Protein AF-0000000083956752 (afdb_homodimer)

InterPro domains:
  IPR002347 Short-chain dehydrogenase/reductase SDR [PF00106] (70-263)
  IPR002347 Short-chain dehydrogenase/reductase SDR [PR00081] (70-87)
  IPR002347 Short-chain dehydrogenase/reductase SDR [PR00081] (139-150)
  IPR002347 Short-chain dehydrogenase/reductase SDR [PR00081] (219-238)
  IPR002347 Short-chain dehydrogenase/reductase SDR [PR00081] (242-259)
  IPR020904 Short-chain dehydrogenase/reductase, conserved site [PS00061] (206-234)
  IPR036291 NAD(P)-binding domain superfamily [SSF51735] (69-288)

Sequence (660 aa):
MESIDDMVDFVIKNGRSILLLNLLLVIFTRNYTNVPYYSFIANLVFALIYRCSVFYNLPRNWRHISSSDIALITGGSNGLGLEIVKNLIAKGATVYVIDVSPPPIENDKLVFLRCDLSDEQRVTSVLSNLIEKLNSHQEHVSILINNAGIRDNKGLIDLEPARVKSMFSINTLLPIWILQTIINNHINVVLPKHPHSQLFVVTVSSILGTFAPKNLSIYSATKAASILIHEALMQELRDYQETIRLLLITTGQLSTAMFEDVEPSRLFLAPIVDHVKLAKSIVEKVDVGYLGCISEPFYANFLPGVRTVPQCIQDFCRYVSEIDKKIKDQMESIDDMVDFVIKNGRSILLLNLLLVIFTRNYTNVPYYSFIANLVFALIYRCSVFYNLPRNWRHISSSDIALITGGSNGLGLEIVKNLIAKGATVYVIDVSPPPIENDKLVFLRCDLSDEQRVTSVLSNLIEKLNSHQEHVSILINNAGIRDNKGLIDLEPARVKSMFSINTLLPIWILQTIINNHINVVLPKHPHSQLFVVTVSSILGTFAPKNLSIYSATKAASILIHEALMQELRDYQETIRLLLITTGQLSTAMFEDVEPSRLFLAPIVDHVKLAKSIVEKVDVGYLGCISEPFYANFLPGVRTVPQCIQDFCRYVSEIDKKIKDQ

pLDDT: mean 91.12, std 8.59, range [61.12, 98.94]

Radius of gyration: 26.56 Å; Cα contacts (8 Å, |Δi|>4): 1182; chains: 2; bounding box: 76×70×57 Å

Structure (mmCIF, N/CA/C/O backbone):
data_AF-0000000083956752-model_v1
#
loop_
_entity.id
_entity.type
_entity.pdbx_description
1 polymer 'Putative oxidoreductase TDA5'
#
loop_
_atom_site.group_PDB
_atom_site.id
_atom_site.type_symbol
_atom_site.label_atom_id
_atom_site.label_alt_id
_atom_site.label_comp_id
_atom_site.label_asym_id
_atom_site.label_entity_id
_atom_site.label_seq_id
_atom_site.pdbx_PDB_ins_code
_atom_site.Cartn_x
_atom_site.Cartn_y
_atom_site.Cartn_z
_atom_site.occupancy
_atom_site.B_iso_or_equiv
_atom_site.auth_seq_id
_atom_site.auth_comp_id
_atom_site.auth_asym_id
_atom_site.auth_atom_id
_atom_site.pdbx_PDB_model_num
ATOM 1 N N . MET A 1 1 ? 23.016 -3.139 -25.484 1 64.25 1 MET A N 1
ATOM 2 C CA . MET A 1 1 ? 22.312 -3.115 -24.203 1 64.25 1 MET A CA 1
ATOM 3 C C . MET A 1 1 ? 21.672 -1.756 -23.969 1 64.25 1 MET A C 1
ATOM 5 O O . MET A 1 1 ? 22.359 -0.748 -23.828 1 64.25 1 MET A O 1
ATOM 9 N N . GLU A 1 2 ? 20.406 -1.728 -24.219 1 72.94 2 GLU A N 1
ATOM 10 C CA . GLU A 1 2 ? 19.641 -0.488 -24.312 1 72.94 2 GLU A CA 1
ATOM 11 C C . GLU A 1 2 ? 19.062 -0.085 -22.953 1 72.94 2 GLU A C 1
ATOM 13 O O . GLU A 1 2 ? 18.656 1.062 -22.766 1 72.94 2 GLU A O 1
ATOM 18 N N . SER A 1 3 ? 19.203 -1.085 -22 1 75.94 3 SER A N 1
ATOM 19 C CA . SER A 1 3 ? 18.641 -0.775 -20.688 1 75.94 3 SER A CA 1
ATOM 20 C C . SER A 1 3 ? 19.375 -1.525 -19.578 1 75.94 3 SER A C 1
ATOM 22 O O . SER A 1 3 ? 20.125 -2.459 -19.859 1 75.94 3 SER A O 1
ATOM 24 N N . ILE A 1 4 ? 19.266 -1.072 -18.344 1 69.56 4 ILE A N 1
ATOM 25 C CA . ILE A 1 4 ? 19.797 -1.77 -17.188 1 69.56 4 ILE A CA 1
ATOM 26 C C . ILE A 1 4 ? 19.25 -3.197 -17.141 1 69.56 4 ILE A C 1
ATOM 28 O O . ILE A 1 4 ? 19.984 -4.133 -16.812 1 69.56 4 ILE A O 1
ATOM 32 N N . ASP A 1 5 ? 18.125 -3.361 -17.609 1 76.94 5 ASP A N 1
ATOM 33 C CA . ASP A 1 5 ? 17.5 -4.68 -17.609 1 76.94 5 ASP A CA 1
ATOM 34 C C . ASP A 1 5 ? 18.203 -5.625 -18.578 1 76.94 5 ASP A C 1
ATOM 36 O O . ASP A 1 5 ? 18.406 -6.805 -18.266 1 76.94 5 ASP A O 1
ATOM 40 N N . ASP A 1 6 ? 18.469 -5.09 -19.688 1 73.06 6 ASP A N 1
ATOM 41 C CA . ASP A 1 6 ? 19.234 -5.891 -20.641 1 73.06 6 ASP A CA 1
ATOM 42 C C . ASP A 1 6 ? 20.562 -6.348 -20.031 1 73.06 6 ASP A C 1
ATOM 44 O O . ASP A 1 6 ? 20.984 -7.488 -20.234 1 73.06 6 ASP A O 1
ATOM 48 N N . MET A 1 7 ? 21.172 -5.449 -19.312 1 69.75 7 MET A N 1
ATOM 49 C CA . MET A 1 7 ? 22.453 -5.762 -18.656 1 69.75 7 MET A CA 1
ATOM 50 C C . MET A 1 7 ? 22.25 -6.836 -17.594 1 69.75 7 MET A C 1
ATOM 52 O O . MET A 1 7 ? 23.047 -7.777 -17.5 1 69.75 7 MET A O 1
ATOM 56 N N . VAL A 1 8 ? 21.219 -6.656 -16.859 1 72.19 8 VAL A N 1
ATOM 57 C CA . VAL A 1 8 ? 20.938 -7.613 -15.789 1 72.19 8 VAL A CA 1
ATOM 58 C C . VAL A 1 8 ? 20.641 -8.984 -16.391 1 72.19 8 VAL A C 1
ATOM 60 O O . VAL A 1 8 ? 21.172 -10 -15.938 1 72.19 8 VAL A O 1
ATOM 63 N N . ASP A 1 9 ? 19.844 -9 -17.422 1 73.56 9 ASP A N 1
ATOM 64 C CA . ASP A 1 9 ? 19.531 -10.258 -18.094 1 73.56 9 ASP A CA 1
ATOM 65 C C . ASP A 1 9 ? 20.797 -10.922 -18.625 1 73.56 9 ASP A C 1
ATOM 67 O O . ASP A 1 9 ? 20.969 -12.141 -18.531 1 73.56 9 ASP A O 1
ATOM 71 N N . PHE A 1 10 ? 21.656 -10.133 -19.172 1 67.25 10 PHE A N 1
ATOM 72 C CA . PHE A 1 10 ? 22.922 -10.625 -19.703 1 67.25 10 PHE A CA 1
ATOM 73 C C . PHE A 1 10 ? 23.766 -11.266 -18.609 1 67.25 10 PHE A C 1
ATOM 75 O O . PHE A 1 10 ? 24.297 -12.367 -18.781 1 67.25 10 PHE A O 1
ATOM 82 N N . VAL A 1 11 ? 23.812 -10.617 -17.5 1 67.62 11 VAL A N 1
ATOM 83 C CA . VAL A 1 11 ? 24.625 -11.086 -16.375 1 67.62 11 VAL A CA 1
ATOM 84 C C . VAL A 1 11 ? 24.047 -12.391 -15.828 1 67.62 11 VAL A C 1
ATOM 86 O O . VAL A 1 11 ? 24.781 -13.336 -15.547 1 67.62 11 VAL A O 1
ATOM 89 N N . ILE A 1 12 ? 22.766 -12.477 -15.75 1 70.56 12 ILE A N 1
ATOM 90 C CA . ILE A 1 12 ? 22.125 -13.656 -15.188 1 70.56 12 ILE A CA 1
ATOM 91 C C . ILE A 1 12 ? 22.281 -14.836 -16.141 1 70.56 12 ILE A C 1
ATOM 93 O O . ILE A 1 12 ? 22.578 -15.953 -15.711 1 70.56 12 ILE A O 1
ATOM 97 N N . LYS A 1 13 ? 22.203 -14.539 -17.422 1 71.81 13 LYS A N 1
ATOM 98 C CA . LYS A 1 13 ? 22.312 -15.594 -18.422 1 71.81 13 LYS A CA 1
ATOM 99 C C . LYS A 1 13 ? 23.734 -16.094 -18.547 1 71.81 13 LYS A C 1
ATOM 101 O O . LYS A 1 13 ? 23.969 -17.281 -18.828 1 71.81 13 LYS A O 1
ATOM 106 N N . ASN A 1 14 ? 24.641 -15.141 -18.25 1 72.31 14 ASN A N 1
ATOM 107 C CA . ASN A 1 14 ? 26.047 -15.484 -18.484 1 72.31 14 ASN A CA 1
ATOM 108 C C . ASN A 1 14 ? 26.828 -15.516 -17.172 1 72.31 14 ASN A C 1
ATOM 110 O O . ASN A 1 14 ? 28.031 -15.25 -17.156 1 72.31 14 ASN A O 1
ATOM 114 N N . GLY A 1 15 ? 26.109 -15.602 -16.125 1 72.25 15 GLY A N 1
ATOM 115 C CA . GLY A 1 15 ? 26.719 -15.539 -14.805 1 72.25 15 GLY A CA 1
ATOM 116 C C . GLY A 1 15 ? 27.953 -16.406 -14.68 1 72.25 15 GLY A C 1
ATOM 117 O O . GLY A 1 15 ? 28.969 -15.969 -14.148 1 72.25 15 GLY A O 1
ATOM 118 N N . ARG A 1 16 ? 27.953 -17.656 -15.203 1 74 16 ARG A N 1
ATOM 119 C CA . ARG A 1 16 ? 29.078 -18.578 -15.094 1 74 16 ARG A CA 1
ATOM 120 C C . ARG A 1 16 ? 30.281 -18.062 -15.875 1 74 16 ARG A C 1
ATOM 122 O O . ARG A 1 16 ? 31.406 -18.109 -15.383 1 74 16 ARG A O 1
ATOM 129 N N . SER A 1 17 ? 29.891 -17.609 -17.062 1 73.62 17 SER A N 1
ATOM 130 C CA . SER A 1 17 ? 30.969 -17.094 -17.906 1 73.62 17 SER A CA 1
ATOM 131 C C . SER A 1 17 ? 31.625 -15.875 -17.281 1 73.62 17 SER A C 1
ATOM 133 O O . SER A 1 17 ? 32.844 -15.711 -17.359 1 73.62 17 SER A O 1
ATOM 135 N N . ILE A 1 18 ? 30.875 -15.016 -16.672 1 74.44 18 ILE A N 1
ATOM 136 C CA . ILE A 1 18 ? 31.391 -13.812 -16.047 1 74.44 18 ILE A CA 1
ATOM 137 C C . ILE A 1 18 ? 32.281 -14.188 -14.852 1 74.44 18 ILE A C 1
ATOM 139 O O . ILE A 1 18 ? 33.344 -13.602 -14.656 1 74.44 18 ILE A O 1
ATOM 143 N N . LEU A 1 19 ? 31.844 -15.133 -14.133 1 75.31 19 LEU A N 1
ATOM 144 C CA . LEU A 1 19 ? 32.656 -15.594 -13 1 75.31 19 LEU A CA 1
ATOM 145 C C . LEU A 1 19 ? 33.969 -16.172 -13.477 1 75.31 19 LEU A C 1
ATOM 147 O O . LEU A 1 19 ? 35 -15.93 -12.867 1 75.31 19 LEU A O 1
ATOM 151 N N . LEU A 1 20 ? 33.875 -16.906 -14.531 1 72.62 20 LEU A N 1
ATOM 152 C CA . LEU A 1 20 ? 35.062 -17.5 -15.094 1 72.62 20 LEU A CA 1
ATOM 153 C C . LEU A 1 20 ? 36.031 -16.422 -15.578 1 72.62 20 LEU A C 1
ATOM 155 O O . LEU A 1 20 ? 37.25 -16.516 -15.359 1 72.62 20 LEU A O 1
ATOM 159 N N . LEU A 1 21 ? 35.469 -15.438 -16.234 1 73.69 21 LEU A N 1
ATOM 160 C CA . LEU A 1 21 ? 36.281 -14.336 -16.703 1 73.69 21 LEU A CA 1
ATOM 161 C C . LEU A 1 21 ? 36.938 -13.594 -15.539 1 73.69 21 LEU A C 1
ATOM 163 O O . LEU A 1 21 ? 38.094 -13.195 -15.609 1 73.69 21 LEU A O 1
ATOM 167 N N . ASN A 1 22 ? 36.156 -13.406 -14.555 1 78.31 22 ASN A N 1
ATOM 168 C CA . ASN A 1 22 ? 36.688 -12.75 -13.367 1 78.31 22 ASN A CA 1
ATOM 169 C C . ASN A 1 22 ? 37.812 -13.586 -12.727 1 78.31 22 ASN A C 1
ATOM 171 O O . ASN A 1 22 ? 38.781 -13.047 -12.227 1 78.31 22 ASN A O 1
ATOM 175 N N . LEU A 1 23 ? 37.625 -14.859 -12.719 1 75.38 23 LEU A N 1
ATOM 176 C CA . LEU A 1 23 ? 38.625 -15.75 -12.18 1 75.38 23 LEU A CA 1
ATOM 177 C C . LEU A 1 23 ? 39.938 -15.656 -12.992 1 75.38 23 LEU A C 1
ATOM 179 O O . LEU A 1 23 ? 41.031 -15.648 -12.422 1 75.38 23 LEU A O 1
ATOM 183 N N . LEU A 1 24 ? 39.719 -15.555 -14.266 1 75.44 24 LEU A N 1
ATOM 184 C CA . LEU A 1 24 ? 40.875 -15.414 -15.125 1 75.44 24 LEU A CA 1
ATOM 185 C C . LEU A 1 24 ? 41.594 -14.094 -14.852 1 75.44 24 LEU A C 1
ATOM 187 O O . LEU A 1 24 ? 42.844 -14.047 -14.82 1 75.44 24 LEU A O 1
ATOM 191 N N . LEU A 1 25 ? 40.812 -13.117 -14.648 1 76.62 25 LEU A N 1
ATOM 192 C CA . LEU A 1 25 ? 41.406 -11.812 -14.336 1 76.62 25 LEU A CA 1
ATOM 193 C C . LEU A 1 25 ? 42.188 -11.867 -13.031 1 76.62 25 LEU A C 1
ATOM 195 O O . LEU A 1 25 ? 43.219 -11.227 -12.898 1 76.62 25 LEU A O 1
ATOM 199 N N . VAL A 1 26 ? 41.719 -12.602 -12.141 1 78.56 26 VAL A N 1
ATOM 200 C CA . VAL A 1 26 ? 42.406 -12.781 -10.875 1 78.56 26 VAL A CA 1
ATOM 201 C C . VAL A 1 26 ? 43.75 -13.469 -11.117 1 78.56 26 VAL A C 1
ATOM 203 O O . VAL A 1 26 ? 44.781 -13.031 -10.609 1 78.56 26 VAL A O 1
ATOM 206 N N . ILE A 1 27 ? 43.719 -14.484 -11.883 1 78.75 27 ILE A N 1
ATOM 207 C CA . ILE A 1 27 ? 44.906 -15.297 -12.133 1 78.75 27 ILE A CA 1
ATOM 208 C C . ILE A 1 27 ? 45.969 -14.445 -12.828 1 78.75 27 ILE A C 1
ATOM 210 O O . ILE A 1 27 ? 47.125 -14.477 -12.453 1 78.75 27 ILE A O 1
ATOM 214 N N . PHE A 1 28 ? 45.5 -13.586 -13.68 1 80.19 28 PHE A N 1
ATOM 215 C CA . PHE A 1 28 ? 46.469 -12.844 -14.5 1 80.19 28 PHE A CA 1
ATOM 216 C C . PHE A 1 28 ? 46.938 -11.594 -13.766 1 80.19 28 PHE A C 1
ATOM 218 O O . PHE A 1 28 ? 48.031 -11.07 -14.078 1 80.19 28 PHE A O 1
ATOM 225 N N . THR A 1 29 ? 46.125 -11.18 -12.82 1 77.62 29 THR A N 1
ATOM 226 C CA . THR A 1 29 ? 46.5 -9.906 -12.219 1 77.62 29 THR A CA 1
ATOM 227 C C . THR A 1 29 ? 46.906 -10.094 -10.758 1 77.62 29 THR A C 1
ATOM 229 O O . THR A 1 29 ? 47.156 -9.117 -10.047 1 77.62 29 THR A O 1
ATOM 232 N N . ARG A 1 30 ? 46.875 -11.258 -10.258 1 78.5 30 ARG A N 1
ATOM 233 C CA . ARG A 1 30 ? 47.031 -11.57 -8.836 1 78.5 30 ARG A CA 1
ATOM 234 C C . ARG A 1 30 ? 48.312 -10.961 -8.273 1 78.5 30 ARG A C 1
ATOM 236 O O . ARG A 1 30 ? 48.375 -10.641 -7.086 1 78.5 30 ARG A O 1
ATOM 243 N N . ASN A 1 31 ? 49.375 -10.711 -9.086 1 80.19 31 ASN A N 1
ATOM 244 C CA . ASN A 1 31 ? 50.625 -10.172 -8.602 1 80.19 31 ASN A CA 1
ATOM 245 C C . ASN A 1 31 ? 50.625 -8.648 -8.609 1 80.19 31 ASN A C 1
ATOM 247 O O . ASN A 1 31 ? 51.562 -8.023 -8.086 1 80.19 31 ASN A O 1
ATOM 251 N N . TYR A 1 32 ? 49.594 -8.016 -9.148 1 80.06 32 TYR A N 1
ATOM 252 C CA . TYR A 1 32 ? 49.594 -6.57 -9.328 1 80.06 32 TYR A CA 1
ATOM 253 C C . TYR A 1 32 ? 48.562 -5.906 -8.438 1 80.06 32 TYR A C 1
ATOM 255 O O . TYR A 1 32 ? 48.812 -4.82 -7.898 1 80.06 32 TYR A O 1
ATOM 263 N N . THR A 1 33 ? 47.406 -6.473 -8.359 1 83 33 THR A N 1
ATOM 264 C CA . THR A 1 33 ? 46.312 -5.848 -7.602 1 83 33 THR A CA 1
ATOM 265 C C . THR A 1 33 ? 45.375 -6.902 -7.047 1 83 33 THR A C 1
ATOM 267 O O . THR A 1 33 ? 45.25 -8 -7.594 1 83 33 THR A O 1
ATOM 270 N N . ASN A 1 34 ? 44.844 -6.578 -5.875 1 84.81 34 ASN A N 1
ATOM 271 C CA . ASN A 1 34 ? 43.844 -7.469 -5.258 1 84.81 34 ASN A CA 1
ATOM 272 C C . ASN A 1 34 ? 42.438 -7.117 -5.676 1 84.81 34 ASN A C 1
ATOM 274 O O . ASN A 1 34 ? 41.469 -7.777 -5.27 1 84.81 34 ASN A O 1
ATOM 278 N N . VAL A 1 35 ? 42.281 -6.184 -6.52 1 80.81 35 VAL A N 1
ATOM 279 C CA . VAL A 1 35 ? 40.969 -5.688 -6.879 1 80.81 35 VAL A CA 1
ATOM 280 C C . VAL A 1 35 ? 40.188 -6.785 -7.586 1 80.81 35 VAL A C 1
ATOM 282 O O . VAL A 1 35 ? 39.031 -7.074 -7.211 1 80.81 35 VAL A O 1
ATOM 285 N N . PRO A 1 36 ? 40.844 -7.473 -8.555 1 80.12 36 PRO A N 1
ATOM 286 C CA . PRO A 1 36 ? 40.062 -8.531 -9.211 1 80.12 36 PRO A CA 1
ATOM 287 C C . PRO A 1 36 ? 39.719 -9.68 -8.266 1 80.12 36 PRO A C 1
ATOM 289 O O . PRO A 1 36 ? 38.656 -10.32 -8.438 1 80.12 36 PRO A O 1
ATOM 292 N N . TYR A 1 37 ? 40.5 -9.891 -7.324 1 82.38 37 TYR A N 1
ATOM 293 C CA . TYR A 1 37 ? 40.219 -10.93 -6.34 1 82.38 37 TYR A CA 1
ATOM 294 C C . TYR A 1 37 ? 38.969 -10.594 -5.531 1 82.38 37 TYR A C 1
ATOM 296 O O . TYR A 1 37 ? 38.062 -11.43 -5.395 1 82.38 37 TYR A O 1
ATOM 304 N N . TYR A 1 38 ? 38.969 -9.367 -5.078 1 81.88 38 TYR A N 1
ATOM 305 C CA . TYR A 1 38 ? 37.781 -8.953 -4.301 1 81.88 38 TYR A CA 1
ATOM 306 C C . TYR A 1 38 ? 36.531 -8.93 -5.16 1 81.88 38 TYR A C 1
ATOM 308 O O . TYR A 1 38 ? 35.469 -9.297 -4.703 1 81.88 38 TYR A O 1
ATOM 316 N N . SER A 1 39 ? 36.719 -8.586 -6.332 1 81.38 39 SER A N 1
ATOM 317 C CA . SER A 1 39 ? 35.594 -8.57 -7.258 1 81.38 39 SER A CA 1
ATOM 318 C C . SER A 1 39 ? 35.062 -9.977 -7.52 1 81.38 39 SER A C 1
ATOM 320 O O . SER A 1 39 ? 33.875 -10.195 -7.59 1 81.38 39 SER A O 1
ATOM 322 N N . PHE A 1 40 ? 36 -10.859 -7.676 1 82.25 40 PHE A N 1
ATOM 323 C CA . PHE A 1 40 ? 35.594 -12.25 -7.906 1 82.25 40 PHE A CA 1
ATOM 324 C C . PHE A 1 40 ? 34.875 -12.812 -6.703 1 82.25 40 PHE A C 1
ATOM 326 O O . PHE A 1 40 ? 33.812 -13.461 -6.855 1 82.25 40 PHE A O 1
ATOM 333 N N . ILE A 1 41 ? 35.344 -12.531 -5.535 1 82.75 41 ILE A N 1
ATOM 334 C CA . ILE A 1 41 ? 34.719 -13.023 -4.312 1 82.75 41 ILE A CA 1
ATOM 335 C C . ILE A 1 41 ? 33.312 -12.414 -4.176 1 82.75 41 ILE A C 1
ATOM 337 O O . ILE A 1 41 ? 32.344 -13.109 -3.832 1 82.75 41 ILE A O 1
ATOM 341 N N . ALA A 1 42 ? 33.219 -11.203 -4.449 1 81.31 42 ALA A N 1
ATOM 342 C CA . ALA A 1 42 ? 31.938 -10.516 -4.363 1 81.31 42 ALA A CA 1
ATOM 343 C C . ALA A 1 42 ? 30.922 -11.133 -5.328 1 81.31 42 ALA A C 1
ATOM 345 O O . ALA A 1 42 ? 29.766 -11.367 -4.957 1 81.31 42 ALA A O 1
ATOM 346 N N . ASN A 1 43 ? 31.422 -11.375 -6.488 1 80.19 43 ASN A N 1
ATOM 347 C CA . ASN A 1 43 ? 30.531 -11.953 -7.492 1 80.19 43 ASN A CA 1
ATOM 348 C C . ASN A 1 43 ? 30.109 -13.375 -7.121 1 80.19 43 ASN A C 1
ATOM 350 O O . ASN A 1 43 ? 28.984 -13.781 -7.375 1 80.19 43 ASN A O 1
ATOM 354 N N . LEU A 1 44 ? 31.047 -14.055 -6.566 1 82.19 44 LEU A N 1
ATOM 355 C CA . LEU A 1 44 ? 30.734 -15.414 -6.133 1 82.19 44 LEU A CA 1
ATOM 356 C C . LEU A 1 44 ? 29.719 -15.406 -5 1 82.19 44 LEU A C 1
ATOM 358 O O . LEU A 1 44 ? 28.781 -16.219 -5 1 82.19 44 LEU A O 1
ATOM 362 N N . VAL A 1 45 ? 29.922 -14.5 -4.113 1 80.5 45 VAL A N 1
ATOM 363 C CA . VAL A 1 45 ? 29 -14.383 -2.984 1 80.5 45 VAL A CA 1
ATOM 364 C C . VAL A 1 45 ? 27.625 -13.977 -3.486 1 80.5 45 VAL A C 1
ATOM 366 O O . VAL A 1 45 ? 26.609 -14.555 -3.072 1 80.5 45 VAL A O 1
ATOM 369 N N . PHE A 1 46 ? 27.562 -13.133 -4.332 1 81.12 46 PHE A N 1
ATOM 370 C CA . PHE A 1 46 ? 26.297 -12.688 -4.898 1 81.12 46 PHE A CA 1
ATOM 371 C C . PHE A 1 46 ? 25.594 -13.836 -5.617 1 81.12 46 PHE A C 1
ATOM 373 O O . PHE A 1 46 ? 24.375 -14 -5.492 1 81.12 46 PHE A O 1
ATOM 380 N N . ALA A 1 47 ? 26.391 -14.508 -6.375 1 81 47 ALA A N 1
ATOM 381 C CA . ALA A 1 47 ? 25.828 -15.633 -7.102 1 81 47 ALA A CA 1
ATOM 382 C C . ALA A 1 47 ? 25.266 -16.688 -6.141 1 81 47 ALA A C 1
ATOM 384 O O . ALA A 1 47 ? 24.188 -17.25 -6.387 1 81 47 ALA A O 1
ATOM 385 N N . LEU A 1 48 ? 25.984 -16.891 -5.094 1 82.38 48 LEU A N 1
ATOM 386 C CA . LEU A 1 48 ? 25.531 -17.859 -4.105 1 82.38 48 LEU A CA 1
ATOM 387 C C . LEU A 1 48 ? 24.266 -17.391 -3.402 1 82.38 48 LEU A C 1
ATOM 389 O O . LEU A 1 48 ? 23.328 -18.156 -3.211 1 82.38 48 LEU A O 1
ATOM 393 N N . ILE A 1 49 ? 24.219 -16.156 -3.123 1 80.81 49 ILE A N 1
ATOM 394 C CA . ILE A 1 49 ? 23.047 -15.586 -2.461 1 80.81 49 ILE A CA 1
ATOM 395 C C . ILE A 1 49 ? 21.844 -15.656 -3.393 1 80.81 49 ILE A C 1
ATOM 397 O O . ILE A 1 49 ? 20.734 -16.016 -2.969 1 80.81 49 ILE A O 1
ATOM 401 N N . TYR A 1 50 ? 22.094 -15.367 -4.543 1 82.44 50 TYR A N 1
ATOM 402 C CA . TYR A 1 50 ? 21.031 -15.414 -5.535 1 82.44 50 TYR A CA 1
ATOM 403 C C . TYR A 1 50 ? 20.484 -16.828 -5.68 1 82.44 50 TYR A C 1
ATOM 405 O O . TYR A 1 50 ? 19.266 -17.031 -5.672 1 82.44 50 TYR A O 1
ATOM 413 N N . ARG A 1 51 ? 21.375 -17.766 -5.824 1 84.69 51 ARG A N 1
ATOM 414 C CA . ARG A 1 51 ? 20.953 -19.141 -5.98 1 84.69 51 ARG A CA 1
ATOM 415 C C . ARG A 1 51 ? 20.203 -19.641 -4.75 1 84.69 51 ARG A C 1
ATOM 417 O O . ARG A 1 51 ? 19.188 -20.312 -4.867 1 84.69 51 ARG A O 1
ATOM 424 N N . CYS A 1 52 ? 20.672 -19.234 -3.619 1 86.69 52 CYS A N 1
ATOM 425 C CA . CYS A 1 52 ? 20.016 -19.609 -2.375 1 86.69 52 CYS A CA 1
ATOM 426 C C . CYS A 1 52 ? 18.625 -18.984 -2.277 1 86.69 52 CYS A C 1
ATOM 428 O O . CYS A 1 52 ? 17.672 -19.625 -1.815 1 86.69 52 CYS A O 1
ATOM 430 N N . SER A 1 53 ? 18.562 -17.828 -2.762 1 88.88 53 SER A N 1
ATOM 431 C CA . SER A 1 53 ? 17.281 -17.141 -2.721 1 88.88 53 SER A CA 1
ATOM 432 C C . SER A 1 53 ? 16.266 -17.797 -3.643 1 88.88 53 SER A C 1
ATOM 434 O O . SER A 1 53 ? 15.102 -17.953 -3.277 1 88.88 53 SER A O 1
ATOM 436 N N . VAL A 1 54 ? 16.703 -18.219 -4.777 1 88.62 54 VAL A N 1
ATOM 437 C CA . VAL A 1 54 ? 15.828 -18.875 -5.734 1 88.62 54 VAL A CA 1
ATOM 438 C C . VAL A 1 54 ? 15.375 -20.234 -5.184 1 88.62 54 VAL A C 1
ATOM 440 O O . VAL A 1 54 ? 14.188 -20.562 -5.23 1 88.62 54 VAL A O 1
ATOM 443 N N . PHE A 1 55 ? 16.328 -20.938 -4.617 1 91.25 55 PHE A N 1
ATOM 444 C CA . PHE A 1 55 ? 16.031 -22.266 -4.07 1 91.25 55 PHE A CA 1
ATOM 445 C C . PHE A 1 55 ? 15.062 -22.156 -2.896 1 91.25 55 PHE A C 1
ATOM 447 O O . PHE A 1 55 ? 14.188 -23 -2.729 1 91.25 55 PHE A O 1
ATOM 454 N N . TYR A 1 56 ? 15.258 -21.078 -2.176 1 93.62 56 TYR A N 1
ATOM 455 C CA . TYR A 1 56 ? 14.406 -20.844 -1.018 1 93.62 56 TYR A CA 1
ATOM 456 C C . TYR A 1 56 ? 12.945 -20.688 -1.437 1 93.62 56 TYR A C 1
ATOM 458 O O . TYR A 1 56 ? 12.039 -21.062 -0.694 1 93.62 56 TYR A O 1
ATOM 466 N N . ASN A 1 57 ? 12.695 -20.234 -2.629 1 95.81 57 ASN A N 1
ATOM 467 C CA . ASN A 1 57 ? 11.344 -19.906 -3.094 1 95.81 57 ASN A CA 1
ATOM 468 C C . ASN A 1 57 ? 10.695 -21.109 -3.791 1 95.81 57 ASN A C 1
ATOM 470 O O . ASN A 1 57 ? 9.539 -21.016 -4.215 1 95.81 57 ASN A O 1
ATOM 474 N N . LEU A 1 58 ? 11.422 -22.172 -3.885 1 95.56 58 LEU A N 1
ATOM 475 C CA . LEU A 1 58 ? 10.898 -23.359 -4.566 1 95.56 58 LEU A CA 1
ATOM 476 C C . LEU A 1 58 ? 10.406 -24.391 -3.562 1 95.56 58 LEU A C 1
ATOM 478 O O . LEU A 1 58 ? 10.969 -24.531 -2.473 1 95.56 58 LEU A O 1
ATOM 482 N N . PRO A 1 59 ? 9.305 -25.078 -3.924 1 94.94 59 PRO A N 1
ATOM 483 C CA . PRO A 1 59 ? 8.844 -26.188 -3.07 1 94.94 59 PRO A CA 1
ATOM 484 C C . PRO A 1 59 ? 9.68 -27.453 -3.246 1 94.94 59 PRO A C 1
ATOM 486 O O . PRO A 1 59 ? 10.453 -27.547 -4.195 1 94.94 59 PRO A O 1
ATOM 489 N N . ARG A 1 60 ? 9.531 -28.5 -2.277 1 90.88 60 ARG A N 1
ATOM 490 C CA . ARG A 1 60 ? 10.242 -29.766 -2.357 1 90.88 60 ARG A CA 1
ATOM 491 C C . ARG A 1 60 ? 9.711 -30.625 -3.504 1 90.88 60 ARG A C 1
ATOM 493 O O . ARG A 1 60 ? 10.484 -31.25 -4.23 1 90.88 60 ARG A O 1
ATOM 500 N N . ASN A 1 61 ? 8.445 -30.531 -3.561 1 92.75 61 ASN A N 1
ATOM 501 C CA . ASN A 1 61 ? 7.758 -31.281 -4.605 1 92.75 61 ASN A CA 1
ATOM 502 C C . ASN A 1 61 ? 6.621 -30.469 -5.227 1 92.75 61 ASN A C 1
ATOM 504 O O . ASN A 1 61 ? 5.824 -29.875 -4.508 1 92.75 61 ASN A O 1
ATOM 508 N N . TRP A 1 62 ? 6.605 -30.406 -6.594 1 96.69 62 TRP A N 1
ATOM 509 C CA . TRP A 1 62 ? 5.59 -29.656 -7.332 1 96.69 62 TRP A CA 1
ATOM 510 C C . TRP A 1 62 ? 5.359 -30.281 -8.711 1 96.69 62 TRP A C 1
ATOM 512 O O . TRP A 1 62 ? 6.309 -30.484 -9.469 1 96.69 62 TRP A O 1
ATOM 522 N N . ARG A 1 63 ? 4.203 -30.641 -8.898 1 96.75 63 ARG A N 1
ATOM 523 C CA . ARG A 1 63 ? 3.871 -31.203 -10.203 1 96.75 63 ARG A CA 1
ATOM 524 C C . ARG A 1 63 ? 3.746 -30.109 -11.258 1 96.75 63 ARG A C 1
ATOM 526 O O . ARG A 1 63 ? 3.109 -29.078 -11.023 1 96.75 63 ARG A O 1
ATOM 533 N N . HIS A 1 64 ? 4.281 -30.375 -12.398 1 98.12 64 HIS A N 1
ATOM 534 C CA . HIS A 1 64 ? 4.191 -29.422 -13.5 1 98.12 64 HIS A CA 1
ATOM 535 C C . HIS A 1 64 ? 2.76 -29.312 -14.016 1 98.12 64 HIS A C 1
ATOM 537 O O . HIS A 1 64 ? 1.948 -30.219 -13.797 1 98.12 64 HIS A O 1
ATOM 543 N N . ILE A 1 65 ? 2.539 -28.203 -14.641 1 98.62 65 ILE A N 1
ATOM 544 C CA . ILE A 1 65 ? 1.221 -27.984 -15.219 1 98.62 65 ILE A CA 1
ATOM 545 C C . ILE A 1 65 ? 0.908 -29.094 -16.234 1 98.62 65 ILE A C 1
ATOM 547 O O . ILE A 1 65 ? 1.771 -29.484 -17.016 1 98.62 65 ILE A O 1
ATOM 551 N N . SER A 1 66 ? -0.309 -29.578 -16.219 1 97.88 66 SER A N 1
ATOM 552 C CA . SER A 1 66 ? -0.738 -30.641 -17.109 1 97.88 66 SER A CA 1
ATOM 553 C C . SER A 1 66 ? -2.209 -30.5 -17.484 1 97.88 66 SER A C 1
ATOM 555 O O . SER A 1 66 ? -2.842 -29.5 -17.156 1 97.88 66 SER A O 1
ATOM 557 N N . SER A 1 67 ? -2.73 -31.5 -18.172 1 97.5 67 SER A N 1
ATOM 558 C CA . SER A 1 67 ? -4.109 -31.484 -18.641 1 97.5 67 SER A CA 1
ATOM 559 C C . SER A 1 67 ? -5.098 -31.656 -17.5 1 97.5 67 SER A C 1
ATOM 561 O O . SER A 1 67 ? -6.297 -31.422 -17.672 1 97.5 67 SER A O 1
ATOM 563 N N . SER A 1 68 ? -4.633 -32 -16.328 1 96.88 68 SER A N 1
ATOM 564 C CA . SER A 1 68 ? -5.504 -32.156 -15.172 1 96.88 68 SER A CA 1
ATOM 565 C C . SER A 1 68 ? -5.719 -30.828 -14.461 1 96.88 68 SER A C 1
ATOM 567 O O . SER A 1 68 ? -6.586 -30.703 -13.594 1 96.88 68 SER A O 1
ATOM 569 N N . ASP A 1 69 ? -4.934 -29.844 -14.852 1 98.56 69 ASP A N 1
ATOM 570 C CA . ASP A 1 69 ? -5 -28.547 -14.164 1 98.56 69 ASP A CA 1
ATOM 571 C C . ASP A 1 69 ? -6.109 -27.672 -14.742 1 98.56 69 ASP A C 1
ATOM 573 O O . ASP A 1 69 ? -6.312 -27.641 -15.953 1 98.56 69 ASP A O 1
ATOM 577 N N . ILE A 1 70 ? -6.809 -27.016 -13.867 1 98.81 70 ILE A N 1
ATOM 578 C CA . ILE A 1 70 ? -7.828 -26.031 -14.203 1 98.81 70 ILE A CA 1
ATOM 579 C C . ILE A 1 70 ? -7.414 -24.656 -13.68 1 98.81 70 ILE A C 1
ATOM 581 O O . ILE A 1 70 ? -7.172 -24.5 -12.484 1 98.81 70 ILE A O 1
ATOM 585 N N . ALA A 1 71 ? -7.301 -23.719 -14.594 1 98.94 71 ALA A N 1
ATOM 586 C CA . ALA A 1 71 ? -6.934 -22.344 -14.242 1 98.94 71 ALA A CA 1
ATOM 587 C C . ALA A 1 71 ? -8.141 -21.406 -14.344 1 98.94 71 ALA A C 1
ATOM 589 O O . ALA A 1 71 ? -8.945 -21.531 -15.266 1 98.94 71 ALA A O 1
ATOM 590 N N . LEU A 1 72 ? -8.297 -20.578 -13.375 1 98.88 72 LEU A N 1
ATOM 591 C CA . LEU A 1 72 ? -9.25 -19.469 -13.391 1 98.88 72 LEU A CA 1
ATOM 592 C C . LEU A 1 72 ? -8.531 -18.125 -13.477 1 98.88 72 LEU A C 1
ATOM 594 O O . LEU A 1 72 ? -7.66 -17.828 -12.664 1 98.88 72 LEU A O 1
ATOM 598 N N . ILE A 1 73 ? -8.812 -17.359 -14.523 1 98.81 73 ILE A N 1
ATOM 599 C CA . ILE A 1 73 ? -8.148 -16.062 -14.711 1 98.81 73 ILE A CA 1
ATOM 600 C C . ILE A 1 73 ? -9.195 -14.969 -14.898 1 98.81 73 ILE A C 1
ATOM 602 O O . ILE A 1 73 ? -10.133 -15.133 -15.688 1 98.81 73 ILE A O 1
ATOM 606 N N . THR A 1 74 ? -9.102 -13.898 -14.125 1 98.06 74 THR A N 1
ATOM 607 C CA . THR A 1 74 ? -9.898 -12.711 -14.375 1 98.06 74 THR A CA 1
ATOM 608 C C . THR A 1 74 ? -9.172 -11.766 -15.336 1 98.06 74 THR A C 1
ATOM 610 O O . THR A 1 74 ? -7.953 -11.609 -15.25 1 98.06 74 THR A O 1
ATOM 613 N N . GLY A 1 75 ? -9.914 -11.18 -16.25 1 97 75 GLY A N 1
ATOM 614 C CA . GLY A 1 75 ? -9.289 -10.289 -17.219 1 97 75 GLY A CA 1
ATOM 615 C C . GLY A 1 75 ? -8.367 -11.008 -18.188 1 97 75 GLY A C 1
ATOM 616 O O . GLY A 1 75 ? -7.238 -10.578 -18.406 1 97 75 GLY A O 1
ATOM 617 N N . GLY A 1 76 ? -8.789 -12.117 -18.656 1 97.69 76 GLY A N 1
ATOM 618 C CA . GLY A 1 76 ? -7.949 -12.953 -19.5 1 97.69 76 GLY A CA 1
ATOM 619 C C . GLY A 1 76 ? -8.188 -12.727 -20.984 1 97.69 76 GLY A C 1
ATOM 620 O O . GLY A 1 76 ? -7.746 -13.523 -21.812 1 97.69 76 GLY A O 1
ATOM 621 N N . SER A 1 77 ? -8.875 -11.625 -21.328 1 97.44 77 SER A N 1
ATOM 622 C CA . SER A 1 77 ? -9.297 -11.469 -22.719 1 97.44 77 SER A CA 1
ATOM 623 C C . SER A 1 77 ? -8.398 -10.5 -23.469 1 97.44 77 SER A C 1
ATOM 625 O O . SER A 1 77 ? -8.523 -10.336 -24.688 1 97.44 77 SER A O 1
ATOM 627 N N . ASN A 1 78 ? -7.504 -9.844 -22.812 1 94.94 78 ASN A N 1
ATOM 628 C CA . ASN A 1 78 ? -6.586 -8.914 -23.469 1 94.94 78 ASN A CA 1
ATOM 629 C C . ASN A 1 78 ? -5.293 -8.75 -22.672 1 94.94 78 ASN A C 1
ATOM 631 O O . ASN A 1 78 ? -5.164 -9.289 -21.562 1 94.94 78 ASN A O 1
ATOM 635 N N . GLY A 1 79 ? -4.312 -8.219 -23.297 1 95.44 79 GLY A N 1
ATOM 636 C CA . GLY A 1 79 ? -3.094 -7.801 -22.625 1 95.44 79 GLY A CA 1
ATOM 637 C C . GLY A 1 79 ? -2.35 -8.945 -21.969 1 95.44 79 GLY A C 1
ATOM 638 O O . GLY A 1 79 ? -2.156 -10 -22.578 1 95.44 79 GLY A O 1
ATOM 639 N N . LEU A 1 80 ? -1.853 -8.656 -20.781 1 97.12 80 LEU A N 1
ATOM 640 C CA . LEU A 1 80 ? -1.09 -9.641 -20.016 1 97.12 80 LEU A CA 1
ATOM 641 C C . LEU A 1 80 ? -1.928 -10.883 -19.734 1 97.12 80 LEU A C 1
ATOM 643 O O . LEU A 1 80 ? -1.441 -12.008 -19.859 1 97.12 80 LEU A O 1
ATOM 647 N N . GLY A 1 81 ? -3.223 -10.688 -19.391 1 98.19 81 GLY A N 1
ATOM 648 C CA . GLY A 1 81 ? -4.117 -11.797 -19.109 1 98.19 81 GLY A CA 1
ATOM 649 C C . GLY A 1 81 ? -4.266 -12.766 -20.266 1 98.19 81 GLY A C 1
ATOM 650 O O . GLY A 1 81 ? -4.203 -13.977 -20.078 1 98.19 81 GLY A O 1
ATOM 651 N N . LEU A 1 82 ? -4.426 -12.18 -21.406 1 98.31 82 LEU A N 1
ATOM 652 C CA . LEU A 1 82 ? -4.59 -13.008 -22.578 1 98.31 82 LEU A CA 1
ATOM 653 C C . LEU A 1 82 ? -3.334 -13.844 -22.844 1 98.31 82 LEU A C 1
ATOM 655 O O . LEU A 1 82 ? -3.426 -15.023 -23.172 1 98.31 82 LEU A O 1
ATOM 659 N N . GLU A 1 83 ? -2.154 -13.227 -22.703 1 98.56 83 GLU A N 1
ATOM 660 C CA . GLU A 1 83 ? -0.9 -13.938 -22.938 1 98.56 83 GLU A CA 1
ATOM 661 C C . GLU A 1 83 ? -0.692 -15.047 -21.906 1 98.56 83 GLU A C 1
ATOM 663 O O . GLU A 1 83 ? -0.144 -16.094 -22.234 1 98.56 83 GLU A O 1
ATOM 668 N N . ILE A 1 84 ? -1.145 -14.852 -20.688 1 98.81 84 ILE A N 1
ATOM 669 C CA . ILE A 1 84 ? -1.072 -15.883 -19.656 1 98.81 84 ILE A CA 1
ATOM 670 C C . ILE A 1 84 ? -1.978 -17.062 -20.031 1 98.81 84 ILE A C 1
ATOM 672 O O . ILE A 1 84 ? -1.58 -18.219 -19.922 1 98.81 84 ILE A O 1
ATOM 676 N N . VAL A 1 85 ? -3.172 -16.688 -20.516 1 98.81 85 VAL A N 1
ATOM 677 C CA . VAL A 1 85 ? -4.125 -17.703 -20.953 1 98.81 85 VAL A CA 1
ATOM 678 C C . VAL A 1 85 ? -3.486 -18.578 -22.031 1 98.81 85 VAL A C 1
ATOM 680 O O . VAL A 1 85 ? -3.512 -19.812 -21.922 1 98.81 85 VAL A O 1
ATOM 683 N N . LYS A 1 86 ? -2.881 -17.984 -23.031 1 98.75 86 LYS A N 1
ATOM 684 C CA . LYS A 1 86 ? -2.246 -18.719 -24.125 1 98.75 86 LYS A CA 1
ATOM 685 C C . LYS A 1 86 ? -1.156 -19.656 -23.609 1 98.75 86 LYS A C 1
ATOM 687 O O . LYS A 1 86 ? -1.067 -20.797 -24.031 1 98.75 86 LYS A O 1
ATOM 692 N N . ASN A 1 87 ? -0.356 -19.172 -22.688 1 98.81 87 ASN A N 1
ATOM 693 C CA . ASN A 1 87 ? 0.748 -19.953 -22.156 1 98.81 87 ASN A CA 1
ATOM 694 C C . ASN A 1 87 ? 0.245 -21.141 -21.328 1 98.81 87 ASN A C 1
ATOM 696 O O . ASN A 1 87 ? 0.818 -22.219 -21.375 1 98.81 87 ASN A O 1
ATOM 700 N N . LEU A 1 88 ? -0.82 -20.938 -20.547 1 98.88 88 LEU A N 1
ATOM 701 C CA . LEU A 1 88 ? -1.382 -22 -19.734 1 98.88 88 LEU A CA 1
ATOM 702 C C . LEU A 1 88 ? -1.986 -23.094 -20.609 1 98.88 88 LEU A C 1
ATOM 704 O O . LEU A 1 88 ? -1.805 -24.281 -20.344 1 98.88 88 LEU A O 1
ATOM 708 N N . ILE A 1 89 ? -2.691 -22.688 -21.656 1 98.69 89 ILE A N 1
ATOM 709 C CA . ILE A 1 89 ? -3.27 -23.641 -22.609 1 98.69 89 ILE A CA 1
ATOM 710 C C . ILE A 1 89 ? -2.158 -24.453 -23.266 1 98.69 89 ILE A C 1
ATOM 712 O O . ILE A 1 89 ? -2.273 -25.672 -23.422 1 98.69 89 ILE A O 1
ATOM 716 N N . ALA A 1 90 ? -1.088 -23.734 -23.625 1 98.31 90 ALA A N 1
ATOM 717 C CA . ALA A 1 90 ? 0.05 -24.391 -24.266 1 98.31 90 ALA A CA 1
ATOM 718 C C . ALA A 1 90 ? 0.656 -25.453 -23.359 1 98.31 90 ALA A C 1
ATOM 720 O O . ALA A 1 90 ? 1.208 -26.453 -23.828 1 98.31 90 ALA A O 1
ATOM 721 N N . LYS A 1 91 ? 0.531 -25.328 -22.078 1 98.25 91 LYS A N 1
ATOM 722 C CA . LYS A 1 91 ? 1.049 -26.281 -21.109 1 98.25 91 LYS A CA 1
ATOM 723 C C . LYS A 1 91 ? 0.037 -27.391 -20.844 1 98.25 91 LYS A C 1
ATOM 725 O O . LYS A 1 91 ? 0.323 -28.344 -20.094 1 98.25 91 LYS A O 1
ATOM 730 N N . GLY A 1 92 ? -1.197 -27.266 -21.359 1 98.19 92 GLY A N 1
ATOM 731 C CA . GLY A 1 92 ? -2.166 -28.344 -21.328 1 98.19 92 GLY A CA 1
ATOM 732 C C . GLY A 1 92 ? -3.328 -28.062 -20.391 1 98.19 92 GLY A C 1
ATOM 733 O O . GLY A 1 92 ? -4.289 -28.844 -20.344 1 98.19 92 GLY A O 1
ATOM 734 N N . ALA A 1 93 ? -3.338 -26.969 -19.703 1 98.75 93 ALA A N 1
ATOM 735 C CA . ALA A 1 93 ? -4.367 -26.688 -18.703 1 98.75 93 ALA A CA 1
ATOM 736 C C . ALA A 1 93 ? -5.676 -26.266 -19.375 1 98.75 93 ALA A C 1
ATOM 738 O O . ALA A 1 93 ? -5.668 -25.688 -20.453 1 98.75 93 ALA A O 1
ATOM 739 N N . THR A 1 94 ? -6.773 -26.562 -18.75 1 98.81 94 THR A N 1
ATOM 740 C CA . THR A 1 94 ? -8.055 -25.938 -19.078 1 98.81 94 THR A CA 1
ATOM 741 C C . THR A 1 94 ? -8.18 -24.578 -18.406 1 98.81 94 THR A C 1
ATOM 743 O O . THR A 1 94 ? -7.938 -24.453 -17.203 1 98.81 94 THR A O 1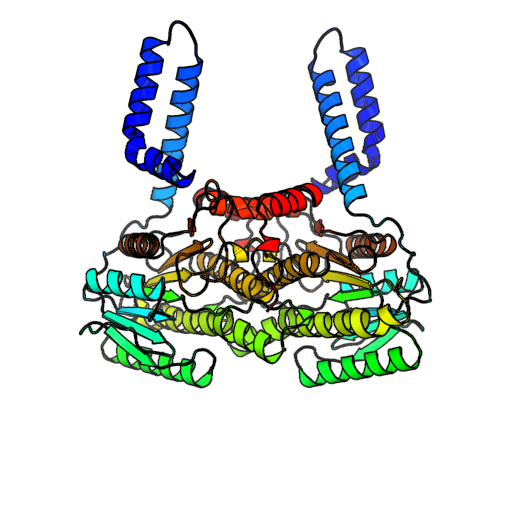
ATOM 746 N N . VAL A 1 95 ? -8.539 -23.609 -19.172 1 98.88 95 VAL A N 1
ATOM 747 C CA . VAL A 1 95 ? -8.523 -22.25 -18.625 1 98.88 95 VAL A CA 1
ATOM 748 C C . VAL A 1 95 ? -9.93 -21.656 -18.672 1 98.88 95 VAL A C 1
ATOM 750 O O . VAL A 1 95 ? -10.547 -21.578 -19.734 1 98.88 95 VAL A O 1
ATOM 753 N N . TYR A 1 96 ? -10.453 -21.297 -17.5 1 98.81 96 TYR A N 1
ATOM 754 C CA . TYR A 1 96 ? -11.672 -20.5 -17.359 1 98.81 96 TYR A CA 1
ATOM 755 C C . TYR A 1 96 ? -11.359 -19.016 -17.297 1 98.81 96 TYR A C 1
ATOM 757 O O . TYR A 1 96 ? -10.594 -18.578 -16.438 1 98.81 96 TYR A O 1
ATOM 765 N N . VAL A 1 97 ? -11.984 -18.234 -18.188 1 98.56 97 VAL A N 1
ATOM 766 C CA . VAL A 1 97 ? -11.742 -16.797 -18.25 1 98.56 97 VAL A CA 1
ATOM 767 C C . VAL A 1 97 ? -13 -16.047 -17.812 1 98.56 97 VAL A C 1
ATOM 769 O O . VAL A 1 97 ? -14.062 -16.203 -18.406 1 98.56 97 VAL A O 1
ATOM 772 N N . ILE A 1 98 ? -12.844 -15.289 -16.766 1 97.75 98 ILE A N 1
ATOM 773 C CA . ILE A 1 98 ? -13.883 -14.344 -16.375 1 97.75 98 ILE A CA 1
ATOM 774 C C . ILE A 1 98 ? -13.562 -12.953 -16.906 1 97.75 98 ILE A C 1
ATOM 776 O O . ILE A 1 98 ? -12.539 -12.359 -16.547 1 97.75 98 ILE A O 1
ATOM 780 N N . ASP A 1 99 ? -14.391 -12.422 -17.703 1 97 99 ASP A N 1
ATOM 781 C CA . ASP A 1 99 ? -14.195 -11.117 -18.328 1 97 99 ASP A CA 1
ATOM 782 C C . ASP A 1 99 ? -15.516 -10.555 -18.844 1 97 99 ASP A C 1
ATOM 784 O O . ASP A 1 99 ? -16.547 -11.227 -18.797 1 97 99 ASP A O 1
ATOM 788 N N . VAL A 1 100 ? -15.492 -9.312 -19.234 1 95.44 100 VAL A N 1
ATOM 789 C CA . VAL A 1 100 ? -16.688 -8.656 -19.781 1 95.44 100 VAL A CA 1
ATOM 790 C C . VAL A 1 100 ? -16.844 -9.016 -21.25 1 95.44 100 VAL A C 1
ATOM 792 O O . VAL A 1 100 ? -17.953 -9.016 -21.781 1 95.44 100 VAL A O 1
ATOM 795 N N . SER A 1 101 ? -15.727 -9.312 -22 1 96.5 101 SER A N 1
ATOM 796 C CA . SER A 1 101 ? -15.711 -9.695 -23.406 1 96.5 101 SER A CA 1
ATOM 797 C C . SER A 1 101 ? -14.922 -10.977 -23.625 1 96.5 101 SER A C 1
ATOM 799 O O . SER A 1 101 ? -13.969 -11.258 -22.891 1 96.5 101 SER A O 1
ATOM 801 N N . PRO A 1 102 ? -15.273 -11.719 -24.578 1 97.25 102 PRO A N 1
ATOM 802 C CA . PRO A 1 102 ? -14.57 -12.977 -24.812 1 97.25 102 PRO A CA 1
ATOM 803 C C . PRO A 1 102 ? -13.148 -12.766 -25.328 1 97.25 102 PRO A C 1
ATOM 805 O O . PRO A 1 102 ? -12.883 -11.797 -26.047 1 97.25 102 PRO A O 1
ATOM 808 N N . PRO A 1 103 ? -12.234 -13.68 -24.938 1 97.69 103 PRO A N 1
ATOM 809 C CA . PRO A 1 103 ? -10.914 -13.625 -25.578 1 97.69 103 PRO A CA 1
ATOM 810 C C . PRO A 1 103 ? -10.992 -13.781 -27.094 1 97.69 103 PRO A C 1
ATOM 812 O O . PRO A 1 103 ? -11.875 -14.477 -27.609 1 97.69 103 PRO A O 1
ATOM 815 N N . PRO A 1 104 ? -10.102 -13.133 -27.812 1 97.56 104 PRO A N 1
ATOM 816 C CA . PRO A 1 104 ? -10.109 -13.195 -29.281 1 97.56 104 PRO A CA 1
ATOM 817 C C . PRO A 1 104 ? -9.484 -14.477 -29.828 1 97.56 104 PRO A C 1
ATOM 819 O O . PRO A 1 104 ? -8.82 -14.453 -30.859 1 97.56 104 PRO A O 1
ATOM 822 N N . ILE A 1 105 ? -9.508 -15.539 -29.062 1 97.19 105 ILE A N 1
ATOM 823 C CA . ILE A 1 105 ? -8.969 -16.828 -29.484 1 97.19 105 ILE A CA 1
ATOM 824 C C . ILE A 1 105 ? -9.984 -17.938 -29.203 1 97.19 105 ILE A C 1
ATOM 826 O O . ILE A 1 105 ? -10.797 -17.828 -28.281 1 97.19 105 ILE A O 1
ATOM 830 N N . GLU A 1 106 ? -9.938 -18.969 -30.016 1 96 106 GLU A N 1
ATOM 831 C CA . GLU A 1 106 ? -10.758 -20.156 -29.828 1 96 106 GLU A CA 1
ATOM 832 C C . GLU A 1 106 ? -9.898 -21.375 -29.531 1 96 106 GLU A C 1
ATOM 834 O O . GLU A 1 106 ? -8.883 -21.609 -30.203 1 96 106 GLU A O 1
ATOM 839 N N . ASN A 1 107 ? -10.227 -22.016 -28.5 1 97.44 107 ASN A N 1
ATOM 840 C CA . ASN A 1 107 ? -9.547 -23.25 -28.094 1 97.44 107 ASN A CA 1
ATOM 841 C C . ASN A 1 107 ? -10.453 -24.141 -27.25 1 97.44 107 ASN A C 1
ATOM 843 O O . ASN A 1 107 ? -11.234 -23.656 -26.438 1 97.44 107 ASN A O 1
ATOM 847 N N . ASP A 1 108 ? -10.383 -25.422 -27.422 1 97.12 108 ASP A N 1
ATOM 848 C CA . ASP A 1 108 ? -11.234 -26.375 -26.719 1 97.12 108 ASP A CA 1
ATOM 849 C C . ASP A 1 108 ? -10.961 -26.359 -25.219 1 97.12 108 ASP A C 1
ATOM 851 O O . ASP A 1 108 ? -11.805 -26.781 -24.422 1 97.12 108 ASP A O 1
ATOM 855 N N . LYS A 1 109 ? -9.805 -25.859 -24.844 1 98.12 109 LYS A N 1
ATOM 856 C CA . LYS A 1 109 ? -9.43 -25.828 -23.438 1 98.12 109 LYS A CA 1
ATOM 857 C C . LYS A 1 109 ? -9.734 -24.469 -22.812 1 98.12 109 LYS A C 1
ATOM 859 O O . LYS A 1 109 ? -9.32 -24.188 -21.688 1 98.12 109 LYS A O 1
ATOM 864 N N . LEU A 1 110 ? -10.383 -23.656 -23.531 1 98.56 110 LEU A N 1
ATOM 865 C CA . LEU A 1 110 ? -10.758 -22.328 -23.062 1 98.56 110 LEU A CA 1
ATOM 866 C C . LEU A 1 110 ? -12.266 -22.234 -22.812 1 98.56 110 LEU A C 1
ATOM 868 O O . LEU A 1 110 ? -13.062 -22.547 -23.703 1 98.56 110 LEU A O 1
ATOM 872 N N . VAL A 1 111 ? -12.664 -21.906 -21.656 1 98.38 111 VAL A N 1
ATOM 873 C CA . VAL A 1 111 ? -14.062 -21.672 -21.297 1 98.38 111 VAL A CA 1
ATOM 874 C C . VAL A 1 111 ? -14.266 -20.219 -20.891 1 98.38 111 VAL A C 1
ATOM 876 O O . VAL A 1 111 ? -13.641 -19.734 -19.938 1 98.38 111 VAL A O 1
ATOM 879 N N . PHE A 1 112 ? -15.109 -19.578 -21.594 1 98.12 112 PHE A N 1
ATOM 880 C CA . PHE A 1 112 ? -15.383 -18.172 -21.312 1 98.12 112 PHE A CA 1
ATOM 881 C C . PHE A 1 112 ? -16.594 -18.031 -20.422 1 98.12 112 PHE A C 1
ATOM 883 O O . PHE A 1 112 ? -17.672 -18.562 -20.719 1 98.12 112 PHE A O 1
ATOM 890 N N . LEU A 1 113 ? -16.406 -17.328 -19.297 1 97.81 113 LEU A N 1
ATOM 891 C CA . LEU A 1 113 ? -17.469 -16.969 -18.375 1 97.81 113 LEU A CA 1
ATOM 892 C C . LEU A 1 113 ? -17.719 -15.461 -18.391 1 97.81 113 LEU A C 1
ATOM 894 O O . LEU A 1 113 ? -16.984 -14.711 -17.75 1 97.81 113 LEU A O 1
ATOM 898 N N . ARG A 1 114 ? -18.75 -15.062 -19.047 1 96.56 114 ARG A N 1
ATOM 899 C CA . ARG A 1 114 ? -19.062 -13.641 -19.125 1 96.56 114 ARG A CA 1
ATOM 900 C C . ARG A 1 114 ? -19.516 -13.102 -17.781 1 96.56 114 ARG A C 1
ATOM 902 O O . ARG A 1 114 ? -20.484 -13.586 -17.203 1 96.56 114 ARG A O 1
ATOM 909 N N . CYS A 1 115 ? -18.766 -12.109 -17.312 1 95.38 115 CYS A N 1
ATOM 910 C CA . CYS A 1 115 ? -19.094 -11.531 -16.016 1 95.38 115 CYS A CA 1
ATOM 911 C C . CYS A 1 115 ? -18.453 -10.156 -15.852 1 95.38 115 CYS A C 1
ATOM 913 O O . CYS A 1 115 ? -17.234 -10.023 -15.984 1 95.38 115 CYS A O 1
ATOM 915 N N . ASP A 1 116 ? -19.281 -9.273 -15.641 1 92.06 116 ASP A N 1
ATOM 916 C CA . ASP A 1 116 ? -18.797 -7.965 -15.211 1 92.06 116 ASP A CA 1
ATOM 917 C C . ASP A 1 116 ? -18.438 -7.973 -13.727 1 92.06 116 ASP A C 1
ATOM 919 O O . ASP A 1 116 ? -19.312 -8.109 -12.875 1 92.06 116 ASP A O 1
ATOM 923 N N . LEU A 1 117 ? -17.172 -7.711 -13.438 1 89.44 117 LEU A N 1
ATOM 924 C CA . LEU A 1 117 ? -16.688 -7.816 -12.062 1 89.44 117 LEU A CA 1
ATOM 925 C C . LEU A 1 117 ? -17.281 -6.703 -11.195 1 89.44 117 LEU A C 1
ATOM 927 O O . LEU A 1 117 ? -17.219 -6.766 -9.969 1 89.44 117 LEU A O 1
ATOM 931 N N . SER A 1 118 ? -17.844 -5.715 -11.797 1 85.81 118 SER A N 1
ATOM 932 C CA . SER A 1 118 ? -18.484 -4.664 -11 1 85.81 118 SER A CA 1
ATOM 933 C C . SER A 1 118 ? -19.812 -5.137 -10.43 1 85.81 118 SER A C 1
ATOM 935 O O . SER A 1 118 ? -20.375 -4.492 -9.547 1 85.81 118 SER A O 1
ATOM 937 N N . ASP A 1 119 ? -20.281 -6.219 -10.953 1 90.25 119 ASP A N 1
ATOM 938 C CA . ASP A 1 119 ? -21.547 -6.801 -10.484 1 90.25 119 ASP A CA 1
ATOM 939 C C . ASP A 1 119 ? -21.297 -7.898 -9.453 1 90.25 119 ASP A C 1
ATOM 941 O O . ASP A 1 119 ? -21.156 -9.07 -9.812 1 90.25 119 ASP A O 1
ATOM 945 N N . GLU A 1 120 ? -21.422 -7.586 -8.242 1 89.44 120 GLU A N 1
ATOM 946 C CA . GLU A 1 120 ? -21.078 -8.492 -7.148 1 89.44 120 GLU A CA 1
ATOM 947 C C . GLU A 1 120 ? -21.953 -9.742 -7.176 1 89.44 120 GLU A C 1
ATOM 949 O O . GLU A 1 120 ? -21.453 -10.852 -6.941 1 89.44 120 GLU A O 1
ATOM 954 N N . GLN A 1 121 ? -23.188 -9.531 -7.352 1 92 121 GLN A N 1
ATOM 955 C CA . GLN A 1 121 ? -24.109 -10.656 -7.363 1 92 121 GLN A CA 1
ATOM 956 C C . GLN A 1 121 ? -23.781 -11.633 -8.492 1 92 121 GLN A C 1
ATOM 958 O O . GLN A 1 121 ? -23.812 -12.844 -8.305 1 92 121 GLN A O 1
ATOM 963 N N . ARG A 1 122 ? -23.5 -11.094 -9.617 1 93.38 122 ARG A N 1
ATOM 964 C CA . ARG A 1 122 ? -23.156 -11.938 -10.758 1 93.38 122 ARG A CA 1
ATOM 965 C C . ARG A 1 122 ? -21.859 -12.695 -10.523 1 93.38 122 ARG A C 1
ATOM 967 O O . ARG A 1 122 ? -21.75 -13.875 -10.867 1 93.38 122 ARG A O 1
ATOM 974 N N . VAL A 1 123 ? -20.859 -12.047 -9.977 1 93.56 123 VAL A N 1
ATOM 975 C CA . VAL A 1 123 ? -19.578 -12.68 -9.68 1 93.56 123 VAL A CA 1
ATOM 976 C C . VAL A 1 123 ? -19.797 -13.852 -8.719 1 93.56 123 VAL A C 1
ATOM 978 O O . VAL A 1 123 ? -19.25 -14.938 -8.93 1 93.56 123 VAL A O 1
ATOM 981 N N . THR A 1 124 ? -20.594 -13.609 -7.699 1 92.62 124 THR A N 1
ATOM 982 C CA . THR A 1 124 ? -20.875 -14.641 -6.707 1 92.62 124 THR A CA 1
ATOM 983 C C . THR A 1 124 ? -21.547 -15.852 -7.355 1 92.62 124 THR A C 1
ATOM 985 O O . THR A 1 124 ? -21.156 -17 -7.098 1 92.62 124 THR A O 1
ATOM 988 N N . SER A 1 125 ? -22.484 -15.578 -8.188 1 95.69 125 SER A N 1
ATOM 989 C CA . SER A 1 125 ? -23.203 -16.656 -8.844 1 95.69 125 SER A CA 1
ATOM 990 C C . SER A 1 125 ? -22.297 -17.438 -9.789 1 95.69 125 SER A C 1
ATOM 992 O O . SER A 1 125 ? -22.328 -18.672 -9.789 1 95.69 125 SER A O 1
ATOM 994 N N . VAL A 1 126 ? -21.516 -16.75 -10.531 1 96.5 126 VAL A N 1
ATOM 995 C CA . VAL A 1 126 ? -20.625 -17.391 -11.5 1 96.5 126 VAL A CA 1
ATOM 996 C C . VAL A 1 126 ? -19.609 -18.266 -10.766 1 96.5 126 VAL A C 1
ATOM 998 O O . VAL A 1 126 ? -19.344 -19.391 -11.172 1 96.5 126 VAL A O 1
ATOM 1001 N N . LEU A 1 127 ? -19.078 -17.781 -9.695 1 96.44 127 LEU A N 1
ATOM 1002 C CA . LEU A 1 127 ? -18.078 -18.5 -8.93 1 96.44 127 LEU A CA 1
ATOM 1003 C C . LEU A 1 127 ? -18.672 -19.719 -8.25 1 96.44 127 LEU A C 1
ATOM 1005 O O . LEU A 1 127 ? -18.078 -20.812 -8.273 1 96.44 127 LEU A O 1
ATOM 1009 N N . SER A 1 128 ? -19.812 -19.516 -7.629 1 96.12 128 SER A N 1
ATOM 1010 C CA . SER A 1 128 ? -20.469 -20.625 -6.949 1 96.12 128 SER A CA 1
ATOM 1011 C C . SER A 1 128 ? -20.828 -21.734 -7.922 1 96.12 128 SER A C 1
ATOM 1013 O O . SER A 1 128 ? -20.625 -22.922 -7.629 1 96.12 128 SER A O 1
ATOM 1015 N N . ASN A 1 129 ? -21.344 -21.359 -9.031 1 97.25 129 ASN A N 1
ATOM 1016 C CA . ASN A 1 129 ? -21.688 -22.328 -10.047 1 97.25 129 ASN A CA 1
ATOM 1017 C C . ASN A 1 129 ? -20.469 -23.094 -10.547 1 97.25 129 ASN A C 1
ATOM 1019 O O . ASN A 1 129 ? -20.516 -24.297 -10.75 1 97.25 129 ASN A O 1
ATOM 1023 N N . LEU A 1 130 ? -19.406 -22.359 -10.781 1 97.62 130 LEU A N 1
ATOM 1024 C CA . LEU A 1 130 ? -18.188 -22.984 -11.258 1 97.62 130 LEU A CA 1
ATOM 1025 C C . LEU A 1 130 ? -17.656 -24 -10.242 1 97.62 130 LEU A C 1
ATOM 1027 O O . LEU A 1 130 ? -17.297 -25.125 -10.609 1 97.62 130 LEU A O 1
ATOM 1031 N N . ILE A 1 131 ? -17.609 -23.656 -8.992 1 97.56 131 ILE A N 1
ATOM 1032 C CA . ILE A 1 131 ? -17.062 -24.5 -7.934 1 97.56 131 ILE A CA 1
ATOM 1033 C C . ILE A 1 131 ? -17.938 -25.75 -7.777 1 97.56 131 ILE A C 1
ATOM 1035 O O . ILE A 1 131 ? -17.422 -26.859 -7.672 1 97.56 131 ILE A O 1
ATOM 1039 N N . GLU A 1 132 ? -19.234 -25.5 -7.773 1 97.25 132 GLU A N 1
ATOM 1040 C CA . GLU A 1 132 ? -20.156 -26.625 -7.66 1 97.25 132 GLU A CA 1
ATOM 1041 C C . GLU A 1 132 ? -19.969 -27.609 -8.82 1 97.25 132 GLU A C 1
ATOM 1043 O O . GLU A 1 132 ? -19.922 -28.828 -8.609 1 97.25 132 GLU A O 1
ATOM 1048 N N . LYS A 1 133 ? -19.859 -27.078 -9.938 1 97.62 133 LYS A N 1
ATOM 1049 C CA . LYS A 1 133 ? -19.672 -27.906 -11.133 1 97.62 133 LYS A CA 1
ATOM 1050 C C . LYS A 1 133 ? -18.375 -28.703 -11.039 1 97.62 133 LYS A C 1
ATOM 1052 O O . LYS A 1 133 ? -18.359 -29.906 -11.273 1 97.62 133 LYS A O 1
ATOM 1057 N N . LEU A 1 134 ? -17.281 -28.062 -10.727 1 97.62 134 LEU A N 1
ATOM 1058 C CA . LEU A 1 134 ? -15.984 -28.719 -10.648 1 97.62 134 LEU A CA 1
ATOM 1059 C C . LEU A 1 134 ? -15.977 -29.781 -9.555 1 97.62 134 LEU A C 1
ATOM 1061 O O . LEU A 1 134 ? -15.508 -30.891 -9.766 1 97.62 134 LEU A O 1
ATOM 1065 N N . ASN A 1 135 ? -16.531 -29.406 -8.414 1 96.19 135 ASN A N 1
ATOM 1066 C CA . ASN A 1 135 ? -16.578 -30.359 -7.309 1 96.19 135 ASN A CA 1
ATOM 1067 C C . ASN A 1 135 ? -17.375 -31.609 -7.672 1 96.19 135 ASN A C 1
ATOM 1069 O O . ASN A 1 135 ? -17 -32.719 -7.277 1 96.19 135 ASN A O 1
ATOM 1073 N N . SER A 1 136 ? -18.422 -31.438 -8.391 1 96.62 136 SER A N 1
ATOM 1074 C CA . SER A 1 136 ? -19.266 -32.562 -8.781 1 96.62 136 SER A CA 1
ATOM 1075 C C . SER A 1 136 ? -18.516 -33.531 -9.688 1 96.62 136 SER A C 1
ATOM 1077 O O . SER A 1 136 ? -18.828 -34.719 -9.727 1 96.62 136 SER A O 1
ATOM 1079 N N . HIS A 1 137 ? -17.531 -33.094 -10.359 1 95.56 137 HIS A N 1
ATOM 1080 C CA . HIS A 1 137 ? -16.734 -33.906 -11.25 1 95.56 137 HIS A CA 1
ATOM 1081 C C . HIS A 1 137 ? -15.391 -34.25 -10.609 1 95.56 137 HIS A C 1
ATOM 1083 O O . HIS A 1 137 ? -14.461 -34.688 -11.297 1 95.56 137 HIS A O 1
ATOM 1089 N N . GLN A 1 138 ? -15.234 -33.938 -9.305 1 94.56 138 GLN A N 1
ATOM 1090 C CA . GLN A 1 138 ? -14.016 -34.188 -8.539 1 94.56 138 GLN A CA 1
ATOM 1091 C C . GLN A 1 138 ? -12.828 -33.438 -9.125 1 94.56 138 GLN A C 1
ATOM 1093 O O . GLN A 1 138 ? -11.719 -33.969 -9.195 1 94.56 138 GLN A O 1
ATOM 1098 N N . GLU A 1 139 ? -13.133 -32.312 -9.648 1 97.12 139 GLU A N 1
ATOM 1099 C CA . GLU A 1 139 ? -12.141 -31.375 -10.148 1 97.12 139 GLU A CA 1
ATOM 1100 C C . GLU A 1 139 ? -12.094 -30.109 -9.281 1 97.12 139 GLU A C 1
ATOM 1102 O O . GLU A 1 139 ? -12.93 -29.938 -8.398 1 97.12 139 GLU A O 1
ATOM 1107 N N . HIS A 1 140 ? -11.062 -29.359 -9.414 1 97.81 140 HIS A N 1
ATOM 1108 C CA . HIS A 1 140 ? -10.914 -28.125 -8.656 1 97.81 140 HIS A CA 1
ATOM 1109 C C . HIS A 1 140 ? -9.992 -27.141 -9.367 1 97.81 140 HIS A C 1
ATOM 1111 O O . HIS A 1 140 ? -9.211 -27.547 -10.234 1 97.81 140 HIS A O 1
ATOM 1117 N N . VAL A 1 141 ? -10.141 -25.891 -9.062 1 98.69 141 VAL A N 1
ATOM 1118 C CA . VAL A 1 141 ? -9.203 -24.875 -9.539 1 98.69 141 VAL A CA 1
ATOM 1119 C C . VAL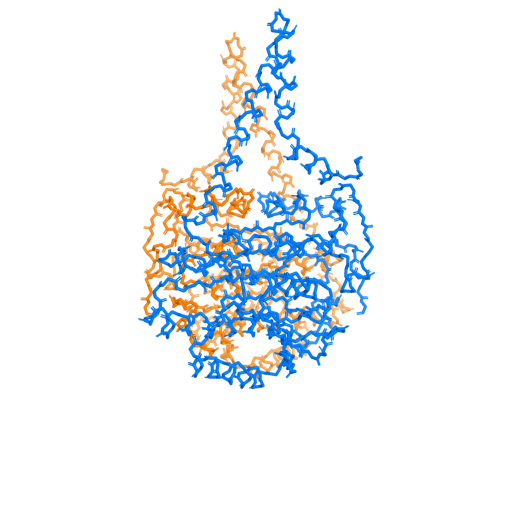 A 1 141 ? -7.836 -25.094 -8.891 1 98.69 141 VAL A C 1
ATOM 1121 O O . VAL A 1 141 ? -7.719 -25.094 -7.664 1 98.69 141 VAL A O 1
ATOM 1124 N N . SER A 1 142 ? -6.82 -25.281 -9.719 1 98.75 142 SER A N 1
ATOM 1125 C CA . SER A 1 142 ? -5.477 -25.484 -9.188 1 98.75 142 SER A CA 1
ATOM 1126 C C . SER A 1 142 ? -4.586 -24.266 -9.469 1 98.75 142 SER A C 1
ATOM 1128 O O . SER A 1 142 ? -3.49 -24.156 -8.914 1 98.75 142 SER A O 1
ATOM 1130 N N . ILE A 1 143 ? -5.02 -23.359 -10.375 1 98.94 143 ILE A N 1
ATOM 1131 C CA . ILE A 1 143 ? -4.305 -22.125 -10.672 1 98.94 143 ILE A CA 1
ATOM 1132 C C . ILE A 1 143 ? -5.281 -20.938 -10.688 1 98.94 143 ILE A C 1
ATOM 1134 O O . ILE A 1 143 ? -6.262 -20.953 -11.438 1 98.94 143 ILE A O 1
ATOM 1138 N N . LEU A 1 144 ? -5.09 -20.016 -9.867 1 98.88 144 LEU A N 1
ATOM 1139 C CA . LEU A 1 144 ? -5.887 -18.797 -9.836 1 98.88 144 LEU A CA 1
ATOM 1140 C C . LEU A 1 144 ? -5.039 -17.594 -10.219 1 98.88 144 LEU A C 1
ATOM 1142 O O . LEU A 1 144 ? -3.988 -17.344 -9.625 1 98.88 144 LEU A O 1
ATOM 1146 N N . ILE A 1 145 ? -5.434 -16.844 -11.242 1 98.81 145 ILE A N 1
ATOM 1147 C CA . ILE A 1 145 ? -4.758 -15.625 -11.68 1 98.81 145 ILE A CA 1
ATOM 1148 C C . ILE A 1 145 ? -5.68 -14.422 -11.5 1 98.81 145 ILE A C 1
ATOM 1150 O O . ILE A 1 145 ? -6.551 -14.164 -12.336 1 98.81 145 ILE A O 1
ATOM 1154 N N . ASN A 1 146 ? -5.469 -13.703 -10.484 1 97.81 146 ASN A N 1
ATOM 1155 C CA . ASN A 1 146 ? -6.133 -12.414 -10.32 1 97.81 146 ASN A CA 1
ATOM 1156 C C . ASN A 1 146 ? -5.434 -11.312 -11.117 1 97.81 146 ASN A C 1
ATOM 1158 O O . ASN A 1 146 ? -4.418 -10.766 -10.672 1 97.81 146 ASN A O 1
ATOM 1162 N N . ASN A 1 147 ? -6.027 -10.938 -12.203 1 97.12 147 ASN A N 1
ATOM 1163 C CA . ASN A 1 147 ? -5.332 -10.078 -13.156 1 97.12 147 ASN A CA 1
ATOM 1164 C C . ASN A 1 147 ? -6.188 -8.883 -13.57 1 97.12 147 ASN A C 1
ATOM 1166 O O . ASN A 1 147 ? -5.66 -7.844 -13.969 1 97.12 147 ASN A O 1
ATOM 1170 N N . ALA A 1 148 ? -7.512 -9.031 -13.445 1 94.94 148 ALA A N 1
ATOM 1171 C CA . ALA A 1 148 ? -8.406 -7.969 -13.883 1 94.94 148 ALA A CA 1
ATOM 1172 C C . ALA A 1 148 ? -8.156 -6.684 -13.109 1 94.94 148 ALA A C 1
ATOM 1174 O O . ALA A 1 148 ? -7.867 -6.723 -11.906 1 94.94 148 ALA A O 1
ATOM 1175 N N . GLY A 1 149 ? -8.227 -5.562 -13.742 1 93.44 149 GLY A N 1
ATOM 1176 C CA . GLY A 1 149 ? -8.102 -4.25 -13.125 1 93.44 149 GLY A CA 1
ATOM 1177 C C . GLY A 1 149 ? -8.484 -3.113 -14.055 1 93.44 149 GLY A C 1
ATOM 1178 O O . GLY A 1 149 ? -8.43 -3.258 -15.273 1 93.44 149 GLY A O 1
ATOM 1179 N N . ILE A 1 150 ? -8.891 -2.037 -13.453 1 93.25 150 ILE A N 1
ATOM 1180 C CA . ILE A 1 150 ? -9.211 -0.836 -14.219 1 93.25 150 ILE A CA 1
ATOM 1181 C C . ILE A 1 150 ? -8.484 0.365 -13.625 1 93.25 150 ILE A C 1
ATOM 1183 O O . ILE A 1 150 ? -8.023 0.317 -12.484 1 93.25 150 ILE A O 1
ATOM 1187 N N . ARG A 1 151 ? -8.359 1.311 -14.477 1 91.88 151 ARG A N 1
ATOM 1188 C CA . ARG A 1 151 ? -7.664 2.537 -14.109 1 91.88 151 ARG A CA 1
ATOM 1189 C C . ARG A 1 151 ? -8.461 3.768 -14.531 1 91.88 151 ARG A C 1
ATOM 1191 O O . ARG A 1 151 ? -9.297 3.697 -15.438 1 91.88 151 ARG A O 1
ATOM 1198 N N . ASP A 1 152 ? -8.352 4.805 -13.82 1 93.06 152 ASP A N 1
ATOM 1199 C CA . ASP A 1 152 ? -8.859 6.133 -14.148 1 93.06 152 ASP A CA 1
ATOM 1200 C C . ASP A 1 152 ? -7.785 7.199 -13.922 1 93.06 152 ASP A C 1
ATOM 1202 O O . ASP A 1 152 ? -7.043 7.145 -12.945 1 93.06 152 ASP A O 1
ATOM 1206 N N . ASN A 1 153 ? -7.656 8.156 -14.805 1 90.94 153 ASN A N 1
ATOM 1207 C CA . ASN A 1 153 ? -6.531 9.086 -14.805 1 90.94 153 ASN A CA 1
ATOM 1208 C C . ASN A 1 153 ? -6.906 10.422 -14.18 1 90.94 153 ASN A C 1
ATOM 1210 O O . ASN A 1 153 ? -6.125 11.375 -14.234 1 90.94 153 ASN A O 1
ATOM 1214 N N . LYS A 1 154 ? -8.039 10.523 -13.602 1 92.75 154 LYS A N 1
ATOM 1215 C CA . LYS A 1 154 ? -8.445 11.789 -12.992 1 92.75 154 LYS A CA 1
ATOM 1216 C C . LYS A 1 154 ? -7.84 11.938 -11.602 1 92.75 154 LYS A C 1
ATOM 1218 O O . LYS A 1 154 ? -7.645 10.953 -10.891 1 92.75 154 LYS A O 1
ATOM 1223 N N . GLY A 1 155 ? -7.574 13.195 -11.273 1 94.44 155 GLY A N 1
ATOM 1224 C CA . GLY A 1 155 ? -7.184 13.484 -9.898 1 94.44 155 GLY A CA 1
ATOM 1225 C C . GLY A 1 155 ? -8.242 13.102 -8.883 1 94.44 155 GLY A C 1
ATOM 1226 O O . GLY A 1 155 ? -9.43 13 -9.219 1 94.44 155 GLY A O 1
ATOM 1227 N N . LEU A 1 156 ? -7.82 12.906 -7.68 1 95 156 LEU A N 1
ATOM 1228 C CA . LEU A 1 156 ? -8.695 12.422 -6.617 1 95 156 LEU A CA 1
ATOM 1229 C C . LEU A 1 156 ? -9.914 13.328 -6.469 1 95 156 LEU A C 1
ATOM 1231 O O . LEU A 1 156 ? -11.047 12.836 -6.359 1 95 156 LEU A O 1
ATOM 1235 N N . ILE A 1 157 ? -9.719 14.648 -6.469 1 91.75 157 ILE A N 1
ATOM 1236 C CA . ILE A 1 157 ? -10.781 15.602 -6.152 1 91.75 157 ILE A CA 1
ATOM 1237 C C . ILE A 1 157 ? -11.781 15.664 -7.309 1 91.75 157 ILE A C 1
ATOM 1239 O O . ILE A 1 157 ? -12.922 16.094 -7.129 1 91.75 157 ILE A O 1
ATOM 1243 N N . ASP A 1 158 ? -11.359 15.203 -8.477 1 93.5 158 ASP A N 1
ATOM 1244 C CA . ASP A 1 158 ? -12.211 15.273 -9.656 1 93.5 158 ASP A CA 1
ATOM 1245 C C . ASP A 1 158 ? -12.883 13.93 -9.938 1 93.5 158 ASP A C 1
ATOM 1247 O O . ASP A 1 158 ? -13.719 13.82 -10.836 1 93.5 158 ASP A O 1
ATOM 1251 N N . LEU A 1 159 ? -12.578 12.938 -9.219 1 94.69 159 LEU A N 1
ATOM 1252 C CA . LEU A 1 159 ? -13.148 11.609 -9.43 1 94.69 159 LEU A CA 1
ATOM 1253 C C . LEU A 1 159 ? -14.539 11.508 -8.805 1 94.69 159 LEU A C 1
ATOM 1255 O O . LEU A 1 159 ? -14.742 11.922 -7.66 1 94.69 159 LEU A O 1
ATOM 1259 N N . GLU A 1 160 ? -15.445 10.969 -9.555 1 94.06 160 GLU A N 1
ATOM 1260 C CA . GLU A 1 160 ? -16.781 10.734 -9.031 1 94.06 160 GLU A CA 1
ATOM 1261 C C . GLU A 1 160 ? -16.781 9.617 -7.988 1 94.06 160 GLU A C 1
ATOM 1263 O O . GLU A 1 160 ? -16.094 8.609 -8.156 1 94.06 160 GLU A O 1
ATOM 1268 N N . PRO A 1 161 ? -17.562 9.812 -6.957 1 91.38 161 PRO A N 1
ATOM 1269 C CA . PRO A 1 161 ? -17.625 8.781 -5.918 1 91.38 161 PRO A CA 1
ATOM 1270 C C . PRO A 1 161 ? -17.984 7.406 -6.469 1 91.38 161 PRO A C 1
ATOM 1272 O O . PRO A 1 161 ? -17.438 6.391 -6.023 1 91.38 161 PRO A O 1
ATOM 1275 N N . ALA A 1 162 ? -18.844 7.434 -7.426 1 92.38 162 ALA A N 1
ATOM 1276 C CA . ALA A 1 162 ? -19.25 6.164 -8.023 1 92.38 162 ALA A CA 1
ATOM 1277 C C . ALA A 1 162 ? -18.062 5.477 -8.703 1 92.38 162 ALA A C 1
ATOM 1279 O O . ALA A 1 162 ? -17.953 4.25 -8.672 1 92.38 162 ALA A O 1
ATOM 1280 N N . ARG A 1 163 ? -17.234 6.227 -9.297 1 94.75 163 ARG A N 1
ATOM 1281 C CA . ARG A 1 163 ? -16.062 5.676 -9.969 1 94.75 163 ARG A CA 1
ATOM 1282 C C . ARG A 1 163 ? -15.047 5.145 -8.961 1 94.75 163 ARG A C 1
ATOM 1284 O O . ARG A 1 163 ? -14.438 4.094 -9.172 1 94.75 163 ARG A O 1
ATOM 1291 N N . VAL A 1 164 ? -14.883 5.852 -7.863 1 95.62 164 VAL A N 1
ATOM 1292 C CA . VAL A 1 164 ? -14.016 5.391 -6.781 1 95.62 164 VAL A CA 1
ATOM 1293 C C . VAL A 1 164 ? -14.484 4.023 -6.289 1 95.62 164 VAL A C 1
ATOM 1295 O O . VAL A 1 164 ? -13.688 3.086 -6.191 1 95.62 164 VAL A O 1
ATOM 1298 N N . LYS A 1 165 ? -15.75 3.953 -6.074 1 93.38 165 LYS A N 1
ATOM 1299 C CA . LYS A 1 165 ? -16.328 2.711 -5.574 1 93.38 165 LYS A CA 1
ATOM 1300 C C . LYS A 1 165 ? -16.156 1.578 -6.582 1 93.38 165 LYS A C 1
ATOM 1302 O O . LYS A 1 165 ? -15.812 0.455 -6.207 1 93.38 165 LYS A O 1
ATOM 1307 N N . SER A 1 166 ? -16.375 1.883 -7.828 1 94 166 SER A N 1
ATOM 1308 C CA . SER A 1 166 ? -16.25 0.86 -8.859 1 94 166 SER A CA 1
ATOM 1309 C C . SER A 1 166 ? -14.812 0.354 -8.969 1 94 166 SER A C 1
ATOM 1311 O O . SER A 1 166 ? -14.586 -0.842 -9.164 1 94 166 SER A O 1
ATOM 1313 N N . MET A 1 167 ? -13.852 1.194 -8.844 1 95.81 167 MET A N 1
ATOM 1314 C CA . MET A 1 167 ? -12.445 0.803 -8.938 1 95.81 167 MET A CA 1
ATOM 1315 C C . MET A 1 167 ? -12.047 -0.085 -7.762 1 95.81 167 MET A C 1
ATOM 1317 O O . MET A 1 167 ? -11.383 -1.106 -7.949 1 95.81 167 MET A O 1
ATOM 1321 N N . PHE A 1 168 ? -12.508 0.289 -6.566 1 96 168 PHE A N 1
ATOM 1322 C CA . PHE A 1 168 ? -12.211 -0.555 -5.414 1 96 168 PHE A CA 1
ATOM 1323 C C . PHE A 1 168 ? -12.93 -1.894 -5.523 1 96 168 PHE A C 1
ATOM 1325 O O . PHE A 1 168 ? -12.391 -2.93 -5.133 1 96 168 PHE A O 1
ATOM 1332 N N . SER A 1 169 ? -14.109 -1.857 -6.031 1 94.25 169 SER A N 1
ATOM 1333 C CA . SER A 1 169 ? -14.867 -3.094 -6.199 1 94.25 169 SER A CA 1
ATOM 1334 C C . SER A 1 169 ? -14.156 -4.055 -7.148 1 94.25 169 SER A C 1
ATOM 1336 O O . SER A 1 169 ? -13.906 -5.207 -6.797 1 94.25 169 SER A O 1
ATOM 1338 N N . ILE A 1 170 ? -13.742 -3.555 -8.25 1 94.75 170 ILE A N 1
ATOM 1339 C CA . ILE A 1 170 ? -13.195 -4.379 -9.32 1 94.75 170 ILE A CA 1
ATOM 1340 C C . ILE A 1 170 ? -11.758 -4.781 -8.984 1 94.75 170 ILE A C 1
ATOM 1342 O O . ILE A 1 170 ? -11.383 -5.941 -9.148 1 94.75 170 ILE A O 1
ATOM 1346 N N . ASN A 1 171 ? -10.984 -3.838 -8.477 1 96.94 171 ASN A N 1
ATOM 1347 C CA . ASN A 1 171 ? -9.555 -4.066 -8.305 1 96.94 171 ASN A CA 1
ATOM 1348 C C . ASN A 1 171 ? -9.25 -4.738 -6.965 1 96.94 171 ASN A C 1
ATOM 1350 O O . ASN A 1 171 ? -8.18 -5.324 -6.789 1 96.94 171 ASN A O 1
ATOM 1354 N N . THR A 1 172 ? -10.188 -4.613 -6.027 1 96.44 172 THR A N 1
ATOM 1355 C CA . THR A 1 172 ? -9.789 -5.012 -4.68 1 96.44 172 THR A CA 1
ATOM 1356 C C . THR A 1 172 ? -10.812 -5.965 -4.074 1 96.44 172 THR A C 1
ATOM 1358 O O . THR A 1 172 ? -10.5 -7.117 -3.771 1 96.44 172 THR A O 1
ATOM 1361 N N . LEU A 1 173 ? -12.039 -5.598 -3.99 1 95.38 173 LEU A N 1
ATOM 1362 C CA . LEU A 1 173 ? -13.039 -6.352 -3.232 1 95.38 173 LEU A CA 1
ATOM 1363 C C . LEU A 1 173 ? -13.367 -7.664 -3.932 1 95.38 173 LEU A C 1
ATOM 1365 O O . LEU A 1 173 ? -13.422 -8.719 -3.291 1 95.38 173 LEU A O 1
ATOM 1369 N N . LEU A 1 174 ? -13.594 -7.613 -5.164 1 94.19 174 LEU A N 1
ATOM 1370 C CA . LEU A 1 174 ? -13.984 -8.82 -5.883 1 94.19 174 LEU A CA 1
ATOM 1371 C C . LEU A 1 174 ? -12.836 -9.82 -5.945 1 94.19 174 LEU A C 1
ATOM 1373 O O . LEU A 1 174 ? -13.031 -11.016 -5.719 1 94.19 174 LEU A O 1
ATOM 1377 N N . PRO A 1 175 ? -11.602 -9.312 -6.227 1 95.5 175 PRO A N 1
ATOM 1378 C CA . PRO A 1 175 ? -10.477 -10.242 -6.117 1 95.5 175 PRO A CA 1
ATOM 1379 C C . PRO A 1 175 ? -10.391 -10.914 -4.746 1 95.5 175 PRO A C 1
ATOM 1381 O O . PRO A 1 175 ? -10.039 -12.094 -4.652 1 95.5 175 PRO A O 1
ATOM 1384 N N . ILE A 1 176 ? -10.672 -10.195 -3.678 1 96.19 176 ILE A N 1
ATOM 1385 C CA . ILE A 1 176 ? -10.68 -10.758 -2.332 1 96.19 176 ILE A CA 1
ATOM 1386 C C . ILE A 1 176 ? -11.727 -11.859 -2.24 1 96.19 176 ILE A C 1
ATOM 1388 O O . ILE A 1 176 ? -11.453 -12.945 -1.711 1 96.19 176 ILE A O 1
ATOM 1392 N N . TRP A 1 177 ? -12.859 -11.594 -2.771 1 95.12 177 TRP A N 1
ATOM 1393 C CA . TRP A 1 177 ? -13.945 -12.578 -2.74 1 95.12 177 TRP A CA 1
ATOM 1394 C C . TRP A 1 177 ? -13.555 -13.836 -3.508 1 95.12 177 TRP A C 1
ATOM 1396 O O . TRP A 1 177 ? -13.797 -14.953 -3.043 1 95.12 177 TRP A O 1
ATOM 1406 N N . ILE A 1 178 ? -13 -13.656 -4.633 1 96.31 178 ILE A N 1
ATOM 1407 C CA . ILE A 1 178 ? -12.562 -14.781 -5.449 1 96.31 178 ILE A CA 1
ATOM 1408 C C . ILE A 1 178 ? -11.516 -15.586 -4.695 1 96.31 178 ILE A C 1
ATOM 1410 O O . ILE A 1 178 ? -11.602 -16.812 -4.621 1 96.31 178 ILE A O 1
ATOM 1414 N N . LEU A 1 179 ? -10.562 -14.891 -4.102 1 96.94 179 LEU A N 1
ATOM 1415 C CA . LEU A 1 179 ? -9.516 -15.539 -3.312 1 96.94 179 LEU A CA 1
ATOM 1416 C C . LEU A 1 179 ? -10.125 -16.375 -2.186 1 96.94 179 LEU A C 1
ATOM 1418 O O . LEU A 1 179 ? -9.789 -17.547 -2.023 1 96.94 179 LEU A O 1
ATOM 1422 N N . GLN A 1 180 ? -11 -15.758 -1.438 1 96.44 180 GLN A N 1
ATOM 1423 C CA . GLN A 1 180 ? -11.633 -16.438 -0.313 1 96.44 180 GLN A CA 1
ATOM 1424 C C . GLN A 1 180 ? -12.375 -17.703 -0.774 1 96.44 180 GLN A C 1
ATOM 1426 O O . GLN A 1 180 ? -12.227 -18.766 -0.176 1 96.44 180 GLN A O 1
ATOM 1431 N N . THR A 1 181 ? -13.102 -17.531 -1.834 1 96.25 181 THR A N 1
ATOM 1432 C CA . THR A 1 181 ? -13.945 -18.625 -2.326 1 96.25 181 THR A CA 1
ATOM 1433 C C . THR A 1 181 ? -13.086 -19.797 -2.809 1 96.25 181 THR A C 1
ATOM 1435 O O . THR A 1 181 ? -13.32 -20.938 -2.428 1 96.25 181 THR A O 1
ATOM 1438 N N . ILE A 1 182 ? -12.086 -19.562 -3.582 1 97.94 182 ILE A N 1
ATOM 1439 C CA . ILE A 1 182 ? -11.25 -20.594 -4.184 1 97.94 182 ILE A CA 1
ATOM 1440 C C . ILE A 1 182 ? -10.406 -21.266 -3.107 1 97.94 182 ILE A C 1
ATOM 1442 O O . ILE A 1 182 ? -10.328 -22.5 -3.055 1 97.94 182 ILE A O 1
ATOM 1446 N N . ILE A 1 183 ? -9.805 -20.5 -2.238 1 97.88 183 ILE A N 1
ATOM 1447 C CA . ILE A 1 183 ? -8.914 -21.047 -1.219 1 97.88 183 ILE A CA 1
ATOM 1448 C C . ILE A 1 183 ? -9.727 -21.844 -0.196 1 97.88 183 ILE A C 1
ATOM 1450 O O . ILE A 1 183 ? -9.312 -22.922 0.235 1 97.88 183 ILE A O 1
ATOM 1454 N N . ASN A 1 184 ? -10.898 -21.312 0.203 1 96.44 184 ASN A N 1
ATOM 1455 C CA . ASN A 1 184 ? -11.758 -22.031 1.131 1 96.44 184 ASN A CA 1
ATOM 1456 C C . ASN A 1 184 ? -12.188 -23.391 0.564 1 96.44 184 ASN A C 1
ATOM 1458 O O . ASN A 1 184 ? -12.141 -24.406 1.267 1 96.44 184 ASN A O 1
ATOM 1462 N N . ASN A 1 185 ? -12.594 -23.391 -0.654 1 97.5 185 ASN A N 1
ATOM 1463 C CA . ASN A 1 185 ? -12.945 -24.656 -1.293 1 97.5 185 ASN A CA 1
ATOM 1464 C C . ASN A 1 185 ? -11.758 -25.609 -1.338 1 97.5 185 ASN A C 1
ATOM 1466 O O . ASN A 1 185 ? -11.906 -26.797 -1.071 1 97.5 185 ASN A O 1
ATOM 1470 N N . HIS A 1 186 ? -10.578 -25.078 -1.688 1 98.12 186 HIS A N 1
ATOM 1471 C CA . HIS A 1 186 ? -9.383 -25.906 -1.804 1 98.12 186 HIS A CA 1
ATOM 1472 C C . HIS A 1 186 ? -9.023 -26.547 -0.467 1 98.12 186 HIS A C 1
ATOM 1474 O O . HIS A 1 186 ? -8.781 -27.75 -0.394 1 98.12 186 HIS A O 1
ATOM 1480 N N . ILE A 1 187 ? -9.078 -25.75 0.58 1 97.25 187 ILE A N 1
ATOM 1481 C CA . ILE A 1 187 ? -8.633 -26.188 1.894 1 97.25 187 ILE A CA 1
ATOM 1482 C C . ILE A 1 187 ? -9.688 -27.094 2.521 1 97.25 187 ILE A C 1
ATOM 1484 O O . ILE A 1 187 ? -9.367 -28.156 3.066 1 97.25 187 ILE A O 1
ATOM 1488 N N . ASN A 1 188 ? -10.953 -26.719 2.387 1 96.25 188 ASN A N 1
ATOM 1489 C CA . ASN A 1 188 ? -11.992 -27.375 3.174 1 96.25 188 ASN A CA 1
ATOM 1490 C C . ASN A 1 188 ? -12.656 -28.5 2.4 1 96.25 188 ASN A C 1
ATOM 1492 O O . ASN A 1 188 ? -13.281 -29.391 2.994 1 96.25 188 ASN A O 1
ATOM 1496 N N . VAL A 1 189 ? -12.523 -28.484 1.142 1 97 189 VAL A N 1
ATOM 1497 C CA . VAL A 1 189 ? -13.227 -29.484 0.352 1 97 189 VAL A CA 1
ATOM 1498 C C . VAL A 1 189 ? -12.227 -30.344 -0.406 1 97 189 VAL A C 1
ATOM 1500 O O . VAL A 1 189 ? -12.281 -31.578 -0.342 1 97 189 VAL A O 1
ATOM 1503 N N . VAL A 1 190 ? -11.227 -29.797 -1.017 1 97.56 190 VAL A N 1
ATOM 1504 C CA . VAL A 1 190 ? -10.336 -30.5 -1.929 1 97.56 190 VAL A CA 1
ATOM 1505 C C . VAL A 1 190 ? -9.281 -31.266 -1.131 1 97.56 190 VAL A C 1
ATOM 1507 O O . VAL A 1 190 ? -9.117 -32.469 -1.299 1 97.56 190 VAL A O 1
ATOM 1510 N N . LEU A 1 191 ? -8.641 -30.609 -0.196 1 96.56 191 LEU A N 1
ATOM 1511 C CA . LEU A 1 191 ? -7.496 -31.172 0.511 1 96.56 191 LEU A CA 1
ATOM 1512 C C . LEU A 1 191 ? -7.922 -32.375 1.367 1 96.56 191 LEU A C 1
ATOM 1514 O O . LEU A 1 191 ? -7.195 -33.344 1.461 1 96.56 191 LEU A O 1
ATOM 1518 N N . PRO A 1 192 ? -9.094 -32.281 2.051 1 96.5 192 PRO A N 1
ATOM 1519 C CA . PRO A 1 192 ? -9.508 -33.469 2.844 1 96.5 192 PRO A CA 1
ATOM 1520 C C . PRO A 1 192 ? -9.648 -34.719 2.004 1 96.5 192 PRO A C 1
ATOM 1522 O O . PRO A 1 192 ? -9.398 -35.812 2.496 1 96.5 192 PRO A O 1
ATOM 1525 N N . LYS A 1 193 ? -9.922 -34.594 0.78 1 95.5 193 LYS A N 1
ATOM 1526 C CA . LYS A 1 193 ? -10.086 -35.719 -0.123 1 95.5 193 LYS A CA 1
ATOM 1527 C C . LYS A 1 193 ? -8.781 -36.031 -0.858 1 95.5 193 LYS A C 1
ATOM 1529 O O . LYS A 1 193 ? -8.469 -37.188 -1.119 1 95.5 193 LYS A O 1
ATOM 1534 N N . HIS A 1 194 ? -8.031 -35.031 -1.166 1 94.88 194 HIS A N 1
ATOM 1535 C CA . HIS A 1 194 ? -6.773 -35.125 -1.895 1 94.88 194 HIS A CA 1
ATOM 1536 C C . HIS A 1 194 ? -5.695 -34.281 -1.229 1 94.88 194 HIS A C 1
ATOM 1538 O O . HIS A 1 194 ? -5.395 -33.188 -1.688 1 94.88 194 HIS A O 1
ATOM 1544 N N . PRO A 1 195 ? -4.949 -34.75 -0.29 1 93.38 195 PRO A N 1
ATOM 1545 C CA . PRO A 1 195 ? -4.066 -33.969 0.582 1 93.38 195 PRO A CA 1
ATOM 1546 C C . PRO A 1 195 ? -2.887 -33.344 -0.17 1 93.38 195 PRO A C 1
ATOM 1548 O O . PRO A 1 195 ? -2.26 -32.406 0.322 1 93.38 195 PRO A O 1
ATOM 1551 N N . HIS A 1 196 ? -2.617 -33.812 -1.386 1 93.12 196 HIS A N 1
ATOM 1552 C CA . HIS A 1 196 ? -1.45 -33.312 -2.1 1 93.12 196 HIS A CA 1
ATOM 1553 C C . HIS A 1 196 ? -1.86 -32.438 -3.277 1 93.12 196 HIS A C 1
ATOM 1555 O O . HIS A 1 196 ? -1.031 -32.094 -4.125 1 93.12 196 HIS A O 1
ATOM 1561 N N . SER A 1 197 ? -3.166 -32.062 -3.24 1 97.06 197 SER A N 1
ATOM 1562 C CA . SER A 1 197 ? -3.646 -31.203 -4.316 1 97.06 197 SER A CA 1
ATOM 1563 C C . SER A 1 197 ? -2.996 -29.812 -4.258 1 97.06 197 SER A C 1
ATOM 1565 O O . SER A 1 197 ? -2.857 -29.234 -3.182 1 97.06 197 SER A O 1
ATOM 1567 N N . GLN A 1 198 ? -2.58 -29.344 -5.461 1 98.25 198 GLN A N 1
ATOM 1568 C CA . GLN A 1 198 ? -1.849 -28.094 -5.562 1 98.25 198 GLN A CA 1
ATOM 1569 C C . GLN A 1 198 ? -2.787 -26.938 -5.891 1 98.25 198 GLN A C 1
ATOM 1571 O O . GLN A 1 198 ? -3.791 -27.125 -6.582 1 98.25 198 GLN A O 1
ATOM 1576 N N . LEU A 1 199 ? -2.48 -25.797 -5.363 1 98.81 199 LEU A N 1
ATOM 1577 C CA . LEU A 1 199 ? -3.109 -24.531 -5.73 1 98.81 199 LEU A CA 1
ATOM 1578 C C . LEU A 1 199 ? -2.068 -23.422 -5.863 1 98.81 199 LEU A C 1
ATOM 1580 O O . LEU A 1 199 ? -1.28 -23.188 -4.945 1 98.81 199 LEU A O 1
ATOM 1584 N N . PHE A 1 200 ? -1.972 -22.844 -7.02 1 98.88 200 PHE A N 1
ATOM 1585 C CA . PHE A 1 200 ? -1.085 -21.719 -7.27 1 98.88 200 PHE A CA 1
ATOM 1586 C C . PHE A 1 200 ? -1.886 -20.438 -7.488 1 98.88 200 PHE A C 1
ATOM 1588 O O . PHE A 1 200 ? -2.775 -20.391 -8.336 1 98.88 200 PHE A O 1
ATOM 1595 N N . VAL A 1 201 ? -1.646 -19.422 -6.703 1 98.81 201 VAL A N 1
ATOM 1596 C CA . VAL A 1 201 ? -2.355 -18.141 -6.801 1 98.81 201 VAL A CA 1
ATOM 1597 C C . VAL A 1 201 ? -1.401 -17.062 -7.293 1 98.81 201 VAL A C 1
ATOM 1599 O O . VAL A 1 201 ? -0.332 -16.859 -6.715 1 98.81 201 VAL A O 1
ATOM 1602 N N . VAL A 1 202 ? -1.733 -16.391 -8.352 1 98.88 202 VAL A N 1
ATOM 1603 C CA . VAL A 1 202 ? -0.993 -15.242 -8.867 1 98.88 202 VAL A CA 1
ATOM 1604 C C . VAL A 1 202 ? -1.806 -13.961 -8.664 1 98.88 202 VAL A C 1
ATOM 1606 O O . VAL A 1 202 ? -2.984 -13.906 -9.023 1 98.88 202 VAL A O 1
ATOM 1609 N N . THR A 1 203 ? -1.279 -13.023 -8.031 1 98.5 203 THR A N 1
ATOM 1610 C CA . THR A 1 203 ? -1.865 -11.688 -7.906 1 98.5 203 THR A CA 1
ATOM 1611 C C . THR A 1 203 ? -1.097 -10.68 -8.75 1 98.5 203 THR A C 1
ATOM 1613 O O . THR A 1 203 ? 0.089 -10.438 -8.516 1 98.5 203 THR A O 1
ATOM 1616 N N . VAL A 1 204 ? -1.78 -10.078 -9.734 1 97.88 204 VAL A N 1
ATOM 1617 C CA . VAL A 1 204 ? -1.149 -9.078 -10.586 1 97.88 204 VAL A CA 1
ATOM 1618 C C . VAL A 1 204 ? -1.406 -7.684 -10.023 1 97.88 204 VAL A C 1
ATOM 1620 O O . VAL A 1 204 ? -2.547 -7.215 -10.008 1 97.88 204 VAL A O 1
ATOM 1623 N N . SER A 1 205 ? -0.402 -7.098 -9.547 1 97.38 205 SER A N 1
ATOM 1624 C CA . SER A 1 205 ? -0.468 -5.727 -9.039 1 97.38 205 SER A CA 1
ATOM 1625 C C . SE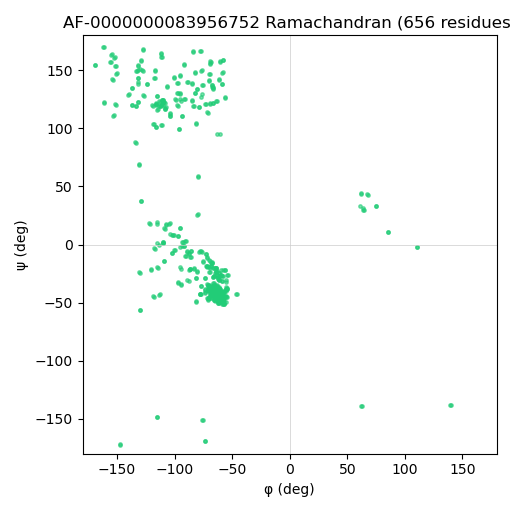R A 1 205 ? 0.387 -4.789 -9.883 1 97.38 205 SER A C 1
ATOM 1627 O O . SER A 1 205 ? 0.396 -4.883 -11.117 1 97.38 205 SER A O 1
ATOM 1629 N N . SER A 1 206 ? 0.949 -3.783 -9.305 1 94.94 206 SER A N 1
ATOM 1630 C CA . SER A 1 206 ? 1.729 -2.748 -9.977 1 94.94 206 SER A CA 1
ATOM 1631 C C . SER A 1 206 ? 2.781 -2.158 -9.047 1 94.94 206 SER A C 1
ATOM 1633 O O . SER A 1 206 ? 2.619 -2.184 -7.824 1 94.94 206 SER A O 1
ATOM 1635 N N . ILE A 1 207 ? 3.836 -1.663 -9.633 1 92.88 207 ILE A N 1
ATOM 1636 C CA . ILE A 1 207 ? 4.812 -0.924 -8.836 1 92.88 207 ILE A CA 1
ATOM 1637 C C . ILE A 1 207 ? 4.164 0.339 -8.273 1 92.88 207 ILE A C 1
ATOM 1639 O O . ILE A 1 207 ? 4.613 0.871 -7.254 1 92.88 207 ILE A O 1
ATOM 1643 N N . LEU A 1 208 ? 3.105 0.749 -8.875 1 93.88 208 LEU A N 1
ATOM 1644 C CA . LEU A 1 208 ? 2.387 1.935 -8.422 1 93.88 208 LEU A CA 1
ATOM 1645 C C . LEU A 1 208 ? 1.641 1.651 -7.117 1 93.88 208 LEU A C 1
ATOM 1647 O O . LEU A 1 208 ? 1.151 2.576 -6.465 1 93.88 208 LEU A O 1
ATOM 1651 N N . GLY A 1 209 ? 1.598 0.436 -6.699 1 96.31 209 GLY A N 1
ATOM 1652 C CA . GLY A 1 209 ? 1.104 0.094 -5.375 1 96.31 209 GLY A CA 1
ATOM 1653 C C . GLY A 1 209 ? 2.1 0.391 -4.273 1 96.31 209 GLY A C 1
ATOM 1654 O O . GLY A 1 209 ? 1.768 0.304 -3.088 1 96.31 209 GLY A O 1
ATOM 1655 N N . THR A 1 210 ? 3.309 0.8 -4.656 1 94.06 210 THR A N 1
ATOM 1656 C CA . THR A 1 210 ? 4.34 1.104 -3.672 1 94.06 210 THR A CA 1
ATOM 1657 C C . THR A 1 210 ? 4.711 2.584 -3.715 1 94.06 210 THR A C 1
ATOM 1659 O O . THR A 1 210 ? 5.305 3.109 -2.77 1 94.06 210 THR A O 1
ATOM 1662 N N . PHE A 1 211 ? 4.414 3.236 -4.77 1 93.38 211 PHE A N 1
ATOM 1663 C CA . PHE A 1 211 ? 4.742 4.637 -4.992 1 93.38 211 PHE A CA 1
ATOM 1664 C C . PHE A 1 211 ? 3.748 5.281 -5.953 1 93.38 211 PHE A C 1
ATOM 1666 O O . PHE A 1 211 ? 3.783 5.023 -7.156 1 93.38 211 PHE A O 1
ATOM 1673 N N . ALA A 1 212 ? 2.932 6.164 -5.504 1 95.44 212 ALA A N 1
ATOM 1674 C CA . ALA A 1 212 ? 1.78 6.621 -6.273 1 95.44 212 ALA A CA 1
ATOM 1675 C C . ALA A 1 212 ? 2.107 7.895 -7.047 1 95.44 212 ALA A C 1
ATOM 1677 O O . ALA A 1 212 ? 2.598 8.867 -6.473 1 95.44 212 ALA A O 1
ATOM 1678 N N . PRO A 1 213 ? 1.808 7.926 -8.344 1 93.94 213 PRO A N 1
ATOM 1679 C CA . PRO A 1 213 ? 1.971 9.156 -9.125 1 93.94 213 PRO A CA 1
ATOM 1680 C C . PRO A 1 213 ? 0.771 10.094 -9.008 1 93.94 213 PRO A C 1
ATOM 1682 O O . PRO A 1 213 ? -0.3 9.68 -8.555 1 93.94 213 PRO A O 1
ATOM 1685 N N . LYS A 1 214 ? 1.01 11.305 -9.453 1 94 214 LYS A N 1
ATOM 1686 C CA . LYS A 1 214 ? -0.073 12.266 -9.648 1 94 214 LYS A CA 1
ATOM 1687 C C . LYS A 1 214 ? -1.145 11.711 -10.578 1 94 214 LYS A C 1
ATOM 1689 O O . LYS A 1 214 ? -0.829 11.109 -11.609 1 94 214 LYS A O 1
ATOM 1694 N N . ASN A 1 215 ? -2.443 11.719 -10.133 1 93.75 215 ASN A N 1
ATOM 1695 C CA . ASN A 1 215 ? -3.629 11.438 -10.938 1 93.75 215 ASN A CA 1
ATOM 1696 C C . ASN A 1 215 ? -3.908 9.938 -11.016 1 93.75 215 ASN A C 1
ATOM 1698 O O . ASN A 1 215 ? -4.711 9.492 -11.836 1 93.75 215 ASN A O 1
ATOM 1702 N N . LEU A 1 216 ? -3.25 9.172 -10.234 1 95.25 216 LEU A N 1
ATOM 1703 C CA . LEU A 1 216 ? -3.553 7.746 -10.141 1 95.25 216 LEU A CA 1
ATOM 1704 C C . LEU A 1 216 ? -3.727 7.324 -8.688 1 95.25 216 LEU A C 1
ATOM 1706 O O . LEU A 1 216 ? -3.291 6.238 -8.297 1 95.25 216 LEU A O 1
ATOM 1710 N N . SER A 1 217 ? -4.312 8.195 -7.941 1 96.62 217 SER A N 1
ATOM 1711 C CA . SER A 1 217 ? -4.465 7.98 -6.504 1 96.62 217 SER A CA 1
ATOM 1712 C C . SER A 1 217 ? -5.234 6.695 -6.215 1 96.62 217 SER A C 1
ATOM 1714 O O . SER A 1 217 ? -4.734 5.809 -5.523 1 96.62 217 SER A O 1
ATOM 1716 N N . ILE A 1 218 ? -6.395 6.539 -6.855 1 97.62 218 ILE A N 1
ATOM 1717 C CA . ILE A 1 218 ? -7.266 5.41 -6.539 1 97.62 218 ILE A CA 1
ATOM 1718 C C . ILE A 1 218 ? -6.676 4.125 -7.117 1 97.62 218 ILE A C 1
ATOM 1720 O O . ILE A 1 218 ? -6.656 3.09 -6.445 1 97.62 218 ILE A O 1
ATOM 1724 N N . TYR A 1 219 ? -6.152 4.184 -8.32 1 96.44 219 TYR A N 1
ATOM 1725 C CA . TYR A 1 219 ? -5.504 3.014 -8.898 1 96.44 219 TYR A CA 1
ATOM 1726 C C . TYR A 1 219 ? -4.367 2.523 -8.016 1 96.44 219 TYR A C 1
ATOM 1728 O O . TYR A 1 219 ? -4.312 1.343 -7.66 1 96.44 219 TYR A O 1
ATOM 1736 N N . SER A 1 220 ? -3.496 3.439 -7.645 1 97.81 220 SER A N 1
ATOM 1737 C CA . SER A 1 220 ? -2.367 3.104 -6.785 1 97.81 220 SER A CA 1
ATOM 1738 C C . SER A 1 220 ? -2.84 2.525 -5.453 1 97.81 220 SER A C 1
ATOM 1740 O O . SER A 1 220 ? -2.26 1.562 -4.949 1 97.81 220 SER A O 1
ATOM 1742 N N . ALA A 1 221 ? -3.879 3.096 -4.922 1 98.44 221 ALA A N 1
ATOM 1743 C CA . ALA A 1 221 ? -4.426 2.625 -3.652 1 98.44 221 ALA A CA 1
ATOM 1744 C C . ALA A 1 221 ? -4.918 1.185 -3.766 1 98.44 221 ALA A C 1
ATOM 1746 O O . ALA A 1 221 ? -4.637 0.356 -2.896 1 98.44 221 ALA A O 1
ATOM 1747 N N . THR A 1 222 ? -5.617 0.884 -4.793 1 98.25 222 THR A N 1
ATOM 1748 C CA . THR A 1 222 ? -6.145 -0.462 -4.984 1 98.25 222 THR A CA 1
ATOM 1749 C C . THR A 1 222 ? -5.016 -1.466 -5.188 1 98.25 222 THR A C 1
ATOM 1751 O O . THR A 1 222 ? -5.082 -2.596 -4.699 1 98.25 222 THR A O 1
ATOM 1754 N N . LYS A 1 223 ? -4 -1.051 -5.941 1 98.19 223 LYS A N 1
ATOM 1755 C CA . LYS A 1 223 ? -2.861 -1.934 -6.176 1 98.19 223 LYS A CA 1
ATOM 1756 C C . LYS A 1 223 ? -2.055 -2.141 -4.898 1 98.19 223 LYS A C 1
ATOM 1758 O O . LYS A 1 223 ? -1.544 -3.234 -4.652 1 98.19 223 LYS A O 1
ATOM 1763 N N . ALA A 1 224 ? -1.966 -1.13 -4.098 1 98.38 224 ALA A N 1
ATOM 1764 C CA . ALA A 1 224 ? -1.329 -1.285 -2.793 1 98.38 224 ALA A CA 1
ATOM 1765 C C . ALA A 1 224 ? -2.096 -2.277 -1.923 1 98.38 224 ALA A C 1
ATOM 1767 O O . ALA A 1 224 ? -1.494 -3.123 -1.256 1 98.38 224 ALA A O 1
ATOM 1768 N N . ALA A 1 225 ? -3.357 -2.119 -1.928 1 98.5 225 ALA A N 1
ATOM 1769 C CA . ALA A 1 225 ? -4.199 -3.039 -1.167 1 98.5 225 ALA A CA 1
ATOM 1770 C C . ALA A 1 225 ? -3.947 -4.484 -1.583 1 98.5 225 ALA A C 1
ATOM 1772 O O . ALA A 1 225 ? -3.797 -5.367 -0.732 1 98.5 225 ALA A O 1
ATOM 1773 N N . SER A 1 226 ? -3.861 -4.727 -2.846 1 97.94 226 SER A N 1
ATOM 1774 C CA . SER A 1 226 ? -3.654 -6.082 -3.342 1 97.94 226 SER A CA 1
ATOM 1775 C C . SER A 1 226 ? -2.311 -6.637 -2.885 1 97.94 226 SER A C 1
ATOM 1777 O O . SER A 1 226 ? -2.195 -7.824 -2.578 1 97.94 226 SER A O 1
ATOM 1779 N N . ILE A 1 227 ? -1.309 -5.805 -2.861 1 98 227 ILE A N 1
ATOM 1780 C CA . ILE A 1 227 ? 0.015 -6.223 -2.414 1 98 227 ILE A CA 1
ATOM 1781 C C . ILE A 1 227 ? -0.053 -6.68 -0.959 1 98 227 ILE A C 1
ATOM 1783 O O . ILE A 1 227 ? 0.45 -7.754 -0.615 1 98 227 ILE A O 1
ATOM 1787 N N . LEU A 1 228 ? -0.689 -5.879 -0.123 1 98.12 228 LEU A N 1
ATOM 1788 C CA . LEU A 1 228 ? -0.701 -6.176 1.305 1 98.12 228 LEU A CA 1
ATOM 1789 C C . LEU A 1 228 ? -1.581 -7.387 1.601 1 98.12 228 LEU A C 1
ATOM 1791 O O . LEU A 1 228 ? -1.282 -8.172 2.504 1 98.12 228 LEU A O 1
ATOM 1795 N N . ILE A 1 229 ? -2.635 -7.527 0.855 1 97.94 229 ILE A N 1
ATOM 1796 C CA . ILE A 1 229 ? -3.48 -8.711 0.998 1 97.94 229 ILE A CA 1
ATOM 1797 C C . ILE A 1 229 ? -2.678 -9.961 0.659 1 97.94 229 ILE A C 1
ATOM 1799 O O . ILE A 1 229 ? -2.715 -10.945 1.397 1 97.94 229 ILE A O 1
ATOM 1803 N N . HIS A 1 230 ? -1.991 -9.898 -0.433 1 97.56 230 HIS A N 1
ATOM 1804 C CA . HIS A 1 230 ? -1.151 -11.016 -0.855 1 97.56 230 HIS A CA 1
ATOM 1805 C C . HIS A 1 230 ? -0.131 -11.375 0.22 1 97.56 230 HIS A C 1
ATOM 1807 O O . HIS A 1 230 ? 0.038 -12.555 0.553 1 97.56 230 HIS A O 1
ATOM 1813 N N . GLU A 1 231 ? 0.478 -10.367 0.723 1 96.62 231 GLU A N 1
ATOM 1814 C CA . GLU A 1 231 ? 1.526 -10.555 1.722 1 96.62 231 GLU A CA 1
ATOM 1815 C C . GLU A 1 231 ? 0.976 -11.211 2.984 1 96.62 231 GLU A C 1
ATOM 1817 O O . GLU A 1 231 ? 1.565 -12.164 3.502 1 96.62 231 GLU A O 1
ATOM 1822 N N . ALA A 1 232 ? -0.089 -10.695 3.518 1 96.88 232 ALA A N 1
ATOM 1823 C CA . ALA A 1 232 ? -0.702 -11.273 4.711 1 96.88 232 ALA A CA 1
ATOM 1824 C C . ALA A 1 232 ? -1.172 -12.703 4.449 1 96.88 232 ALA A C 1
ATOM 1826 O O . ALA A 1 232 ? -0.996 -13.586 5.293 1 96.88 232 ALA A O 1
ATOM 1827 N N . LEU A 1 233 ? -1.711 -12.883 3.322 1 97.12 233 LEU A N 1
ATOM 1828 C CA . LEU A 1 233 ? -2.232 -14.195 2.953 1 97.12 233 LEU A CA 1
ATOM 1829 C C . LEU A 1 233 ? -1.115 -15.234 2.904 1 97.12 233 LEU A C 1
ATOM 1831 O O . LEU A 1 233 ? -1.304 -16.375 3.324 1 97.12 233 LEU A O 1
ATOM 1835 N N . MET A 1 234 ? 0.018 -14.867 2.344 1 96.62 234 MET A N 1
ATOM 1836 C CA . MET A 1 234 ? 1.173 -15.766 2.295 1 96.62 234 MET A CA 1
ATOM 1837 C C . MET A 1 234 ? 1.525 -16.266 3.688 1 96.62 234 MET A C 1
ATOM 1839 O O . MET A 1 234 ? 1.859 -17.453 3.857 1 96.62 234 MET A O 1
ATOM 1843 N N . GLN A 1 235 ? 1.39 -15.375 4.648 1 95.94 235 GLN A N 1
ATOM 1844 C CA . GLN A 1 235 ? 1.698 -15.766 6.02 1 95.94 235 GLN A CA 1
ATOM 1845 C C . GLN A 1 235 ? 0.571 -16.609 6.621 1 95.94 235 GLN A C 1
ATOM 1847 O O . GLN A 1 235 ? 0.822 -17.531 7.395 1 95.94 235 GLN A O 1
ATOM 1852 N N . GLU A 1 236 ? -0.612 -16.297 6.281 1 96.06 236 GLU A N 1
ATOM 1853 C CA . GLU A 1 236 ? -1.77 -17.031 6.785 1 96.06 236 GLU A CA 1
ATOM 1854 C C . GLU A 1 236 ? -1.782 -18.469 6.27 1 96.06 236 GLU A C 1
ATOM 1856 O O . GLU A 1 236 ? -2.279 -19.375 6.941 1 96.06 236 GLU A O 1
ATOM 1861 N N . LEU A 1 237 ? -1.181 -18.656 5.117 1 96.69 237 LEU A N 1
ATOM 1862 C CA . LEU A 1 237 ? -1.208 -19.984 4.484 1 96.69 237 LEU A CA 1
ATOM 1863 C C . LEU A 1 237 ? 0.132 -20.688 4.645 1 96.69 237 LEU A C 1
ATOM 1865 O O . LEU A 1 237 ? 0.431 -21.625 3.91 1 96.69 237 LEU A O 1
ATOM 1869 N N . ARG A 1 238 ? 0.926 -20.25 5.562 1 94.69 238 ARG A N 1
ATOM 1870 C CA . ARG A 1 238 ? 2.277 -20.766 5.727 1 94.69 238 ARG A CA 1
ATOM 1871 C C . ARG A 1 238 ? 2.256 -22.266 5.996 1 94.69 238 ARG A C 1
ATOM 1873 O O . ARG A 1 238 ? 3.154 -23 5.566 1 94.69 238 ARG A O 1
ATOM 1880 N N . ASP A 1 239 ? 1.23 -22.75 6.637 1 93.88 239 ASP A N 1
ATOM 1881 C CA . ASP A 1 239 ? 1.127 -24.172 6.969 1 93.88 239 ASP A CA 1
ATOM 1882 C C . ASP A 1 239 ? 0.85 -25.016 5.719 1 93.88 239 ASP A C 1
ATOM 1884 O O . ASP A 1 239 ? 1.041 -26.234 5.727 1 93.88 239 ASP A O 1
ATOM 1888 N N . TYR A 1 240 ? 0.391 -24.375 4.684 1 95.44 240 TYR A N 1
ATOM 1889 C CA . TYR A 1 240 ? 0.07 -25.062 3.436 1 95.44 240 TYR A CA 1
ATOM 1890 C C . TYR A 1 240 ? 1.1 -24.75 2.357 1 95.44 240 TYR A C 1
ATOM 1892 O O . TYR A 1 240 ? 0.848 -24.953 1.169 1 95.44 240 TYR A O 1
ATOM 1900 N N . GLN A 1 241 ? 2.25 -24.25 2.676 1 93.12 241 GLN A N 1
ATOM 1901 C CA . GLN A 1 241 ? 3.172 -23.641 1.724 1 93.12 241 GLN A CA 1
ATOM 1902 C C . GLN A 1 241 ? 3.732 -24.688 0.757 1 93.12 241 GLN A C 1
ATOM 1904 O O . GLN A 1 241 ? 4.262 -24.328 -0.3 1 93.12 241 GLN A O 1
ATOM 1909 N N . GLU A 1 242 ? 3.59 -25.938 1.079 1 92.56 242 GLU A N 1
ATOM 1910 C CA . GLU A 1 242 ? 4.094 -26.969 0.17 1 92.56 242 GLU A CA 1
ATOM 1911 C C . GLU A 1 242 ? 3.09 -27.266 -0.94 1 92.56 242 GLU A C 1
ATOM 1913 O O . GLU A 1 242 ? 3.461 -27.766 -2.002 1 92.56 242 GLU A O 1
ATOM 1918 N N . THR A 1 243 ? 1.822 -26.922 -0.695 1 95.62 243 THR A N 1
ATOM 1919 C CA . THR A 1 243 ? 0.813 -27.266 -1.691 1 95.62 243 THR A CA 1
ATOM 1920 C C . THR A 1 243 ? 0.109 -26.016 -2.203 1 95.62 243 THR A C 1
ATOM 1922 O O . THR A 1 243 ? -0.532 -26.047 -3.254 1 95.62 243 THR A O 1
ATOM 1925 N N . ILE A 1 244 ? 0.135 -25 -1.487 1 98.19 244 ILE A N 1
ATOM 1926 C CA . ILE A 1 244 ? -0.439 -23.719 -1.912 1 98.19 244 ILE A CA 1
ATOM 1927 C C . ILE A 1 244 ? 0.667 -22.688 -2.059 1 98.19 244 ILE A C 1
ATOM 1929 O O . ILE A 1 244 ? 1.354 -22.359 -1.086 1 98.19 244 ILE A O 1
ATOM 1933 N N . ARG A 1 245 ? 0.848 -22.219 -3.25 1 98.38 245 ARG A N 1
ATOM 1934 C CA . ARG A 1 245 ? 1.908 -21.266 -3.555 1 98.38 245 ARG A CA 1
ATOM 1935 C C . ARG A 1 245 ? 1.328 -19.953 -4.055 1 98.38 245 ARG A C 1
ATOM 1937 O O . ARG A 1 245 ? 0.336 -19.938 -4.785 1 98.38 245 ARG A O 1
ATOM 1944 N N . LEU A 1 246 ? 1.95 -18.875 -3.682 1 98.44 246 LEU A N 1
ATOM 1945 C CA . LEU A 1 246 ? 1.503 -17.531 -4.055 1 98.44 246 LEU A CA 1
ATOM 1946 C C . LEU A 1 246 ? 2.613 -16.766 -4.766 1 98.44 246 LEU A C 1
ATOM 1948 O O . LEU A 1 246 ? 3.775 -16.828 -4.355 1 98.44 246 LEU A O 1
ATOM 1952 N N . LEU A 1 247 ? 2.26 -16.047 -5.828 1 98.56 247 LEU A N 1
ATOM 1953 C CA . LEU A 1 247 ? 3.186 -15.219 -6.59 1 98.56 247 LEU A CA 1
ATOM 1954 C C . LEU A 1 247 ? 2.604 -13.828 -6.816 1 98.56 247 LEU A C 1
ATOM 1956 O O . LEU A 1 247 ? 1.482 -13.695 -7.309 1 98.56 247 LEU A O 1
ATOM 1960 N N . LEU A 1 248 ? 3.316 -12.844 -6.375 1 98.25 248 LEU A N 1
ATOM 1961 C CA . LEU A 1 248 ? 2.939 -11.445 -6.574 1 98.25 248 LEU A CA 1
ATOM 1962 C C . LEU A 1 248 ? 3.666 -10.852 -7.773 1 98.25 248 LEU A C 1
ATOM 1964 O O . LEU A 1 248 ? 4.879 -11.023 -7.918 1 98.25 248 LEU A O 1
ATOM 1968 N N . ILE A 1 249 ? 2.902 -10.203 -8.656 1 98.19 249 ILE A N 1
ATOM 1969 C CA . ILE A 1 249 ? 3.482 -9.516 -9.812 1 98.19 249 ILE A CA 1
ATOM 1970 C C . ILE A 1 249 ? 3.383 -8.008 -9.617 1 98.19 249 ILE A C 1
ATOM 1972 O O . ILE A 1 249 ? 2.281 -7.461 -9.508 1 98.19 249 ILE A O 1
ATOM 1976 N N . THR A 1 250 ? 4.48 -7.324 -9.531 1 96.06 250 THR A N 1
ATOM 1977 C CA . THR A 1 250 ? 4.52 -5.867 -9.477 1 96.06 250 THR A CA 1
ATOM 1978 C C . THR A 1 250 ? 5.281 -5.301 -10.672 1 96.06 250 THR A C 1
ATOM 1980 O O . THR A 1 250 ? 6.516 -5.273 -10.672 1 96.06 250 THR A O 1
ATOM 1983 N N . THR A 1 251 ? 4.578 -4.777 -11.625 1 92.69 251 THR A N 1
ATOM 1984 C CA . THR A 1 251 ? 5.199 -4.371 -12.883 1 92.69 251 THR A CA 1
ATOM 1985 C C . THR A 1 251 ? 5.059 -2.865 -13.094 1 92.69 251 THR A C 1
ATOM 1987 O O . THR A 1 251 ? 4.113 -2.25 -12.594 1 92.69 251 THR A O 1
ATOM 1990 N N . GLY A 1 252 ? 6.066 -2.354 -13.781 1 89.31 252 GLY A N 1
ATOM 1991 C CA . GLY A 1 252 ? 5.934 -1.009 -14.312 1 89.31 252 GLY A CA 1
ATOM 1992 C C . GLY A 1 252 ? 5.039 -0.938 -15.539 1 89.31 252 GLY A C 1
ATOM 1993 O O . GLY A 1 252 ? 4.105 -1.733 -15.68 1 89.31 252 GLY A O 1
ATOM 1994 N N . GLN A 1 253 ? 5.305 -0.006 -16.375 1 83.25 253 GLN A N 1
ATOM 1995 C CA . GLN A 1 253 ? 4.492 0.191 -17.578 1 83.25 253 GLN A CA 1
ATOM 1996 C C . GLN A 1 253 ? 4.582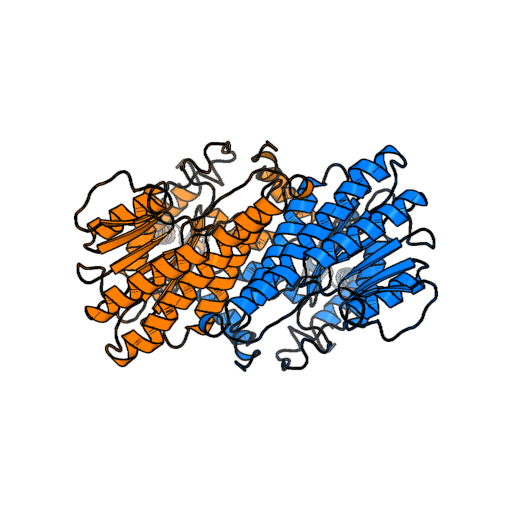 -1.015 -18.5 1 83.25 253 GLN A C 1
ATOM 1998 O O . GLN A 1 253 ? 5.676 -1.412 -18.906 1 83.25 253 GLN A O 1
ATOM 2003 N N . LEU A 1 254 ? 3.471 -1.507 -18.75 1 82.44 254 LEU A N 1
ATOM 2004 C CA . LEU A 1 254 ? 3.391 -2.643 -19.656 1 82.44 254 LEU A CA 1
ATOM 2005 C C . LEU A 1 254 ? 3.162 -2.17 -21.094 1 82.44 254 LEU A C 1
ATOM 2007 O O . LEU A 1 254 ? 2.621 -1.086 -21.312 1 82.44 254 LEU A O 1
ATOM 2011 N N . SER A 1 255 ? 3.568 -2.996 -22.031 1 80.62 255 SER A N 1
ATOM 2012 C CA . SER A 1 255 ? 3.252 -2.779 -23.438 1 80.62 255 SER A CA 1
ATOM 2013 C C . SER A 1 255 ? 1.832 -3.234 -23.766 1 80.62 255 SER A C 1
ATOM 2015 O O . SER A 1 255 ? 1.636 -4.184 -24.531 1 80.62 255 SER A O 1
ATOM 2017 N N . THR A 1 256 ? 0.8 -2.682 -23.109 1 81.56 256 THR A N 1
ATOM 2018 C CA . THR A 1 256 ? -0.605 -3.021 -23.297 1 81.56 256 THR A CA 1
ATOM 2019 C C . THR A 1 256 ? -1.436 -1.77 -23.562 1 81.56 256 THR A C 1
ATOM 2021 O O . THR A 1 256 ? -0.965 -0.65 -23.344 1 81.56 256 THR A O 1
ATOM 2024 N N . ALA A 1 257 ? -2.631 -2.035 -23.969 1 72.31 257 ALA A N 1
ATOM 2025 C CA . ALA A 1 257 ? -3.547 -0.946 -24.297 1 72.31 257 ALA A CA 1
ATOM 2026 C C . ALA A 1 257 ? -3.836 -0.086 -23.062 1 72.31 257 ALA A C 1
ATOM 2028 O O . ALA A 1 257 ? -4.023 1.128 -23.188 1 72.31 257 ALA A O 1
ATOM 2029 N N . MET A 1 258 ? -3.805 -0.601 -21.953 1 76.12 258 MET A N 1
ATOM 2030 C CA . MET A 1 258 ? -4.113 0.104 -20.703 1 76.12 258 MET A CA 1
ATOM 2031 C C . MET A 1 258 ? -3.146 1.262 -20.484 1 76.12 258 MET A C 1
ATOM 2033 O O . MET A 1 258 ? -3.508 2.268 -19.875 1 76.12 258 MET A O 1
ATOM 2037 N N . PHE A 1 259 ? -1.96 1.156 -21.078 1 79.56 259 PHE A N 1
ATOM 2038 C CA . PHE A 1 259 ? -0.921 2.133 -20.781 1 79.56 259 PHE A CA 1
ATOM 2039 C C . PHE A 1 259 ? -0.471 2.857 -22.047 1 79.56 259 PHE A C 1
ATOM 2041 O O . PHE A 1 259 ? 0.615 3.438 -22.078 1 79.56 259 PHE A O 1
ATOM 2048 N N . GLU A 1 260 ? -1.25 2.787 -23.031 1 75.25 260 GLU A N 1
ATOM 2049 C CA . GLU A 1 260 ? -0.91 3.383 -24.312 1 75.25 260 GLU A CA 1
ATOM 2050 C C . GLU A 1 260 ? -0.853 4.906 -24.219 1 75.25 260 GLU A C 1
ATOM 2052 O O . GLU A 1 260 ? -0.168 5.555 -25.016 1 75.25 260 GLU A O 1
ATOM 2057 N N . ASP A 1 261 ? -1.493 5.469 -23.203 1 75.31 261 ASP A N 1
ATOM 2058 C CA . ASP A 1 261 ? -1.575 6.918 -23.062 1 75.31 261 ASP A CA 1
ATOM 2059 C C . ASP A 1 261 ? -0.349 7.473 -22.344 1 75.31 261 ASP A C 1
ATOM 2061 O O . ASP A 1 261 ? -0.186 8.688 -22.219 1 75.31 261 ASP A O 1
ATOM 2065 N N . VAL A 1 262 ? 0.509 6.539 -21.875 1 78 262 VAL A N 1
ATOM 2066 C CA . VAL A 1 262 ? 1.662 6.977 -21.094 1 78 262 VAL A CA 1
ATOM 2067 C C . VAL A 1 262 ? 2.902 7.02 -21.984 1 78 262 VAL A C 1
ATOM 2069 O O . VAL A 1 262 ? 3.258 6.023 -22.609 1 78 262 VAL A O 1
ATOM 2072 N N . GLU A 1 263 ? 3.572 8.172 -22.047 1 76.62 263 GLU A N 1
ATOM 2073 C CA . GLU A 1 263 ? 4.816 8.305 -22.797 1 76.62 263 GLU A CA 1
ATOM 2074 C C . GLU A 1 263 ? 6.012 7.836 -21.969 1 76.62 263 GLU A C 1
ATOM 2076 O O . GLU A 1 263 ? 6.289 8.383 -20.906 1 76.62 263 GLU A O 1
ATOM 2081 N N . PRO A 1 264 ? 6.594 6.898 -22.484 1 72.56 264 PRO A N 1
ATOM 2082 C CA . PRO A 1 264 ? 7.742 6.406 -21.719 1 72.56 264 PRO A CA 1
ATOM 2083 C C . PRO A 1 264 ? 8.891 7.41 -21.672 1 72.56 264 PRO A C 1
ATOM 2085 O O . PRO A 1 264 ? 9.078 8.188 -22.609 1 72.56 264 PRO A O 1
ATOM 2088 N N . SER A 1 265 ? 9.469 7.562 -20.578 1 71.56 265 SER A N 1
ATOM 2089 C CA . SER A 1 265 ? 10.688 8.344 -20.406 1 71.56 265 SER A CA 1
ATOM 2090 C C . SER A 1 265 ? 11.734 7.574 -19.609 1 71.56 265 SER A C 1
ATOM 2092 O O . SER A 1 265 ? 11.422 6.562 -18.984 1 71.56 265 SER A O 1
ATOM 2094 N N . ARG A 1 266 ? 13 7.863 -19.781 1 75.12 266 ARG A N 1
ATOM 2095 C CA . ARG A 1 266 ? 14.117 7.266 -19.062 1 75.12 266 ARG A CA 1
ATOM 2096 C C . ARG A 1 266 ? 14.195 5.766 -19.312 1 75.12 266 ARG A C 1
ATOM 2098 O O . ARG A 1 266 ? 14.289 4.973 -18.375 1 75.12 266 ARG A O 1
ATOM 2105 N N . LEU A 1 267 ? 14.023 5.453 -20.516 1 76.44 267 LEU A N 1
ATOM 2106 C CA . LEU A 1 267 ? 13.906 4.062 -20.938 1 76.44 267 LEU A CA 1
ATOM 2107 C C . LEU A 1 267 ? 15.117 3.252 -20.5 1 76.44 267 LEU A C 1
ATOM 2109 O O . LEU A 1 267 ? 15.031 2.031 -20.344 1 76.44 267 LEU A O 1
ATOM 2113 N N . PHE A 1 268 ? 16.156 3.949 -20.266 1 69.69 268 PHE A N 1
ATOM 2114 C CA . PHE A 1 268 ? 17.344 3.234 -19.797 1 69.69 268 PHE A CA 1
ATOM 2115 C C . PHE A 1 268 ? 17.109 2.662 -18.406 1 69.69 268 PHE A C 1
ATOM 2117 O O . PHE A 1 268 ? 17.5 1.523 -18.125 1 69.69 268 PHE A O 1
ATOM 2124 N N . LEU A 1 269 ? 16.406 3.383 -17.562 1 72.62 269 LEU A N 1
ATOM 2125 C CA . LEU A 1 269 ? 16.172 2.982 -16.172 1 72.62 269 LEU A CA 1
ATOM 2126 C C . LEU A 1 269 ? 14.82 2.293 -16.031 1 72.62 269 LEU A C 1
ATOM 2128 O O . LEU A 1 269 ? 14.672 1.365 -15.234 1 72.62 269 LEU A O 1
ATOM 2132 N N . ALA A 1 270 ? 13.93 2.777 -16.875 1 81.12 270 ALA A N 1
ATOM 2133 C CA . ALA A 1 270 ? 12.555 2.309 -16.75 1 81.12 270 ALA A CA 1
ATOM 2134 C C . ALA A 1 270 ? 11.992 1.873 -18.094 1 81.12 270 ALA A C 1
ATOM 2136 O O . ALA A 1 270 ? 11.039 2.471 -18.609 1 81.12 270 ALA A O 1
ATOM 2137 N N . PRO A 1 271 ? 12.539 0.779 -18.594 1 81.25 271 PRO A N 1
ATOM 2138 C CA . PRO A 1 271 ? 12.031 0.315 -19.891 1 81.25 271 PRO A CA 1
ATOM 2139 C C . PRO A 1 271 ? 10.602 -0.219 -19.797 1 81.25 271 PRO A C 1
ATOM 2141 O O . PRO A 1 271 ? 10.164 -0.64 -18.734 1 81.25 271 PRO A O 1
ATOM 2144 N N . ILE A 1 272 ? 9.953 -0.183 -20.891 1 86.62 272 ILE A N 1
ATOM 2145 C CA . ILE A 1 272 ? 8.625 -0.775 -20.984 1 86.62 272 ILE A CA 1
ATOM 2146 C C . ILE A 1 272 ? 8.719 -2.291 -20.828 1 86.62 272 ILE A C 1
ATOM 2148 O O . ILE A 1 272 ? 9.602 -2.926 -21.422 1 86.62 272 ILE A O 1
ATOM 2152 N N . VAL A 1 273 ? 7.891 -2.822 -20.062 1 88.94 273 VAL A N 1
ATOM 2153 C CA . VAL A 1 273 ? 7.891 -4.262 -19.812 1 88.94 273 VAL A CA 1
ATOM 2154 C C . VAL A 1 273 ? 7.098 -4.973 -20.906 1 88.94 273 VAL A C 1
ATOM 2156 O O . VAL A 1 273 ? 5.93 -4.648 -21.156 1 88.94 273 VAL A O 1
ATOM 2159 N N . ASP A 1 274 ? 7.742 -5.91 -21.562 1 92.31 274 ASP A N 1
ATOM 2160 C CA . ASP A 1 274 ? 7.074 -6.734 -22.562 1 92.31 274 ASP A CA 1
ATOM 2161 C C . ASP A 1 274 ? 6.102 -7.711 -21.906 1 92.31 274 ASP A C 1
ATOM 2163 O O . ASP A 1 274 ? 6.52 -8.664 -21.25 1 92.31 274 ASP A O 1
ATOM 2167 N N . HIS A 1 275 ? 4.75 -7.508 -22.156 1 95 275 HIS A N 1
ATOM 2168 C CA . HIS A 1 275 ? 3.742 -8.305 -21.469 1 95 275 HIS A CA 1
ATOM 2169 C C . HIS A 1 275 ? 3.764 -9.75 -21.938 1 95 275 HIS A C 1
ATOM 2171 O O . HIS A 1 275 ? 3.367 -10.656 -21.203 1 95 275 HIS A O 1
ATOM 2177 N N . VAL A 1 276 ? 4.27 -10.016 -23.156 1 96.25 276 VAL A N 1
ATOM 2178 C CA . VAL A 1 276 ? 4.363 -11.383 -23.672 1 96.25 276 VAL A CA 1
ATOM 2179 C C . VAL A 1 276 ? 5.453 -12.141 -22.906 1 96.25 276 VAL A C 1
ATOM 2181 O O . VAL A 1 276 ? 5.223 -13.258 -22.438 1 96.25 276 VAL A O 1
ATOM 2184 N N . LYS A 1 277 ? 6.609 -11.492 -22.766 1 94.44 277 LYS A N 1
ATOM 2185 C CA . LYS A 1 277 ? 7.715 -12.102 -22.031 1 94.44 277 LYS A CA 1
ATOM 2186 C C . LYS A 1 277 ? 7.355 -12.297 -20.562 1 94.44 277 LYS A C 1
ATOM 2188 O O . LYS A 1 277 ? 7.707 -13.312 -19.969 1 94.44 277 LYS A O 1
ATOM 2193 N N . LEU A 1 278 ? 6.68 -11.336 -20.016 1 95.69 278 LEU A N 1
ATOM 2194 C CA . LEU A 1 278 ? 6.273 -11.43 -18.625 1 95.69 278 LEU A CA 1
ATOM 2195 C C . LEU A 1 278 ? 5.305 -12.586 -18.406 1 95.69 278 LEU A C 1
ATOM 2197 O O . LEU A 1 278 ? 5.434 -13.336 -17.438 1 95.69 278 LEU A O 1
ATOM 2201 N N . ALA A 1 279 ? 4.352 -12.742 -19.281 1 98.25 279 ALA A N 1
ATOM 2202 C CA . ALA A 1 279 ? 3.379 -13.828 -19.188 1 98.25 279 ALA A CA 1
ATOM 2203 C C . ALA A 1 279 ? 4.074 -15.188 -19.172 1 98.25 279 ALA A C 1
ATOM 2205 O O . ALA A 1 279 ? 3.729 -16.062 -18.359 1 98.25 279 ALA A O 1
ATOM 2206 N N . LYS A 1 280 ? 5.043 -15.328 -20.062 1 97.38 280 LYS A N 1
ATOM 2207 C CA . LYS A 1 280 ? 5.816 -16.562 -20.109 1 97.38 280 LYS A CA 1
ATOM 2208 C C . LYS A 1 280 ? 6.527 -16.812 -18.781 1 97.38 280 LYS A C 1
ATOM 2210 O O . LYS A 1 280 ? 6.52 -17.938 -18.266 1 97.38 280 LYS A O 1
ATOM 2215 N N . SER A 1 281 ? 7.141 -15.781 -18.266 1 96.69 281 SER A N 1
ATOM 2216 C CA . SER A 1 281 ? 7.852 -15.883 -17 1 96.69 281 SER A CA 1
ATOM 2217 C C . SER A 1 281 ? 6.91 -16.281 -15.867 1 96.69 281 SER A C 1
ATOM 2219 O O . SER A 1 281 ? 7.258 -17.109 -15.023 1 96.69 281 SER A O 1
ATOM 2221 N N . ILE A 1 282 ? 5.73 -15.719 -15.828 1 98.44 282 ILE A N 1
ATOM 2222 C CA . ILE A 1 282 ? 4.742 -16.016 -14.797 1 98.44 282 ILE A CA 1
ATOM 2223 C C . ILE A 1 282 ? 4.344 -17.484 -14.859 1 98.44 282 ILE A C 1
ATOM 2225 O O . ILE A 1 282 ? 4.375 -18.188 -13.844 1 98.44 282 ILE A O 1
ATOM 2229 N N . VAL A 1 283 ? 4.02 -17.969 -16.031 1 98.81 283 VAL A N 1
ATOM 2230 C CA . VAL A 1 283 ? 3.557 -19.344 -16.188 1 98.81 283 VAL A CA 1
ATOM 2231 C C . VAL A 1 283 ? 4.688 -20.297 -15.852 1 98.81 283 VAL A C 1
ATOM 2233 O O . VAL A 1 283 ? 4.453 -21.359 -15.266 1 98.81 283 VAL A O 1
ATOM 2236 N N . GLU A 1 284 ? 5.945 -19.953 -16.188 1 98.12 284 GLU A N 1
ATOM 2237 C CA . GLU A 1 284 ? 7.09 -20.781 -15.812 1 98.12 284 GLU A CA 1
ATOM 2238 C C . GLU A 1 284 ? 7.223 -20.891 -14.297 1 98.12 284 GLU A C 1
ATOM 2240 O O . GLU A 1 284 ? 7.562 -21.969 -13.773 1 98.12 284 GLU A O 1
ATOM 2245 N N . LYS A 1 285 ? 7.012 -19.781 -13.625 1 98.25 285 LYS A N 1
ATOM 2246 C CA . LYS A 1 285 ? 7.074 -19.797 -12.172 1 98.25 285 LYS A CA 1
ATOM 2247 C C . LYS A 1 285 ? 5.953 -20.656 -11.586 1 98.25 285 LYS A C 1
ATOM 2249 O O . LYS A 1 285 ? 6.156 -21.375 -10.609 1 98.25 285 LYS A O 1
ATOM 2254 N N . VAL A 1 286 ? 4.75 -20.516 -12.156 1 98.75 286 VAL A N 1
ATOM 2255 C CA . VAL A 1 286 ? 3.635 -21.359 -11.727 1 98.75 286 VAL A CA 1
ATOM 2256 C C . VAL A 1 286 ? 3.99 -22.828 -11.938 1 98.75 286 VAL A C 1
ATOM 2258 O O . VAL A 1 286 ? 3.721 -23.672 -11.078 1 98.75 286 VAL A O 1
ATOM 2261 N N . ASP A 1 287 ? 4.625 -23.141 -13.047 1 98.69 287 ASP A N 1
ATOM 2262 C CA . ASP A 1 287 ? 4.949 -24.5 -13.461 1 98.69 287 ASP A CA 1
ATOM 2263 C C . ASP A 1 287 ? 5.871 -25.188 -12.445 1 98.69 287 ASP A C 1
ATOM 2265 O O . ASP A 1 287 ? 5.82 -26.406 -12.273 1 98.69 287 ASP A O 1
ATOM 2269 N N . VAL A 1 288 ? 6.711 -24.375 -11.766 1 97.5 288 VAL A N 1
ATOM 2270 C CA . VAL A 1 288 ? 7.695 -24.984 -10.875 1 97.5 288 VAL A CA 1
ATOM 2271 C C . VAL A 1 288 ? 7.332 -24.688 -9.422 1 97.5 288 VAL A C 1
ATOM 2273 O O . VAL A 1 288 ? 8.094 -25.016 -8.508 1 97.5 288 VAL A O 1
ATOM 2276 N N . GLY A 1 289 ? 6.254 -24.016 -9.195 1 98.12 289 GLY A N 1
ATOM 2277 C CA . GLY A 1 289 ? 5.793 -23.734 -7.844 1 98.12 289 GLY A CA 1
ATOM 2278 C C . GLY A 1 289 ? 6.598 -22.656 -7.148 1 98.12 289 GLY A C 1
ATOM 2279 O O . GLY A 1 289 ? 6.824 -22.719 -5.938 1 98.12 289 GLY A O 1
ATOM 2280 N N . TYR A 1 290 ? 7.09 -21.672 -7.918 1 97.25 290 TYR A N 1
ATOM 2281 C CA . TYR A 1 290 ? 7.926 -20.594 -7.387 1 97.25 290 TYR A CA 1
ATOM 2282 C C . TYR A 1 290 ? 7.102 -19.609 -6.57 1 97.25 290 TYR A C 1
ATOM 2284 O O . TYR A 1 290 ? 6.148 -19.016 -7.082 1 97.25 290 TYR A O 1
ATOM 2292 N N . LEU A 1 291 ? 7.469 -19.453 -5.266 1 96.5 291 LEU A N 1
ATOM 2293 C CA . LEU A 1 291 ? 6.801 -18.531 -4.355 1 96.5 291 LEU A CA 1
ATOM 2294 C C . LEU A 1 291 ? 7.578 -17.219 -4.246 1 96.5 291 LEU A C 1
ATOM 2296 O O . LEU A 1 291 ? 8.812 -17.219 -4.191 1 96.5 291 LEU A O 1
ATOM 2300 N N . GLY A 1 292 ? 6.855 -16.078 -4.23 1 93.75 292 GLY A N 1
ATOM 2301 C CA . GLY A 1 292 ? 7.527 -14.812 -4.035 1 93.75 292 GLY A CA 1
ATOM 2302 C C . GLY A 1 292 ? 6.977 -13.703 -4.91 1 93.75 292 GLY A C 1
ATOM 2303 O O . GLY A 1 292 ? 5.758 -13.508 -4.977 1 93.75 292 GLY A O 1
ATOM 2304 N N . CYS A 1 293 ? 7.914 -12.914 -5.453 1 94.38 293 CYS A N 1
ATOM 2305 C CA . CYS A 1 293 ? 7.496 -11.727 -6.199 1 94.38 293 CYS A CA 1
ATOM 2306 C C . CYS A 1 293 ? 8.312 -11.57 -7.477 1 94.38 293 CYS A C 1
ATOM 2308 O O . CYS A 1 293 ? 9.516 -11.82 -7.484 1 94.38 293 CYS A O 1
ATOM 2310 N N . ILE A 1 294 ? 7.637 -11.281 -8.57 1 93.69 294 ILE A N 1
ATOM 2311 C CA . ILE A 1 294 ? 8.273 -10.805 -9.797 1 93.69 294 ILE A CA 1
ATOM 2312 C C . ILE A 1 294 ? 8.047 -9.305 -9.945 1 93.69 294 ILE A C 1
ATOM 2314 O O . ILE A 1 294 ? 6.91 -8.852 -10.07 1 93.69 294 ILE A O 1
ATOM 2318 N N . SER A 1 295 ? 9.078 -8.602 -9.852 1 92.56 295 SER A N 1
ATOM 2319 C CA . SER A 1 295 ? 9.023 -7.164 -10.07 1 92.56 295 SER A CA 1
ATOM 2320 C C . SER A 1 295 ? 9.797 -6.766 -11.328 1 92.56 295 SER A C 1
ATOM 2322 O O . SER A 1 295 ? 10.992 -7.016 -11.43 1 92.56 295 SER A O 1
ATOM 2324 N N . GLU A 1 296 ? 9.094 -6.203 -12.219 1 91.06 296 GLU A N 1
ATOM 2325 C CA . GLU A 1 296 ? 9.711 -5.758 -13.461 1 91.06 296 GLU A CA 1
ATOM 2326 C C . GLU A 1 296 ? 9.297 -4.328 -13.797 1 91.06 296 GLU A C 1
ATOM 2328 O O . GLU A 1 296 ? 8.148 -3.938 -13.578 1 91.06 296 GLU A O 1
ATOM 2333 N N . PRO A 1 297 ? 10.273 -3.465 -14.406 1 90.06 297 PRO A N 1
ATOM 2334 C CA . PRO A 1 297 ? 11.672 -3.773 -14.711 1 90.06 297 PRO A CA 1
ATOM 2335 C C . PRO A 1 297 ? 12.555 -3.807 -13.469 1 90.06 297 PRO A C 1
ATOM 2337 O O . PRO A 1 297 ? 12.039 -3.83 -12.344 1 90.06 297 PRO A O 1
ATOM 2340 N N . PHE A 1 298 ? 13.844 -3.854 -13.562 1 86.06 298 PHE A N 1
ATOM 2341 C CA . PHE A 1 298 ? 14.789 -4.125 -12.484 1 86.06 298 PHE A CA 1
ATOM 2342 C C . PHE A 1 298 ? 14.625 -3.111 -11.359 1 86.06 298 PHE A C 1
ATOM 2344 O O . PHE A 1 298 ? 14.656 -3.477 -10.18 1 86.06 298 PHE A O 1
ATOM 2351 N N . TYR A 1 299 ? 14.422 -1.83 -11.688 1 85.19 299 TYR A N 1
ATOM 2352 C CA . TYR A 1 299 ? 14.352 -0.782 -10.672 1 85.19 299 TYR A CA 1
ATOM 2353 C C . TYR A 1 299 ? 13.156 -0.983 -9.758 1 85.19 299 TYR A C 1
ATOM 2355 O O . TYR A 1 299 ? 13.141 -0.508 -8.625 1 85.19 299 TYR A O 1
ATOM 2363 N N . ALA A 1 300 ? 12.148 -1.693 -10.242 1 89.38 300 ALA A N 1
ATOM 2364 C CA . ALA A 1 300 ? 10.914 -1.919 -9.492 1 89.38 300 ALA A CA 1
ATOM 2365 C C . ALA A 1 300 ? 11.195 -2.643 -8.18 1 89.38 300 ALA A C 1
ATOM 2367 O O . ALA A 1 300 ? 10.484 -2.447 -7.195 1 89.38 300 ALA A O 1
ATOM 2368 N N . ASN A 1 301 ? 12.258 -3.387 -8.172 1 89.19 301 ASN A N 1
ATOM 2369 C CA . ASN A 1 301 ? 12.625 -4.141 -6.977 1 89.19 301 ASN A CA 1
ATOM 2370 C C . ASN A 1 301 ? 13.062 -3.213 -5.844 1 89.19 301 ASN A C 1
ATOM 2372 O O . ASN A 1 301 ? 13.039 -3.602 -4.676 1 89.19 301 ASN A O 1
ATOM 2376 N N . PHE A 1 302 ? 13.406 -1.972 -6.176 1 89.62 302 PHE A N 1
ATOM 2377 C CA . PHE A 1 302 ? 14.016 -1.095 -5.18 1 89.62 302 PHE A CA 1
ATOM 2378 C C . PHE A 1 302 ? 13.125 0.117 -4.914 1 89.62 302 PHE A C 1
ATOM 2380 O O . PHE A 1 302 ? 13.406 0.91 -4.012 1 89.62 302 PHE A O 1
ATOM 2387 N N . LEU A 1 303 ? 12.086 0.213 -5.609 1 90.38 303 LEU A N 1
ATOM 2388 C CA . LEU A 1 303 ? 11.227 1.39 -5.543 1 90.38 303 LEU A CA 1
ATOM 2389 C C . LEU A 1 303 ? 10.648 1.562 -4.145 1 90.38 303 LEU A C 1
ATOM 2391 O O . LEU A 1 303 ? 10.578 2.68 -3.629 1 90.38 303 LEU A O 1
ATOM 2395 N N . PRO A 1 304 ? 10.281 0.47 -3.447 1 90.25 304 PRO A N 1
ATOM 2396 C CA . PRO A 1 304 ? 9.766 0.645 -2.088 1 90.25 304 PRO A CA 1
ATOM 2397 C C . PRO A 1 304 ? 10.773 1.324 -1.159 1 90.25 304 PRO A C 1
ATOM 2399 O O . PRO A 1 304 ? 10.375 1.986 -0.196 1 90.25 304 PRO A O 1
ATOM 2402 N N . GLY A 1 305 ? 11.992 1.279 -1.476 1 91.31 305 GLY A N 1
ATOM 2403 C CA . GLY A 1 305 ? 13.039 1.867 -0.66 1 91.31 305 GLY A CA 1
ATOM 2404 C C . GLY A 1 305 ? 13.023 3.385 -0.668 1 91.31 305 GLY A C 1
ATOM 2405 O O . GLY A 1 305 ? 13.578 4.02 0.23 1 91.31 305 GLY A O 1
ATOM 2406 N N . VAL A 1 306 ? 12.406 3.941 -1.622 1 90.19 306 VAL A N 1
ATOM 2407 C CA . VAL A 1 306 ? 12.367 5.395 -1.754 1 90.19 306 VAL A CA 1
ATOM 2408 C C . VAL A 1 306 ? 11.633 6 -0.56 1 90.19 306 VAL A C 1
ATOM 2410 O O . VAL A 1 306 ? 11.938 7.117 -0.135 1 90.19 306 VAL A O 1
ATOM 2413 N N . ARG A 1 307 ? 10.812 5.223 0.078 1 91.06 307 ARG A N 1
ATOM 2414 C CA . ARG A 1 307 ? 10.008 5.727 1.189 1 91.06 307 ARG A CA 1
ATOM 2415 C C . ARG A 1 307 ? 10.844 5.828 2.463 1 91.06 307 ARG A C 1
ATOM 2417 O O . ARG A 1 307 ? 10.398 6.414 3.453 1 91.06 307 ARG A O 1
ATOM 2424 N N . THR A 1 308 ? 12.055 5.348 2.408 1 90.62 308 THR A N 1
ATOM 2425 C CA . THR A 1 308 ? 12.867 5.305 3.619 1 90.62 308 THR A CA 1
ATOM 2426 C C . THR A 1 308 ? 13.742 6.547 3.73 1 90.62 308 THR A C 1
ATOM 2428 O O . THR A 1 308 ? 14.469 6.719 4.715 1 90.62 308 THR A O 1
ATOM 2431 N N . VAL A 1 309 ? 13.656 7.426 2.725 1 88.19 309 VAL A N 1
ATOM 2432 C CA . VAL A 1 309 ? 14.539 8.586 2.723 1 88.19 309 VAL A CA 1
ATOM 2433 C C . VAL A 1 309 ? 13.719 9.859 2.959 1 88.19 309 VAL A C 1
ATOM 2435 O O . VAL A 1 309 ? 12.492 9.844 2.842 1 88.19 309 VAL A O 1
ATOM 2438 N N . PRO A 1 310 ? 14.375 10.945 3.357 1 88.44 310 PRO A N 1
ATOM 2439 C CA . PRO A 1 310 ? 13.664 12.195 3.637 1 88.44 310 PRO A CA 1
ATOM 2440 C C . PRO A 1 310 ? 12.875 12.703 2.434 1 88.44 310 PRO A C 1
ATOM 2442 O O . PRO A 1 310 ? 13.18 12.344 1.292 1 88.44 310 PRO A O 1
ATOM 2445 N N . GLN A 1 311 ? 11.938 13.5 2.703 1 91.94 311 GLN A N 1
ATOM 2446 C CA . GLN A 1 311 ? 10.992 14.008 1.719 1 91.94 311 GLN A CA 1
ATOM 2447 C C . GLN A 1 311 ? 11.711 14.68 0.553 1 91.94 311 GLN A C 1
ATOM 2449 O O . GLN A 1 311 ? 11.305 14.531 -0.603 1 91.94 311 GLN A O 1
ATOM 2454 N N . CYS A 1 312 ? 12.766 15.43 0.792 1 91.44 312 CYS A N 1
ATOM 2455 C CA . CYS A 1 312 ? 13.484 16.141 -0.258 1 91.44 312 CYS A CA 1
ATOM 2456 C C . CYS A 1 312 ? 14.078 15.172 -1.271 1 91.44 312 CYS A C 1
ATOM 2458 O O . CYS A 1 312 ? 14.094 15.445 -2.471 1 91.44 312 CYS A O 1
ATOM 2460 N N . ILE A 1 313 ? 14.578 14.055 -0.775 1 90.5 313 ILE A N 1
ATOM 2461 C CA . ILE A 1 313 ? 15.164 13.047 -1.655 1 90.5 313 ILE A CA 1
ATOM 2462 C C . ILE A 1 313 ? 14.055 12.32 -2.41 1 90.5 313 ILE A C 1
ATOM 2464 O O . ILE A 1 313 ? 14.203 11.992 -3.59 1 90.5 313 ILE A O 1
ATOM 2468 N N . GLN A 1 314 ? 12.953 12.055 -1.75 1 92.94 314 GLN A N 1
ATOM 2469 C CA . GLN A 1 314 ? 11.805 11.469 -2.436 1 92.94 314 GLN A CA 1
ATOM 2470 C C . GLN A 1 314 ? 11.336 12.352 -3.58 1 92.94 314 GLN A C 1
ATOM 2472 O O . GLN A 1 314 ? 11.086 11.875 -4.688 1 92.94 314 GLN A O 1
ATOM 2477 N N . ASP A 1 315 ? 11.203 13.664 -3.283 1 93.31 315 ASP A N 1
ATOM 2478 C CA . ASP A 1 315 ? 10.781 14.617 -4.305 1 93.31 315 ASP A CA 1
ATOM 2479 C C . ASP A 1 315 ? 11.773 14.648 -5.469 1 93.31 315 ASP A C 1
ATOM 2481 O O . ASP A 1 315 ? 11.367 14.773 -6.629 1 93.31 315 ASP A O 1
ATOM 2485 N N . PHE A 1 316 ? 13.047 14.539 -5.133 1 92 316 PHE A N 1
ATOM 2486 C CA . PHE A 1 316 ? 14.07 14.5 -6.168 1 92 316 PHE A CA 1
ATOM 2487 C C . PHE A 1 316 ? 13.906 13.273 -7.055 1 92 316 PHE A C 1
ATOM 2489 O O . PHE A 1 316 ? 14 13.367 -8.281 1 92 316 PHE A O 1
ATOM 2496 N N . CYS A 1 317 ? 13.672 12.133 -6.465 1 90.06 317 CYS A N 1
ATOM 2497 C CA . CYS A 1 317 ? 13.438 10.898 -7.215 1 90.06 317 CYS A CA 1
ATOM 2498 C C . CYS A 1 317 ? 12.234 11.055 -8.141 1 90.06 317 CYS A C 1
ATOM 2500 O O . CYS A 1 317 ? 12.273 10.625 -9.297 1 90.06 317 CYS A O 1
ATOM 2502 N N . ARG A 1 318 ? 11.203 11.68 -7.656 1 92.25 318 ARG A N 1
ATOM 2503 C CA . ARG A 1 318 ? 10.008 11.914 -8.461 1 92.25 318 ARG A CA 1
ATOM 2504 C C . ARG A 1 318 ? 10.312 12.828 -9.641 1 92.25 318 ARG A C 1
ATOM 2506 O O . ARG A 1 318 ? 9.859 12.578 -10.758 1 92.25 318 ARG A O 1
ATOM 2513 N N . TYR A 1 319 ? 11.047 13.82 -9.336 1 91.44 319 TYR A N 1
ATOM 2514 C CA . TYR A 1 319 ? 11.398 14.789 -10.367 1 91.44 319 TYR A CA 1
ATOM 2515 C C . TYR A 1 319 ? 12.203 14.133 -11.477 1 91.44 319 TYR A C 1
ATOM 2517 O O . TYR A 1 319 ? 11.875 14.266 -12.656 1 91.44 319 TYR A O 1
ATOM 2525 N N . VAL A 1 320 ? 13.195 13.312 -11.102 1 88.25 320 VAL A N 1
ATOM 2526 C CA . VAL A 1 320 ? 14.102 12.695 -12.07 1 88.25 320 VAL A CA 1
ATOM 2527 C C . VAL A 1 320 ? 13.352 11.625 -12.867 1 88.25 320 VAL A C 1
ATOM 2529 O O . VAL A 1 320 ? 13.586 11.469 -14.07 1 88.25 320 VAL A O 1
ATOM 2532 N N . SER A 1 321 ? 12.445 10.938 -12.266 1 87.75 321 SER A N 1
ATOM 2533 C CA . SER A 1 321 ? 11.711 9.867 -12.93 1 87.75 321 SER A CA 1
ATOM 2534 C C . SER A 1 321 ? 10.578 10.43 -13.789 1 87.75 321 SER A C 1
ATOM 2536 O O . SER A 1 321 ? 10.039 9.734 -14.648 1 87.75 321 SER A O 1
ATOM 2538 N N . GLU A 1 322 ? 10.078 11.641 -13.484 1 89.62 322 GLU A N 1
ATOM 2539 C CA . GLU A 1 322 ? 8.953 12.297 -14.148 1 89.62 322 GLU A CA 1
ATOM 2540 C C . GLU A 1 322 ? 7.656 11.523 -13.945 1 89.62 322 GLU A C 1
ATOM 2542 O O . GLU A 1 322 ? 6.793 11.508 -14.82 1 89.62 322 GLU A O 1
ATOM 2547 N N . ILE A 1 323 ? 7.629 10.883 -12.859 1 89.19 323 ILE A N 1
ATOM 2548 C CA . ILE A 1 323 ? 6.492 10.016 -12.578 1 89.19 323 ILE A CA 1
ATOM 2549 C C . ILE A 1 323 ? 5.211 10.844 -12.516 1 89.19 323 ILE A C 1
ATOM 2551 O O . ILE A 1 323 ? 4.137 10.367 -12.891 1 89.19 323 ILE A O 1
ATOM 2555 N N . ASP A 1 324 ? 5.285 12.062 -12.141 1 92.19 324 ASP A N 1
ATOM 2556 C CA . ASP A 1 324 ? 4.098 12.875 -11.906 1 92.19 324 ASP A CA 1
ATOM 2557 C C . ASP A 1 324 ? 3.709 13.656 -13.164 1 92.19 324 ASP A C 1
ATOM 2559 O O . ASP A 1 324 ? 2.715 14.383 -13.164 1 92.19 324 ASP A O 1
ATOM 2563 N N . LYS A 1 325 ? 4.41 13.469 -14.227 1 87.69 325 LYS A N 1
ATOM 2564 C CA . LYS A 1 325 ? 4.129 14.172 -15.469 1 87.69 325 LYS A CA 1
ATOM 2565 C C . LYS A 1 325 ? 3.576 13.219 -16.531 1 87.69 325 LYS A C 1
ATOM 2567 O O . LYS A 1 325 ? 3.213 13.648 -17.625 1 87.69 325 LYS A O 1
ATOM 2572 N N . LYS A 1 326 ? 3.426 12.031 -16.172 1 82.62 326 LYS A N 1
ATOM 2573 C CA . LYS A 1 326 ? 3.152 11.016 -17.172 1 82.62 326 LYS A CA 1
ATOM 2574 C C . LYS A 1 326 ? 1.655 10.891 -17.438 1 82.62 326 LYS A C 1
ATOM 2576 O O . LYS A 1 326 ? 1.241 10.523 -18.547 1 82.62 326 LYS A O 1
ATOM 2581 N N . ILE A 1 327 ? 0.931 11.148 -16.391 1 80.88 327 ILE A N 1
ATOM 2582 C CA . ILE A 1 327 ? -0.51 10.969 -16.531 1 80.88 327 ILE A CA 1
ATOM 2583 C C . ILE A 1 327 ? -1.188 12.328 -16.672 1 80.88 327 ILE A C 1
ATOM 2585 O O . ILE A 1 327 ? -1.158 13.141 -15.734 1 80.88 327 ILE A O 1
ATOM 2589 N N . LYS A 1 328 ? -1.728 12.625 -17.922 1 75.5 328 LYS A N 1
ATOM 2590 C CA . LYS A 1 328 ? -2.436 13.875 -18.156 1 75.5 328 LYS A CA 1
ATOM 2591 C C . LYS A 1 328 ? -3.842 13.836 -17.562 1 75.5 328 LYS A C 1
ATOM 2593 O O . LYS A 1 328 ? -4.512 12.797 -17.609 1 75.5 328 LYS A O 1
ATOM 2598 N N . ASP A 1 329 ? -4.184 14.844 -16.797 1 69.88 329 ASP A N 1
ATOM 2599 C CA . ASP A 1 329 ? -5.512 14.938 -16.188 1 69.88 329 ASP A CA 1
ATOM 2600 C C . ASP A 1 329 ? -6.594 15.055 -17.266 1 69.88 329 ASP A C 1
ATOM 2602 O O . ASP A 1 329 ? -6.605 16.016 -18.047 1 69.88 329 ASP A O 1
ATOM 2606 N N . GLN A 1 330 ? -7.246 13.922 -17.703 1 61.22 330 GLN A N 1
ATOM 2607 C CA . GLN A 1 330 ? -8.266 14.016 -18.734 1 61.22 330 GLN A CA 1
ATOM 2608 C C . GLN A 1 330 ? -9.664 14.141 -18.141 1 61.22 330 GLN A C 1
ATOM 2610 O O . GLN A 1 330 ? -9.922 13.609 -17.047 1 61.22 330 GLN A O 1
ATOM 2615 N N . MET B 1 1 ? 18.25 4.57 28.875 1 63.72 1 MET B N 1
ATOM 2616 C CA . MET B 1 1 ? 17.797 4.496 27.5 1 63.72 1 MET B CA 1
ATOM 2617 C C . MET B 1 1 ? 17.312 3.09 27.156 1 63.72 1 MET B C 1
ATOM 2619 O O . MET B 1 1 ? 18.094 2.141 27.156 1 63.72 1 MET B O 1
ATOM 2623 N N . GLU B 1 2 ? 16.062 2.941 27.188 1 72.44 2 GLU B N 1
ATOM 2624 C CA . GLU B 1 2 ? 15.391 1.644 27.172 1 72.44 2 GLU B CA 1
ATOM 2625 C C . GLU B 1 2 ? 15.07 1.211 25.734 1 72.44 2 GLU B C 1
ATOM 2627 O O . GLU B 1 2 ? 14.797 0.036 25.484 1 72.44 2 GLU B O 1
ATOM 2632 N N . SER B 1 3 ? 15.281 2.242 24.812 1 76.12 3 SER B N 1
ATOM 2633 C CA . SER B 1 3 ? 14.961 1.902 23.438 1 76.12 3 SER B CA 1
ATOM 2634 C C . SER B 1 3 ? 15.812 2.713 22.453 1 76.12 3 SER B C 1
ATOM 2636 O O . SER B 1 3 ? 16.453 3.695 22.844 1 76.12 3 SER B O 1
ATOM 2638 N N . ILE B 1 4 ? 15.922 2.264 21.219 1 68.44 4 ILE B N 1
ATOM 2639 C CA . ILE B 1 4 ? 16.578 3.01 20.156 1 68.44 4 ILE B CA 1
ATOM 2640 C C . ILE B 1 4 ? 15.945 4.391 20.031 1 68.44 4 ILE B C 1
ATOM 2642 O O . ILE B 1 4 ? 16.641 5.387 19.812 1 68.44 4 ILE B O 1
ATOM 2646 N N . ASP B 1 5 ? 14.742 4.457 20.297 1 76.75 5 ASP B N 1
ATOM 2647 C CA . ASP B 1 5 ? 14.023 5.723 20.188 1 76.75 5 ASP B CA 1
ATOM 2648 C C . ASP B 1 5 ? 14.5 6.719 21.25 1 76.75 5 ASP B C 1
ATOM 2650 O O . ASP B 1 5 ? 14.648 7.91 20.969 1 76.75 5 ASP B O 1
ATOM 2654 N N . ASP B 1 6 ? 14.633 6.191 22.375 1 72.5 6 ASP B N 1
ATOM 2655 C CA . ASP B 1 6 ? 15.172 7.043 23.438 1 72.5 6 ASP B CA 1
ATOM 2656 C C . ASP B 1 6 ? 16.531 7.605 23.047 1 72.5 6 ASP B C 1
ATOM 2658 O O . ASP B 1 6 ? 16.828 8.773 23.312 1 72.5 6 ASP B O 1
ATOM 2662 N N . MET B 1 7 ? 17.328 6.762 22.438 1 69.38 7 MET B N 1
ATOM 2663 C CA . MET B 1 7 ? 18.656 7.176 22 1 69.38 7 MET B CA 1
ATOM 2664 C C . MET B 1 7 ? 18.562 8.242 20.906 1 69.38 7 MET B C 1
ATOM 2666 O O . MET B 1 7 ? 19.281 9.242 20.953 1 69.38 7 MET B O 1
ATOM 2670 N N . VAL B 1 8 ? 17.672 7.992 20.016 1 71.88 8 VAL B N 1
ATOM 2671 C CA . VAL B 1 8 ? 17.484 8.93 18.922 1 71.88 8 VAL B CA 1
ATOM 2672 C C . VAL B 1 8 ? 17 10.273 19.453 1 71.88 8 VAL B C 1
ATOM 2674 O O . VAL B 1 8 ? 17.516 11.328 19.078 1 71.88 8 VAL B O 1
ATOM 2677 N N . ASP B 1 9 ? 16.062 10.211 20.344 1 73.5 9 ASP B N 1
ATOM 2678 C CA . ASP B 1 9 ? 15.547 11.43 20.953 1 73.5 9 ASP B CA 1
ATOM 2679 C C . ASP B 1 9 ? 16.656 12.188 21.688 1 73.5 9 ASP B C 1
ATOM 2681 O O . ASP B 1 9 ? 16.734 13.414 21.594 1 73.5 9 ASP B O 1
ATOM 2685 N N . PHE B 1 10 ? 17.469 11.461 22.375 1 67.5 10 PHE B N 1
ATOM 2686 C CA . PHE B 1 10 ? 18.578 12.047 23.094 1 67.5 10 PHE B CA 1
ATOM 2687 C C . PHE B 1 10 ? 19.531 12.758 22.141 1 67.5 10 PHE B C 1
ATOM 2689 O O . PHE B 1 10 ? 19.938 13.891 22.391 1 67.5 10 PHE B O 1
ATOM 2696 N N . VAL B 1 11 ? 19.812 12.117 21.062 1 67.62 11 VAL B N 1
ATOM 2697 C CA . VAL B 1 11 ? 20.766 12.656 20.078 1 67.62 11 VAL B CA 1
ATOM 2698 C C . VAL B 1 11 ? 20.172 13.914 19.438 1 67.62 11 VAL B C 1
ATOM 2700 O O . VAL B 1 11 ? 20.875 14.914 19.281 1 67.62 11 VAL B O 1
ATOM 2703 N N . ILE B 1 12 ? 18.938 13.898 19.156 1 70.5 12 ILE B N 1
ATOM 2704 C CA . ILE B 1 12 ? 18.297 15.031 18.484 1 70.5 12 ILE B CA 1
ATOM 2705 C C . ILE B 1 12 ? 18.219 16.219 19.453 1 70.5 12 ILE B C 1
ATOM 2707 O O . ILE B 1 12 ? 18.5 17.359 19.078 1 70.5 12 ILE B O 1
ATOM 2711 N N . LYS B 1 13 ? 17.953 15.914 20.688 1 71.44 13 LYS B N 1
ATOM 2712 C CA . LYS B 1 13 ? 17.797 16.969 21.688 1 71.44 13 LYS B CA 1
ATOM 2713 C C . LYS B 1 13 ? 19.156 17.578 22.062 1 71.44 13 LYS B C 1
ATOM 2715 O O . LYS B 1 13 ? 19.25 18.781 22.344 1 71.44 13 LYS B O 1
ATOM 2720 N N . ASN B 1 14 ? 20.156 16.688 21.922 1 72.75 14 ASN B N 1
ATOM 2721 C CA . ASN B 1 14 ? 21.469 17.156 22.359 1 72.75 14 ASN B CA 1
ATOM 2722 C C . ASN B 1 14 ? 22.453 17.25 21.203 1 72.75 14 ASN B C 1
ATOM 2724 O O . ASN B 1 14 ? 23.656 17.094 21.375 1 72.75 14 ASN B O 1
ATOM 2728 N N . GLY B 1 15 ? 21.906 17.297 20.047 1 72.38 15 GLY B N 1
ATOM 2729 C CA . GLY B 1 15 ? 22.734 17.297 18.859 1 72.38 15 GLY B CA 1
ATOM 2730 C C . GLY B 1 15 ? 23.891 18.266 18.922 1 72.38 15 GLY B C 1
ATOM 2731 O O . GLY B 1 15 ? 25.016 17.922 18.562 1 72.38 15 GLY B O 1
ATOM 2732 N N . ARG B 1 16 ? 23.703 19.5 19.422 1 74.06 16 ARG B N 1
ATOM 2733 C CA . ARG B 1 16 ? 24.75 20.516 19.5 1 74.06 16 ARG B CA 1
ATOM 2734 C C . ARG B 1 16 ? 25.844 20.094 20.469 1 74.06 16 ARG B C 1
ATOM 2736 O O . ARG B 1 16 ? 27.031 20.234 20.156 1 74.06 16 ARG B O 1
ATOM 2743 N N . SER B 1 17 ? 25.312 19.594 21.578 1 73.88 17 SER B N 1
ATOM 2744 C CA . SER B 1 17 ? 26.266 19.156 22.578 1 73.88 17 SER B CA 1
ATOM 2745 C C . SER B 1 17 ? 27.125 18 22.078 1 73.88 17 SER B C 1
ATOM 2747 O O . SER B 1 17 ? 28.328 17.938 22.344 1 73.88 17 SER B O 1
ATOM 2749 N N . ILE B 1 18 ? 26.547 17.109 21.359 1 75 18 ILE B N 1
ATOM 2750 C CA . ILE B 1 18 ? 27.25 15.953 20.812 1 75 18 ILE B CA 1
ATOM 2751 C C . ILE B 1 18 ? 28.281 16.406 19.781 1 75 18 ILE B C 1
ATOM 2753 O O . ILE B 1 18 ? 29.406 15.914 19.766 1 75 18 ILE B O 1
ATOM 2757 N N . LEU B 1 19 ? 27.906 17.312 19 1 75.69 19 LEU B N 1
ATOM 2758 C CA . LEU B 1 19 ? 28.828 17.844 18.016 1 75.69 19 LEU B CA 1
ATOM 2759 C C . LEU B 1 19 ? 30.016 18.531 18.688 1 75.69 19 LEU B C 1
ATOM 2761 O O . LEU B 1 19 ? 31.156 18.375 18.25 1 75.69 19 LEU B O 1
ATOM 2765 N N . LEU B 1 20 ? 29.688 19.234 19.703 1 73.12 20 LEU B N 1
ATOM 2766 C CA . LEU B 1 20 ? 30.734 19.938 20.453 1 73.12 20 LEU B CA 1
ATOM 2767 C C . LEU B 1 20 ? 31.703 18.938 21.094 1 73.12 20 LEU B C 1
ATOM 2769 O O . LEU B 1 20 ? 32.906 19.141 21.062 1 73.12 20 LEU B O 1
ATOM 2773 N N . LEU B 1 21 ? 31.109 17.891 21.656 1 73.94 21 LEU B N 1
ATOM 2774 C CA . LEU B 1 21 ? 31.938 16.859 22.266 1 73.94 21 LEU B CA 1
ATOM 2775 C C . LEU B 1 21 ? 32.812 16.188 21.219 1 73.94 21 LEU B C 1
ATOM 2777 O O . LEU B 1 21 ? 34 15.891 21.484 1 73.94 21 LEU B O 1
ATOM 2781 N N . ASN B 1 22 ? 32.219 15.938 20.125 1 78.69 22 ASN B N 1
ATOM 2782 C CA . ASN B 1 22 ? 33 15.336 19.047 1 78.69 22 ASN B CA 1
ATOM 2783 C C . ASN B 1 22 ? 34.125 16.266 18.578 1 78.69 22 ASN B C 1
ATOM 2785 O O . ASN B 1 22 ? 35.219 15.805 18.25 1 78.69 22 ASN B O 1
ATOM 2789 N N . LEU B 1 23 ? 33.844 17.516 18.531 1 75.69 23 LEU B N 1
ATOM 2790 C CA . LEU B 1 23 ? 34.844 18.484 18.156 1 75.69 23 LEU B CA 1
ATOM 2791 C C . LEU B 1 23 ? 36 18.484 19.156 1 75.69 23 LEU B C 1
ATOM 2793 O O . LEU B 1 23 ? 37.188 18.562 18.766 1 75.69 23 LEU B O 1
ATOM 2797 N N . LEU B 1 24 ? 35.625 18.375 20.375 1 76.25 24 LEU B N 1
ATOM 2798 C CA . LEU B 1 24 ? 36.625 18.328 21.422 1 76.25 24 LEU B CA 1
ATOM 2799 C C . LEU B 1 24 ? 37.5 17.078 21.266 1 76.25 24 LEU B C 1
ATOM 2801 O O . LEU B 1 24 ? 38.719 17.125 21.438 1 76.25 24 LEU B O 1
ATOM 2805 N N . LEU B 1 25 ? 36.812 16.031 20.953 1 76.81 25 LEU B N 1
ATOM 2806 C CA . LEU B 1 25 ? 37.562 14.789 20.75 1 76.81 25 LEU B CA 1
ATOM 2807 C C . LEU B 1 25 ? 38.531 14.906 19.578 1 76.81 25 LEU B C 1
ATOM 2809 O O . LEU B 1 25 ? 39.625 14.352 19.609 1 76.81 25 LEU B O 1
ATOM 2813 N N . VAL B 1 26 ? 38.156 15.602 18.609 1 78.81 26 VAL B N 1
ATOM 2814 C CA . VAL B 1 26 ? 39.031 15.844 17.469 1 78.81 26 VAL B CA 1
ATOM 2815 C C . VAL B 1 26 ? 40.25 16.641 17.922 1 78.81 26 VAL B C 1
ATOM 2817 O O . VAL B 1 26 ? 41.375 16.281 17.578 1 78.81 26 VAL B O 1
ATOM 2820 N N . ILE B 1 27 ? 40 17.641 18.641 1 79.5 27 ILE B N 1
ATOM 2821 C CA . ILE B 1 27 ? 41.062 18.547 19.078 1 79.5 27 ILE B CA 1
ATOM 2822 C C . ILE B 1 27 ? 42.094 17.781 19.938 1 79.5 27 ILE B C 1
ATOM 2824 O O . ILE B 1 27 ? 43.281 17.906 19.734 1 79.5 27 ILE B O 1
ATOM 2828 N N . PHE B 1 28 ? 41.594 16.875 20.703 1 80.94 28 PHE B N 1
ATOM 2829 C CA . PHE B 1 28 ? 42.438 16.219 21.672 1 80.94 28 PHE B CA 1
ATOM 2830 C C . PHE B 1 28 ? 43.125 15.016 21.047 1 80.94 28 PHE B C 1
ATOM 2832 O O . PHE B 1 28 ? 44.188 14.57 21.516 1 80.94 28 PHE B O 1
ATOM 2839 N N . THR B 1 29 ? 42.531 14.531 19.984 1 77.75 29 THR B N 1
ATOM 2840 C CA . THR B 1 29 ? 43.094 13.289 19.469 1 77.75 29 THR B CA 1
ATOM 2841 C C . THR B 1 29 ? 43.688 13.508 18.078 1 77.75 29 THR B C 1
ATOM 2843 O O . THR B 1 29 ? 44.125 12.562 17.422 1 77.75 29 THR B O 1
ATOM 2846 N N . ARG B 1 30 ? 43.656 14.672 17.578 1 79.62 30 ARG B N 1
ATOM 2847 C CA . ARG B 1 30 ? 44 15 16.188 1 79.62 30 ARG B CA 1
ATOM 2848 C C . ARG B 1 30 ? 45.406 14.492 15.844 1 79.62 30 ARG B C 1
ATOM 2850 O O . ARG B 1 30 ? 45.688 14.18 14.68 1 79.62 30 ARG B O 1
ATOM 2857 N N . ASN B 1 31 ? 46.312 14.336 16.812 1 81.69 31 ASN B N 1
ATOM 2858 C CA . ASN B 1 31 ? 47.688 13.891 16.531 1 81.69 31 ASN B CA 1
ATOM 2859 C C . ASN B 1 31 ? 47.812 12.367 16.562 1 81.69 31 ASN B C 1
ATOM 2861 O O . ASN B 1 31 ? 48.844 11.812 16.188 1 81.69 31 ASN B O 1
ATOM 2865 N N . TYR B 1 32 ? 46.75 11.672 16.938 1 80.62 32 TYR B N 1
ATOM 2866 C CA . TYR B 1 32 ? 46.844 10.227 17.141 1 80.62 32 TYR B CA 1
ATOM 2867 C C . TYR B 1 32 ? 46 9.492 16.094 1 80.62 32 TYR B C 1
ATOM 2869 O O . TYR B 1 32 ? 46.406 8.422 15.609 1 80.62 32 TYR B O 1
ATOM 2877 N N . THR B 1 33 ? 44.812 9.953 15.828 1 83.44 33 THR B N 1
ATOM 2878 C CA . THR B 1 33 ? 43.906 9.242 14.922 1 83.44 33 THR B CA 1
ATOM 2879 C C . THR B 1 33 ? 43 10.227 14.211 1 83.44 33 THR B C 1
ATOM 2881 O O . THR B 1 33 ? 42.719 11.312 14.719 1 83.44 33 THR B O 1
ATOM 2884 N N . ASN B 1 34 ? 42.656 9.859 12.969 1 85.19 34 ASN B N 1
ATOM 2885 C CA . ASN B 1 34 ? 41.719 10.672 12.195 1 85.19 34 ASN B CA 1
ATOM 2886 C C . ASN B 1 34 ? 40.281 10.211 12.398 1 85.19 34 ASN B C 1
ATOM 2888 O O . ASN B 1 34 ? 39.375 10.797 11.836 1 85.19 34 ASN B O 1
ATOM 2892 N N . VAL B 1 35 ? 40.094 9.266 13.227 1 81.38 35 VAL B N 1
ATOM 2893 C CA . VAL B 1 35 ? 38.75 8.664 13.383 1 81.38 35 VAL B CA 1
ATOM 2894 C C . VAL B 1 35 ? 37.781 9.703 13.945 1 81.38 35 VAL B C 1
ATOM 2896 O O . VAL B 1 35 ? 36.719 9.906 13.391 1 81.38 35 VAL B O 1
ATOM 2899 N N . PRO B 1 36 ? 38.25 10.438 15 1 80.31 36 PRO B N 1
ATOM 2900 C CA . PRO B 1 36 ? 37.281 11.43 15.523 1 80.31 36 PRO B CA 1
ATOM 2901 C C . PRO B 1 36 ? 37 12.547 14.516 1 80.31 36 PRO B C 1
ATOM 2903 O O . PRO B 1 36 ? 35.906 13.109 14.508 1 80.31 36 PRO B O 1
ATOM 2906 N N . TYR B 1 37 ? 37.906 12.828 13.703 1 82.62 37 TYR B N 1
ATOM 2907 C CA . TYR B 1 37 ? 37.719 13.844 12.672 1 82.62 37 TYR B CA 1
ATOM 2908 C C . TYR B 1 37 ? 36.625 13.414 11.68 1 82.62 37 TYR B C 1
ATOM 2910 O O . TYR B 1 37 ? 35.719 14.18 11.398 1 82.62 37 TYR B O 1
ATOM 2918 N N . TYR B 1 38 ? 36.781 12.188 11.242 1 82.06 38 TYR B N 1
ATOM 2919 C CA . TYR B 1 38 ? 35.812 11.688 10.297 1 82.06 38 TYR B CA 1
ATOM 2920 C C . TYR B 1 38 ? 34.438 11.562 10.945 1 82.06 38 TYR B C 1
ATOM 2922 O O . TYR B 1 38 ? 33.406 11.852 10.32 1 82.06 38 TYR B O 1
ATOM 2930 N N . SER B 1 39 ? 34.469 11.227 12.141 1 81.62 39 SER B N 1
ATOM 2931 C CA . SER B 1 39 ? 33.188 11.125 12.875 1 81.62 39 SER B CA 1
ATOM 2932 C C . SER B 1 39 ? 32.531 12.492 13.039 1 81.62 39 SER B C 1
ATOM 2934 O O . SER B 1 39 ? 31.328 12.617 12.914 1 81.62 39 SER B O 1
ATOM 2936 N N . PHE B 1 40 ? 33.344 13.438 13.328 1 82.38 40 PHE B N 1
ATOM 2937 C CA . PHE B 1 40 ? 32.844 14.797 13.477 1 82.38 40 PHE B CA 1
ATOM 2938 C C . PHE B 1 40 ? 32.25 15.297 12.164 1 82.38 40 PHE B C 1
ATOM 2940 O O . PHE B 1 40 ? 31.141 15.859 12.148 1 82.38 40 PHE B O 1
ATOM 2947 N N . ILE B 1 41 ? 32.906 15.07 11.086 1 82.81 41 ILE B N 1
ATOM 2948 C CA . ILE B 1 41 ? 32.438 15.508 9.781 1 82.81 41 ILE B CA 1
ATOM 2949 C C . ILE B 1 41 ? 31.141 14.789 9.43 1 82.81 41 ILE B C 1
ATOM 2951 O O . ILE B 1 41 ? 30.203 15.406 8.93 1 82.81 41 ILE B O 1
ATOM 2955 N N . ALA B 1 42 ? 31.125 13.578 9.695 1 81.5 42 ALA B N 1
ATOM 2956 C CA . ALA B 1 42 ? 29.922 12.789 9.414 1 81.5 42 ALA B CA 1
ATOM 2957 C C . ALA B 1 42 ? 28.719 13.32 10.203 1 81.5 42 ALA B C 1
ATOM 2959 O O . ALA B 1 42 ? 27.6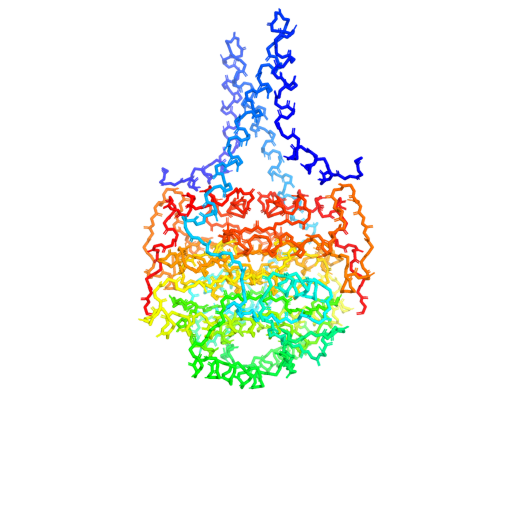25 13.461 9.648 1 81.5 42 ALA B O 1
ATOM 2960 N N . ASN B 1 43 ? 29 13.602 11.43 1 80.12 43 ASN B N 1
ATOM 2961 C CA . ASN B 1 43 ? 27.922 14.102 12.266 1 80.12 43 ASN B CA 1
ATOM 2962 C C . ASN B 1 43 ? 27.453 15.484 11.82 1 80.12 43 ASN B C 1
ATOM 2964 O O . ASN B 1 43 ? 26.266 15.797 11.891 1 80.12 43 ASN B O 1
ATOM 2968 N N . LEU B 1 44 ? 28.391 16.234 11.406 1 82.31 44 LEU B N 1
ATOM 2969 C CA . LEU B 1 44 ? 28.062 17.562 10.914 1 82.31 44 LEU B CA 1
ATOM 2970 C C . LEU B 1 44 ? 27.234 17.484 9.633 1 82.31 44 LEU B C 1
ATOM 2972 O O . LEU B 1 44 ? 26.25 18.203 9.477 1 82.31 44 LEU B O 1
ATOM 2976 N N . VAL B 1 45 ? 27.656 16.594 8.797 1 80.44 45 VAL B N 1
ATOM 2977 C CA . VAL B 1 45 ? 26.938 16.406 7.539 1 80.44 45 VAL B CA 1
ATOM 2978 C C . VAL B 1 45 ? 25.531 15.891 7.816 1 80.44 45 VAL B C 1
ATOM 2980 O O . VAL B 1 45 ? 24.562 16.375 7.242 1 80.44 45 VAL B O 1
ATOM 2983 N N . PHE B 1 46 ? 25.406 15.039 8.656 1 81.25 46 PHE B N 1
ATOM 2984 C CA . PHE B 1 46 ? 24.109 14.492 9.023 1 81.25 46 PHE B CA 1
ATOM 2985 C C . PHE B 1 46 ? 23.203 15.57 9.609 1 81.25 46 PHE B C 1
ATOM 2987 O O . PHE B 1 46 ? 22.016 15.641 9.289 1 81.25 46 PHE B O 1
ATOM 2994 N N . ALA B 1 47 ? 23.812 16.297 10.477 1 81.06 47 ALA B N 1
ATOM 2995 C CA . ALA B 1 47 ? 23.047 17.375 11.094 1 81.06 47 ALA B CA 1
ATOM 2996 C C . ALA B 1 47 ? 22.562 18.375 10.047 1 81.06 47 ALA B C 1
ATOM 2998 O O . ALA B 1 47 ? 21.422 18.859 10.109 1 81.06 47 ALA B O 1
ATOM 2999 N N . LEU B 1 48 ? 23.422 18.641 9.125 1 82.31 48 LEU B N 1
ATOM 3000 C CA . LEU B 1 48 ? 23.062 19.578 8.07 1 82.31 48 LEU B CA 1
ATOM 3001 C C . LEU B 1 48 ? 21.969 19 7.176 1 82.31 48 LEU B C 1
ATOM 3003 O O . LEU B 1 48 ? 21.016 19.703 6.832 1 82.31 48 LEU B O 1
ATOM 3007 N N . ILE B 1 49 ? 22.062 17.781 6.898 1 80.81 49 ILE B N 1
ATOM 3008 C CA . ILE B 1 49 ? 21.062 17.109 6.062 1 80.81 49 ILE B CA 1
ATOM 3009 C C . ILE B 1 49 ? 19.719 17.078 6.793 1 80.81 49 ILE B C 1
ATOM 3011 O O . ILE B 1 49 ? 18.672 17.359 6.195 1 80.81 49 ILE B O 1
ATOM 3015 N N . TYR B 1 50 ? 19.812 16.797 7.969 1 82.44 50 TYR B N 1
ATOM 3016 C CA . TYR B 1 50 ? 18.609 16.75 8.781 1 82.44 50 TYR B CA 1
ATOM 3017 C C . TYR B 1 50 ? 17.922 18.109 8.82 1 82.44 50 TYR B C 1
ATOM 3019 O O . TYR B 1 50 ? 16.719 18.219 8.617 1 82.44 50 TYR B O 1
ATOM 3027 N N . ARG B 1 51 ? 18.703 19.125 9.102 1 84.44 51 ARG B N 1
ATOM 3028 C CA . ARG B 1 51 ? 18.141 20.484 9.18 1 84.44 51 ARG B CA 1
ATOM 3029 C C . ARG B 1 51 ? 17.562 20.906 7.84 1 84.44 51 ARG B C 1
ATOM 3031 O O . ARG B 1 51 ? 16.484 21.5 7.789 1 84.44 51 ARG B O 1
ATOM 3038 N N . CYS B 1 52 ? 18.25 20.547 6.805 1 86.62 52 CYS B N 1
ATOM 3039 C CA . CYS B 1 52 ? 17.766 20.891 5.469 1 86.62 52 CYS B CA 1
ATOM 3040 C C . CYS B 1 52 ? 16.469 20.141 5.152 1 86.62 52 CYS B C 1
ATOM 3042 O O . CYS B 1 52 ? 15.562 20.703 4.543 1 86.62 52 CYS B O 1
ATOM 3044 N N . SER B 1 53 ? 16.438 19 5.629 1 88.81 53 SER B N 1
ATOM 3045 C CA . SER B 1 53 ? 15.234 18.203 5.387 1 88.81 53 SER B CA 1
ATOM 3046 C C . SER B 1 53 ? 14.031 18.766 6.133 1 88.81 53 SER B C 1
ATOM 3048 O O . SER B 1 53 ? 12.93 18.828 5.586 1 88.81 53 SER B O 1
ATOM 3050 N N . VAL B 1 54 ? 14.25 19.219 7.316 1 88.56 54 VAL B N 1
ATOM 3051 C CA . VAL B 1 54 ? 13.172 19.797 8.117 1 88.56 54 VAL B CA 1
ATOM 3052 C C . VAL B 1 54 ? 12.711 21.109 7.492 1 88.56 54 VAL B C 1
ATOM 3054 O O . VAL B 1 54 ? 11.508 21.344 7.348 1 88.56 54 VAL B O 1
ATOM 3057 N N . PHE B 1 55 ? 13.68 21.906 7.086 1 91.19 55 PHE B N 1
ATOM 3058 C CA . PHE B 1 55 ? 13.367 23.203 6.492 1 91.19 55 PHE B CA 1
ATOM 3059 C C . PHE B 1 55 ? 12.617 23.016 5.176 1 91.19 55 PHE B C 1
ATOM 3061 O O . PHE B 1 55 ? 11.711 23.797 4.859 1 91.19 55 PHE B O 1
ATOM 3068 N N . TYR B 1 56 ? 13.008 21.984 4.504 1 93.5 56 TYR B N 1
ATOM 3069 C CA . TYR B 1 56 ? 12.375 21.688 3.225 1 93.5 56 TYR B CA 1
ATOM 3070 C C . TYR B 1 56 ? 10.891 21.406 3.404 1 93.5 56 TYR B C 1
ATOM 3072 O O . TYR B 1 56 ? 10.086 21.719 2.52 1 93.5 56 TYR B O 1
ATOM 3080 N N . ASN B 1 57 ? 10.477 20.922 4.531 1 95.75 57 ASN B N 1
ATOM 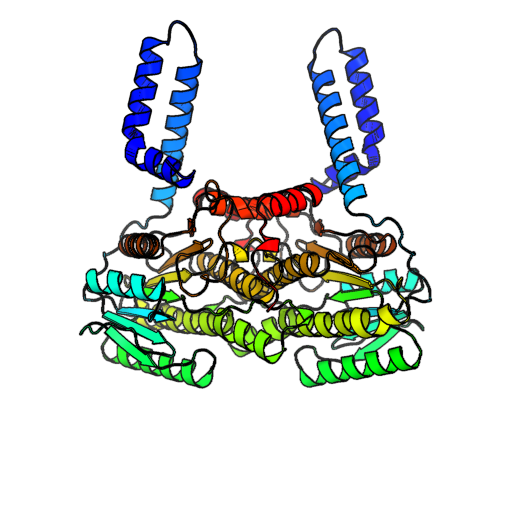3081 C CA . ASN B 1 57 ? 9.102 20.5 4.773 1 95.75 57 ASN B CA 1
ATOM 3082 C C . ASN B 1 57 ? 8.25 21.625 5.352 1 95.75 57 ASN B C 1
ATOM 3084 O O . ASN B 1 57 ? 7.055 21.453 5.586 1 95.75 57 ASN B O 1
ATOM 3088 N N . LEU B 1 58 ? 8.867 22.766 5.562 1 95.5 58 LEU B N 1
ATOM 3089 C CA . LEU B 1 58 ? 8.148 23.891 6.145 1 95.5 58 LEU B CA 1
ATOM 3090 C C . LEU B 1 58 ? 7.742 24.891 5.07 1 95.5 58 LEU B C 1
ATOM 3092 O O . LEU B 1 58 ? 8.461 25.078 4.082 1 95.5 58 LEU B O 1
ATOM 3096 N N . PRO B 1 59 ? 6.547 25.5 5.238 1 94.94 59 PRO B N 1
ATOM 3097 C CA . PRO B 1 59 ? 6.148 26.562 4.316 1 94.94 59 PRO B CA 1
ATOM 3098 C C . PRO B 1 59 ? 6.84 27.891 4.613 1 94.94 59 PRO B C 1
ATOM 3100 O O . PRO B 1 59 ? 7.445 28.047 5.676 1 94.94 59 PRO B O 1
ATOM 3103 N N . ARG B 1 60 ? 6.77 28.938 3.629 1 90.94 60 ARG B N 1
ATOM 3104 C CA . ARG B 1 60 ? 7.355 30.25 3.811 1 90.94 60 ARG B CA 1
ATOM 3105 C C . ARG B 1 60 ? 6.586 31.062 4.852 1 90.94 60 ARG B C 1
ATOM 3107 O O . ARG B 1 60 ? 7.184 31.75 5.688 1 90.94 60 ARG B O 1
ATOM 3114 N N . ASN B 1 61 ? 5.34 30.859 4.719 1 92.69 61 ASN B N 1
ATOM 3115 C CA . ASN B 1 61 ? 4.441 31.547 5.637 1 92.69 61 ASN B CA 1
ATOM 3116 C C . ASN B 1 61 ? 3.281 30.656 6.07 1 92.69 61 ASN B C 1
ATOM 3118 O O . ASN B 1 61 ? 2.654 30 5.234 1 92.69 61 ASN B O 1
ATOM 3122 N N . TRP B 1 62 ? 3.055 30.562 7.414 1 96.62 62 TRP B N 1
ATOM 3123 C CA . TRP B 1 62 ? 1.996 29.734 7.984 1 96.62 62 TRP B CA 1
ATOM 3124 C C . TRP B 1 62 ? 1.5 30.312 9.305 1 96.62 62 TRP B C 1
ATOM 3126 O O . TRP B 1 62 ? 2.295 30.594 10.203 1 96.62 62 TRP B O 1
ATOM 3136 N N . ARG B 1 63 ? 0.299 30.594 9.289 1 96.69 63 ARG B N 1
ATOM 3137 C CA . ARG B 1 63 ? -0.283 31.125 10.516 1 96.69 63 ARG B CA 1
ATOM 3138 C C . ARG B 1 63 ? -0.491 30.016 11.547 1 96.69 63 ARG B C 1
ATOM 3140 O O . ARG B 1 63 ? -0.999 28.953 11.219 1 96.69 63 ARG B O 1
ATOM 3147 N N . HIS B 1 64 ? -0.157 30.312 12.75 1 98.06 64 HIS B N 1
ATOM 3148 C CA . HIS B 1 64 ? -0.349 29.359 13.828 1 98.06 64 HIS B CA 1
ATOM 3149 C C . HIS B 1 64 ? -1.831 29.125 14.117 1 98.06 64 HIS B C 1
ATOM 3151 O O . HIS B 1 64 ? -2.666 29.969 13.766 1 98.06 64 HIS B O 1
ATOM 3157 N N . ILE B 1 65 ? -2.064 28 14.703 1 98.62 65 ILE B N 1
ATOM 3158 C CA . ILE B 1 65 ? -3.438 27.672 15.062 1 98.62 65 ILE B CA 1
ATOM 3159 C C . ILE B 1 65 ? -3.994 28.75 16 1 98.62 65 ILE B C 1
ATOM 3161 O O . ILE B 1 65 ? -3.303 29.203 16.922 1 98.62 65 ILE B O 1
ATOM 3165 N N . SER B 1 66 ? -5.234 29.156 15.797 1 97.88 66 SER B N 1
ATOM 3166 C CA . SER B 1 66 ? -5.887 30.172 16.609 1 97.88 66 SER B CA 1
ATOM 3167 C C . SER B 1 66 ? -7.379 29.906 16.734 1 97.88 66 SER B C 1
ATOM 3169 O O . SER B 1 66 ? -7.867 28.859 16.312 1 97.88 66 SER B O 1
ATOM 3171 N N . SER B 1 67 ? -8.078 30.859 17.312 1 97.44 67 SER B N 1
ATOM 3172 C CA . SER B 1 67 ? -9.516 30.734 17.562 1 97.44 67 SER B CA 1
ATOM 3173 C C . SER B 1 67 ? -10.312 30.828 16.266 1 97.44 67 SER B C 1
ATOM 3175 O O . SER B 1 67 ? -11.5 30.484 16.25 1 97.44 67 SER B O 1
ATOM 3177 N N . SER B 1 68 ? -9.688 31.219 15.195 1 96.81 68 SER B N 1
ATOM 3178 C CA . SER B 1 68 ? -10.367 31.312 13.906 1 96.81 68 SER B CA 1
ATOM 3179 C C . SER B 1 68 ? -10.359 29.969 13.18 1 96.81 68 SER B C 1
ATOM 3181 O O . SER B 1 68 ? -11.07 29.781 12.188 1 96.81 68 SER B O 1
ATOM 3183 N N . ASP B 1 69 ? -9.578 29.031 13.688 1 98.56 69 ASP B N 1
ATOM 3184 C CA . ASP B 1 69 ? -9.438 27.75 13.008 1 98.56 69 ASP B CA 1
ATOM 3185 C C . ASP B 1 69 ? -10.547 26.797 13.406 1 98.56 69 ASP B C 1
ATOM 3187 O O . ASP B 1 69 ? -10.938 26.734 14.578 1 98.56 69 ASP B O 1
ATOM 3191 N N . ILE B 1 70 ? -11.047 26.094 12.422 1 98.81 70 ILE B N 1
ATOM 3192 C CA . ILE B 1 70 ? -12.031 25.031 12.602 1 98.81 70 ILE B CA 1
ATOM 3193 C C . ILE B 1 70 ? -11.43 23.703 12.164 1 98.81 70 ILE B C 1
ATOM 3195 O O . ILE B 1 70 ? -10.984 23.562 11.016 1 98.81 70 ILE B O 1
ATOM 3199 N N . ALA B 1 71 ? -11.391 22.75 13.086 1 98.94 71 ALA B N 1
ATOM 3200 C CA . ALA B 1 71 ? -10.867 21.422 12.805 1 98.94 71 ALA B CA 1
ATOM 3201 C C . ALA B 1 71 ? -11.992 20.391 12.719 1 98.94 71 ALA B C 1
ATOM 3203 O O . ALA B 1 71 ? -12.945 20.438 13.492 1 98.94 71 ALA B O 1
ATOM 3204 N N . LEU B 1 72 ? -11.922 19.547 11.742 1 98.88 72 LEU B N 1
ATOM 3205 C CA . LEU B 1 72 ? -12.781 18.375 11.617 1 98.88 72 LEU B CA 1
ATOM 3206 C C . LEU B 1 72 ? -11.977 17.094 11.828 1 98.88 72 LEU B C 1
ATOM 3208 O O . LEU B 1 72 ? -10.961 16.875 11.164 1 98.88 72 LEU B O 1
ATOM 3212 N N . ILE B 1 73 ? -12.367 16.297 12.812 1 98.81 73 ILE B N 1
ATOM 3213 C CA . ILE B 1 73 ? -11.641 15.062 13.117 1 98.81 73 ILE B CA 1
ATOM 3214 C C . ILE B 1 73 ? -12.617 13.891 13.141 1 98.81 73 ILE B C 1
ATOM 3216 O O . ILE B 1 73 ? -13.68 13.969 13.766 1 98.81 73 ILE B O 1
ATOM 3220 N N . THR B 1 74 ? -12.312 12.836 12.406 1 98.06 74 THR B N 1
ATOM 3221 C CA . THR B 1 74 ? -13.047 11.578 12.539 1 98.06 74 THR B CA 1
ATOM 3222 C C . THR B 1 74 ? -12.406 10.695 13.602 1 98.06 74 THR B C 1
ATOM 3224 O O . THR B 1 74 ? -11.188 10.625 13.719 1 98.06 74 THR B O 1
ATOM 3227 N N . GLY B 1 75 ? -13.234 10.039 14.383 1 97 75 GLY B N 1
ATOM 3228 C CA . GLY B 1 75 ? -12.711 9.195 15.445 1 97 75 GLY B CA 1
ATOM 3229 C C . GLY B 1 75 ? -12.016 9.984 16.547 1 97 75 GLY B C 1
ATOM 3230 O O . GLY B 1 75 ? -10.898 9.641 16.953 1 97 75 GLY B O 1
ATOM 3231 N N . GLY B 1 76 ? -12.594 11.047 16.938 1 97.69 76 GLY B N 1
ATOM 3232 C CA . GLY B 1 76 ? -11.969 11.938 17.906 1 97.69 76 GLY B CA 1
ATOM 3233 C C . GLY B 1 76 ? -12.422 11.68 19.328 1 97.69 76 GLY B C 1
ATOM 3234 O O . GLY B 1 76 ? -12.195 12.508 20.219 1 97.69 76 GLY B O 1
ATOM 3235 N N . SER B 1 77 ? -13.07 10.531 19.578 1 97.38 77 SER B N 1
ATOM 3236 C CA . SER B 1 77 ? -13.703 10.336 20.875 1 97.38 77 SER B CA 1
ATOM 3237 C C . SER B 1 77 ? -12.859 9.43 21.766 1 97.38 77 SER B C 1
ATOM 3239 O O . SER B 1 77 ? -13.164 9.25 22.953 1 97.38 77 SER B O 1
ATOM 3241 N N . ASN B 1 78 ? -11.82 8.852 21.266 1 94.94 78 ASN B N 1
ATOM 3242 C CA . ASN B 1 78 ? -10.945 7.996 22.062 1 94.94 78 ASN B CA 1
ATOM 3243 C C . ASN B 1 78 ? -9.531 7.938 21.484 1 94.94 78 ASN B C 1
ATOM 3245 O O . ASN B 1 78 ? -9.273 8.484 20.422 1 94.94 78 ASN B O 1
ATOM 3249 N N . GLY B 1 79 ? -8.633 7.492 22.281 1 95.38 79 GLY B N 1
ATOM 3250 C CA . GLY B 1 79 ? -7.289 7.172 21.812 1 95.38 79 GLY B CA 1
ATOM 3251 C C . GLY B 1 79 ? -6.543 8.375 21.266 1 95.38 79 GLY B C 1
ATOM 3252 O O . GLY B 1 79 ? -6.527 9.438 21.906 1 95.38 79 GLY B O 1
ATOM 3253 N N . LEU B 1 80 ? -5.84 8.133 20.172 1 97.06 80 LEU B N 1
ATOM 3254 C CA . LEU B 1 80 ? -5.043 9.172 19.531 1 97.06 80 LEU B CA 1
ATOM 3255 C C . LEU B 1 80 ? -5.922 10.352 19.109 1 97.06 80 LEU B C 1
ATOM 3257 O O . LEU B 1 80 ? -5.551 11.508 19.312 1 97.06 80 LEU B O 1
ATOM 3261 N N . GLY B 1 81 ? -7.129 10.047 18.578 1 98.19 81 GLY B N 1
ATOM 3262 C CA . GLY B 1 81 ? -8.047 11.086 18.141 1 98.19 81 GLY B CA 1
ATOM 3263 C C . GLY B 1 81 ? -8.461 12.031 19.25 1 98.19 81 GLY B C 1
ATOM 3264 O O . GLY B 1 81 ? -8.461 13.25 19.078 1 98.19 81 GLY B O 1
ATOM 3265 N N . LEU B 1 82 ? -8.75 11.438 20.359 1 98.31 82 LEU B N 1
ATOM 3266 C CA . LEU B 1 82 ? -9.164 12.242 21.5 1 98.31 82 LEU B CA 1
ATOM 3267 C C . LEU B 1 82 ? -8.039 13.164 21.953 1 98.31 82 LEU B C 1
ATOM 3269 O O . LEU B 1 82 ? -8.273 14.336 22.25 1 98.31 82 LEU B O 1
ATOM 3273 N N . GLU B 1 83 ? -6.801 12.648 21.984 1 98.5 83 GLU B N 1
ATOM 3274 C CA . GLU B 1 83 ? -5.66 13.453 22.422 1 98.5 83 GLU B CA 1
ATOM 3275 C C . GLU B 1 83 ? -5.379 14.578 21.438 1 98.5 83 GLU B C 1
ATOM 3277 O O . GLU B 1 83 ? -4.973 15.672 21.828 1 98.5 83 GLU B O 1
ATOM 3282 N N . ILE B 1 84 ? -5.617 14.352 20.156 1 98.81 84 ILE B N 1
ATOM 3283 C CA . ILE B 1 84 ? -5.461 15.391 19.141 1 98.81 84 ILE B CA 1
ATOM 3284 C C . ILE B 1 84 ? -6.504 16.484 19.375 1 98.81 84 ILE B C 1
ATOM 3286 O O . ILE B 1 84 ? -6.184 17.672 19.312 1 98.81 84 ILE B O 1
ATOM 3290 N N . VAL B 1 85 ? -7.727 16.031 19.656 1 98.81 85 VAL B N 1
ATOM 3291 C CA . VAL B 1 85 ? -8.812 16.969 19.938 1 98.81 85 VAL B CA 1
ATOM 3292 C C . VAL B 1 85 ? -8.422 17.891 21.078 1 98.81 85 VAL B C 1
ATOM 3294 O O . VAL B 1 85 ? -8.531 19.109 20.969 1 98.81 85 VAL B O 1
ATOM 3297 N N . LYS B 1 86 ? -7.938 17.344 22.172 1 98.75 86 LYS B N 1
ATOM 3298 C CA . LYS B 1 86 ? -7.547 18.109 23.344 1 98.75 86 LYS B CA 1
ATOM 3299 C C . LYS B 1 86 ? -6.465 19.125 23 1 98.75 86 LYS B C 1
ATOM 3301 O O . LYS B 1 86 ? -6.531 20.281 23.422 1 98.75 86 LYS B O 1
ATOM 3306 N N . ASN B 1 87 ? -5.496 18.719 22.234 1 98.81 87 ASN B N 1
ATOM 3307 C CA . ASN B 1 87 ? -4.387 19.594 21.875 1 98.81 87 ASN B CA 1
ATOM 3308 C C . ASN B 1 87 ? -4.84 20.734 20.969 1 98.81 87 ASN B C 1
ATOM 3310 O O . ASN B 1 87 ? -4.363 21.859 21.094 1 98.81 87 ASN B O 1
ATOM 3314 N N . LEU B 1 88 ? -5.746 20.453 20.047 1 98.88 88 LEU B N 1
ATOM 3315 C CA . LEU B 1 88 ? -6.254 21.469 19.141 1 98.88 88 LEU B CA 1
ATOM 3316 C C . LEU B 1 88 ? -7.074 22.516 19.891 1 98.88 88 LEU B C 1
ATOM 3318 O O . LEU B 1 88 ? -6.941 23.719 19.656 1 98.88 88 LEU B O 1
ATOM 3322 N N . ILE B 1 89 ? -7.898 22.047 20.828 1 98.69 89 ILE B N 1
ATOM 3323 C CA . ILE B 1 89 ? -8.695 22.938 21.656 1 98.69 89 ILE B CA 1
ATOM 3324 C C . ILE B 1 89 ? -7.766 23.828 22.484 1 98.69 89 ILE B C 1
ATOM 3326 O O . ILE B 1 89 ? -8 25.031 22.609 1 98.69 89 ILE B O 1
ATOM 3330 N N . ALA B 1 90 ? -6.719 23.203 23 1 98.31 90 ALA B N 1
ATOM 3331 C CA . ALA B 1 90 ? -5.75 23.953 23.812 1 98.31 90 ALA B CA 1
ATOM 3332 C C . ALA B 1 90 ? -5.09 25.062 23.016 1 98.31 90 ALA B C 1
ATOM 3334 O O . ALA B 1 90 ? -4.699 26.094 23.562 1 98.31 90 ALA B O 1
ATOM 3335 N N . LYS B 1 91 ? -4.992 24.922 21.719 1 98.25 91 LYS B N 1
ATOM 3336 C CA . LYS B 1 91 ? -4.402 25.922 20.844 1 98.25 91 LYS B CA 1
ATOM 3337 C C . LYS B 1 91 ? -5.441 26.953 20.406 1 98.25 91 LYS B C 1
ATOM 3339 O O . LYS B 1 91 ? -5.117 27.922 19.719 1 98.25 91 LYS B O 1
ATOM 3344 N N . GLY B 1 92 ? -6.734 26.719 20.734 1 98.12 92 GLY B N 1
ATOM 3345 C CA . GLY B 1 92 ? -7.766 27.719 20.531 1 98.12 92 GLY B CA 1
ATOM 3346 C C . GLY B 1 92 ? -8.742 27.359 19.422 1 98.12 92 GLY B C 1
ATOM 3347 O O . GLY B 1 92 ? -9.742 28.062 19.234 1 98.12 92 GLY B O 1
ATOM 3348 N N . ALA B 1 93 ? -8.555 26.266 18.766 1 98.75 93 ALA B N 1
ATOM 3349 C CA . ALA B 1 93 ? -9.383 25.906 17.609 1 98.75 93 ALA B CA 1
ATOM 3350 C C . ALA B 1 93 ? -10.75 25.391 18.062 1 98.75 93 ALA B C 1
ATOM 3352 O O . ALA B 1 93 ? -10.867 24.797 19.141 1 98.75 93 ALA B O 1
ATOM 3353 N N . THR B 1 94 ? -11.758 25.609 17.266 1 98.81 94 THR B N 1
ATOM 3354 C CA . THR B 1 94 ? -13.023 24.891 17.391 1 98.81 94 THR B CA 1
ATOM 3355 C C . THR B 1 94 ? -12.93 23.516 16.703 1 98.81 94 THR B C 1
ATOM 3357 O O . THR B 1 94 ? -12.492 23.422 15.555 1 98.81 94 THR B O 1
ATOM 3360 N N . VAL B 1 95 ? -13.328 22.5 17.406 1 98.88 95 VAL B N 1
ATOM 3361 C CA . VAL B 1 95 ? -13.117 21.156 16.891 1 98.88 95 VAL B CA 1
ATOM 3362 C C . VAL B 1 95 ? -14.461 20.453 16.703 1 98.88 95 VAL B C 1
ATOM 3364 O O . VAL B 1 95 ? -15.234 20.328 17.656 1 98.88 95 VAL B O 1
ATOM 3367 N N . TYR B 1 96 ? -14.766 20.062 15.469 1 98.81 96 TYR B N 1
ATOM 3368 C CA . TYR B 1 96 ? -15.883 19.188 15.141 1 98.81 96 TYR B CA 1
ATOM 3369 C C . TYR B 1 96 ? -15.445 17.734 15.133 1 98.81 96 TYR B C 1
ATOM 3371 O O . TYR B 1 96 ? -14.523 17.359 14.406 1 98.81 96 TYR B O 1
ATOM 3379 N N . VAL B 1 97 ? -16.141 16.906 15.922 1 98.56 97 VAL B N 1
ATOM 3380 C CA . VAL B 1 97 ? -15.797 15.484 16.031 1 98.56 97 VAL B CA 1
ATOM 3381 C C . VAL B 1 97 ? -16.906 14.641 15.406 1 98.56 97 VAL B C 1
ATOM 3383 O O . VAL B 1 97 ? -18.062 14.719 15.82 1 98.56 97 VAL B O 1
ATOM 3386 N N . ILE B 1 98 ? -16.531 13.898 14.414 1 97.75 98 ILE B N 1
ATOM 3387 C CA . ILE B 1 98 ? -17.422 12.891 13.852 1 97.75 98 ILE B CA 1
ATOM 3388 C C . ILE B 1 98 ? -17.078 11.523 14.445 1 97.75 98 ILE B C 1
ATOM 3390 O O . ILE B 1 98 ? -15.977 11.008 14.25 1 97.75 98 ILE B O 1
ATOM 3394 N N . ASP B 1 99 ? -17.984 10.922 15.094 1 97 99 ASP B N 1
ATOM 3395 C CA . ASP B 1 99 ? -17.781 9.633 15.75 1 97 99 ASP B CA 1
ATOM 3396 C C . ASP B 1 99 ? -19.125 8.961 16.062 1 97 99 ASP B C 1
ATOM 3398 O O . ASP B 1 99 ? -20.188 9.555 15.836 1 97 99 ASP B O 1
ATOM 3402 N N . VAL B 1 100 ? -19.078 7.73 16.453 1 95.44 100 VAL B N 1
ATOM 3403 C CA . VAL B 1 100 ? -20.281 6.988 16.812 1 95.44 100 VAL B CA 1
ATOM 3404 C C . VAL B 1 100 ? -20.703 7.332 18.234 1 95.44 100 VAL B C 1
ATOM 3406 O O . VAL B 1 100 ? -21.875 7.238 18.578 1 95.44 100 VAL B O 1
ATOM 3409 N N . SER B 1 101 ? -19.75 7.699 19.141 1 96.5 101 SER B N 1
ATOM 3410 C CA . SER B 1 101 ? -19.984 8.078 20.531 1 96.5 101 SER B CA 1
ATOM 3411 C C . SER B 1 101 ? -19.344 9.414 20.859 1 96.5 101 SER B C 1
ATOM 3413 O O . SER B 1 101 ? -18.312 9.766 20.297 1 96.5 101 SER B O 1
ATOM 3415 N N . PRO B 1 102 ? -19.906 10.125 21.734 1 97.25 102 PRO B N 1
ATOM 3416 C CA . PRO B 1 102 ? -19.328 11.43 22.078 1 97.25 102 PRO B CA 1
ATOM 3417 C C . PRO B 1 102 ? -18 11.32 22.828 1 97.25 102 PRO B C 1
ATOM 3419 O O . PRO B 1 102 ? -17.781 10.367 23.578 1 97.25 102 PRO B O 1
ATOM 3422 N N . PRO B 1 103 ? -17.109 12.305 22.578 1 97.69 103 PRO B N 1
ATOM 3423 C CA . PRO B 1 103 ? -15.914 12.344 23.422 1 97.69 103 PRO B CA 1
ATOM 3424 C C . PRO B 1 103 ? -16.25 12.477 24.906 1 97.69 103 PRO B C 1
ATOM 3426 O O . PRO B 1 103 ? -17.25 13.102 25.266 1 97.69 103 PRO B O 1
ATOM 3429 N N . PRO B 1 104 ? -15.438 11.914 25.766 1 97.62 104 PRO B N 1
ATOM 3430 C CA . PRO B 1 104 ? -15.688 11.969 27.219 1 97.62 104 PRO B CA 1
ATOM 3431 C C . PRO B 1 104 ? -15.258 13.297 27.844 1 97.62 104 PRO B C 1
ATOM 3433 O O . PRO B 1 104 ? -14.812 13.32 28.984 1 97.62 104 PRO B O 1
ATOM 3436 N N . ILE B 1 105 ? -15.227 14.336 27.078 1 97.12 105 ILE B N 1
ATOM 3437 C CA . ILE B 1 105 ? -14.867 15.664 27.578 1 97.12 105 ILE B CA 1
ATOM 3438 C C . ILE B 1 105 ? -15.914 16.688 27.125 1 97.12 105 ILE B C 1
ATOM 3440 O O . ILE B 1 105 ? -16.547 16.516 26.078 1 97.12 105 ILE B O 1
ATOM 3444 N N . GLU B 1 106 ? -16.078 17.719 27.938 1 95.94 106 GLU B N 1
ATOM 3445 C CA . GLU B 1 106 ? -16.953 18.844 27.594 1 95.94 106 GLU B CA 1
ATOM 3446 C C . GLU B 1 106 ? -16.156 20.125 27.438 1 95.94 106 GLU B C 1
ATOM 3448 O O . GLU B 1 106 ? -15.297 20.438 28.266 1 95.94 106 GLU B O 1
ATOM 3453 N N . ASN B 1 107 ? -16.359 20.75 26.344 1 97.38 107 ASN B N 1
ATOM 3454 C CA . ASN B 1 107 ? -15.719 22.031 26.047 1 97.38 107 ASN B CA 1
ATOM 3455 C C . ASN B 1 107 ? -16.547 22.859 25.062 1 97.38 107 ASN B C 1
ATOM 3457 O O . ASN B 1 107 ? -17.141 22.312 24.141 1 97.38 107 ASN B O 1
ATOM 3461 N N . ASP B 1 108 ? -16.609 24.141 25.25 1 97.06 108 ASP B N 1
ATOM 3462 C CA . ASP B 1 108 ? -17.422 25.031 24.406 1 97.06 108 ASP B CA 1
ATOM 3463 C C . ASP B 1 108 ? -16.906 25.031 22.969 1 97.06 108 ASP B C 1
ATOM 3465 O O . ASP B 1 108 ? -17.625 25.406 22.047 1 97.06 108 ASP B O 1
ATOM 3469 N N . LYS B 1 109 ? -15.68 24.625 22.781 1 98.12 109 LYS B N 1
ATOM 3470 C CA . LYS B 1 109 ? -15.078 24.641 21.453 1 98.12 109 LYS B CA 1
ATOM 3471 C C . LYS B 1 109 ? -15.172 23.266 20.812 1 98.12 109 LYS B C 1
ATOM 3473 O O . LYS B 1 109 ? -14.57 23.016 19.766 1 98.12 109 LYS B O 1
ATOM 3478 N N . LEU B 1 110 ? -15.852 22.391 21.406 1 98.56 110 LEU B N 1
ATOM 3479 C CA . LEU B 1 110 ? -16.047 21.031 20.891 1 98.56 110 LEU B CA 1
ATOM 3480 C C . LEU B 1 110 ? -17.469 20.828 20.406 1 98.56 110 LEU B C 1
ATOM 3482 O O . LEU B 1 110 ? -18.422 21.078 21.156 1 98.56 110 LEU B O 1
ATOM 3486 N N . VAL B 1 111 ? -17.656 20.484 19.203 1 98.38 111 VAL B N 1
ATOM 3487 C CA . VAL B 1 111 ? -18.953 20.156 18.641 1 98.38 111 VAL B CA 1
ATOM 3488 C C . VAL B 1 111 ? -18.984 18.688 18.203 1 98.38 111 VAL B C 1
ATOM 3490 O O . VAL B 1 111 ? -18.172 18.266 17.375 1 98.38 111 VAL B O 1
ATOM 3493 N N . PHE B 1 112 ? -19.859 17.953 18.766 1 98.12 112 PHE B N 1
ATOM 3494 C CA . PHE B 1 112 ? -19.969 16.531 18.469 1 98.12 112 PHE B CA 1
ATOM 3495 C C . PHE B 1 112 ? -21.016 16.297 17.391 1 98.12 112 PHE B C 1
ATOM 3497 O O . PHE B 1 112 ? -22.156 16.75 17.5 1 98.12 112 PHE B O 1
ATOM 3504 N N . LEU B 1 113 ? -20.609 15.656 16.328 1 97.81 113 LEU B N 1
ATOM 3505 C CA . LEU B 1 113 ? -21.484 15.211 15.242 1 97.81 113 LEU B CA 1
ATOM 3506 C C . LEU B 1 113 ? -21.594 13.695 15.227 1 97.81 113 LEU B C 1
ATOM 3508 O O . LEU B 1 113 ? -20.719 13 14.711 1 97.81 113 LEU B O 1
ATOM 3512 N N . ARG B 1 114 ? -22.688 13.203 15.711 1 96.44 114 ARG B N 1
ATOM 3513 C CA . ARG B 1 114 ? -22.891 11.758 15.75 1 96.44 114 ARG B CA 1
ATOM 3514 C C . ARG B 1 114 ? -23.078 11.203 14.344 1 96.44 114 ARG B C 1
ATOM 3516 O O . ARG B 1 114 ? -24 11.602 13.625 1 96.44 114 ARG B O 1
ATOM 3523 N N . CYS B 1 115 ? -22.188 10.281 14.016 1 95.25 115 CYS B N 1
ATOM 3524 C CA . CYS B 1 115 ? -22.266 9.68 12.695 1 95.25 115 CYS B CA 1
ATOM 3525 C C . CYS B 1 115 ? -21.5 8.367 12.641 1 95.25 115 CYS B C 1
ATOM 3527 O O . CYS B 1 115 ? -20.312 8.32 12.961 1 95.25 115 CYS B O 1
ATOM 3529 N N . ASP B 1 116 ? -22.219 7.414 12.297 1 91.88 116 ASP B N 1
ATOM 3530 C CA . ASP B 1 116 ? -21.578 6.148 11.969 1 91.88 116 ASP B CA 1
ATOM 3531 C C . ASP B 1 116 ? -20.984 6.188 10.562 1 91.88 116 ASP B C 1
ATOM 3533 O O . ASP B 1 116 ? -21.719 6.262 9.57 1 91.88 116 ASP B O 1
ATOM 3537 N N . LEU B 1 117 ? -19.672 6.031 10.484 1 89.25 117 LEU B N 1
ATOM 3538 C CA . LEU B 1 117 ? -18.984 6.18 9.203 1 89.25 117 LEU B CA 1
ATOM 3539 C C . LEU B 1 117 ? -19.328 5.027 8.266 1 89.25 117 LEU B C 1
ATOM 3541 O O . LEU B 1 117 ? -19.062 5.102 7.062 1 89.25 117 LEU B O 1
ATOM 3545 N N . SER B 1 118 ? -19.906 3.99 8.758 1 85.56 118 SER B N 1
ATOM 3546 C CA . SER B 1 118 ? -20.328 2.898 7.883 1 85.56 118 SER B CA 1
ATOM 3547 C C . SER B 1 118 ? -21.578 3.268 7.098 1 85.56 118 SER B C 1
ATOM 3549 O O . SER B 1 118 ? -21.938 2.584 6.141 1 85.56 118 SER B O 1
ATOM 3551 N N . ASP B 1 119 ? -22.219 4.316 7.535 1 90 119 ASP B N 1
ATOM 3552 C CA . ASP B 1 119 ? -23.422 4.797 6.871 1 90 119 ASP B CA 1
ATOM 3553 C C . ASP B 1 119 ? -23.094 5.918 5.887 1 90 119 ASP B C 1
ATOM 3555 O O . ASP B 1 119 ? -23.109 7.094 6.246 1 90 119 ASP B O 1
ATOM 3559 N N . GLU B 1 120 ? -23 5.59 4.668 1 89.19 120 GLU B N 1
ATOM 3560 C CA . GLU B 1 120 ? -22.547 6.52 3.633 1 89.19 120 GLU B CA 1
ATOM 3561 C C . GLU B 1 120 ? -23.516 7.699 3.506 1 89.19 120 GLU B C 1
ATOM 3563 O O . GLU B 1 120 ? -23.078 8.844 3.348 1 89.19 120 GLU B O 1
ATOM 3568 N N . GLN B 1 121 ? -24.734 7.398 3.482 1 91.75 121 GLN B N 1
ATOM 3569 C CA . GLN B 1 121 ? -25.75 8.445 3.338 1 91.75 121 GLN B CA 1
ATOM 3570 C C . GLN B 1 121 ? -25.672 9.43 4.5 1 91.75 121 GLN B C 1
ATOM 3572 O O . GLN B 1 121 ? -25.781 10.648 4.297 1 91.75 121 GLN B O 1
ATOM 3577 N N . ARG B 1 122 ? -25.547 8.914 5.66 1 93.19 122 ARG B N 1
ATOM 3578 C CA . ARG B 1 122 ? -25.469 9.773 6.84 1 93.19 122 ARG B CA 1
ATOM 3579 C C . ARG B 1 122 ? -24.203 10.633 6.809 1 93.19 122 ARG B C 1
ATOM 3581 O O . ARG B 1 122 ? -24.25 11.812 7.164 1 93.19 122 ARG B O 1
ATOM 3588 N N . VAL B 1 123 ? -23.078 10.078 6.438 1 93.38 123 VAL B N 1
ATOM 3589 C CA . VAL B 1 123 ? -21.828 10.82 6.348 1 93.38 123 VAL B CA 1
ATOM 3590 C C . VAL B 1 123 ? -21.969 11.977 5.359 1 93.38 123 VAL B C 1
ATOM 3592 O O . VAL B 1 123 ? -21.562 13.102 5.645 1 93.38 123 VAL B O 1
ATOM 3595 N N . THR B 1 124 ? -22.578 11.664 4.227 1 92.5 124 THR B N 1
ATOM 3596 C CA . THR B 1 124 ? -22.781 12.68 3.191 1 92.5 124 THR B CA 1
ATOM 3597 C C . THR B 1 124 ? -23.625 13.828 3.717 1 92.5 124 THR B C 1
ATOM 3599 O O . THR B 1 124 ? -23.297 15 3.516 1 92.5 124 THR B O 1
ATOM 3602 N N . SER B 1 125 ? -24.656 13.484 4.395 1 95.69 125 SER B N 1
ATOM 3603 C CA . SER B 1 125 ? -25.562 14.492 4.918 1 95.69 125 SER B CA 1
ATOM 3604 C C . SER B 1 125 ? -24.891 15.344 5.988 1 95.69 125 SER B C 1
ATOM 3606 O O . SER B 1 125 ? -25.016 16.578 5.984 1 95.69 125 SER B O 1
ATOM 3608 N N . VAL B 1 126 ? -24.188 14.719 6.848 1 96.44 126 VAL B N 1
ATOM 3609 C CA . VAL B 1 126 ? -23.516 15.414 7.941 1 96.44 126 VAL B CA 1
ATOM 3610 C C . VAL B 1 126 ? -22.469 16.375 7.375 1 96.44 126 VAL B C 1
ATOM 3612 O O . VAL B 1 126 ? -22.359 17.516 7.812 1 96.44 126 VAL B O 1
ATOM 3615 N N . LEU B 1 127 ? -21.734 15.938 6.402 1 96.31 127 LEU B N 1
ATOM 3616 C CA . LEU B 1 127 ? -20.672 16.734 5.805 1 96.31 127 LEU B CA 1
ATOM 3617 C C . LEU B 1 127 ? -21.25 17.906 5.027 1 96.31 127 LEU B C 1
ATOM 3619 O O . LEU B 1 127 ? -20.75 19.031 5.137 1 96.31 127 LEU B O 1
ATOM 3623 N N . SER B 1 128 ? -22.266 17.609 4.242 1 96.06 128 SER B N 1
ATOM 3624 C CA . SER B 1 128 ? -22.875 18.672 3.453 1 96.06 128 SER B CA 1
ATOM 3625 C C . SER B 1 128 ? -23.469 19.75 4.352 1 96.06 128 SER B C 1
ATOM 3627 O O . SER B 1 128 ? -23.312 20.953 4.09 1 96.06 128 SER B O 1
ATOM 3629 N N . ASN B 1 129 ? -24.125 19.312 5.359 1 97.19 129 ASN B N 1
ATOM 3630 C CA . ASN B 1 129 ? -24.719 20.266 6.305 1 97.19 129 ASN B CA 1
ATOM 3631 C C . ASN B 1 129 ? -23.656 21.109 6.992 1 97.19 129 ASN B C 1
ATOM 3633 O O . ASN B 1 129 ? -23.828 22.312 7.176 1 97.19 129 ASN B O 1
ATOM 3637 N N . LEU B 1 130 ? -22.594 20.484 7.387 1 97.62 130 LEU B N 1
ATOM 3638 C CA . LEU B 1 130 ? -21.5 21.188 8.055 1 97.62 130 LEU B CA 1
ATOM 3639 C C . LEU B 1 130 ? -20.891 22.25 7.133 1 97.62 130 LEU B C 1
ATOM 3641 O O . LEU B 1 130 ? -20.703 23.391 7.539 1 97.62 130 LEU B O 1
ATOM 3645 N N . ILE B 1 131 ? -20.625 21.906 5.902 1 97.5 131 ILE B N 1
ATOM 3646 C CA . ILE B 1 131 ? -20 22.797 4.938 1 97.5 131 ILE B CA 1
ATOM 3647 C C . ILE B 1 131 ? -20.922 23.969 4.637 1 97.5 131 ILE B C 1
ATOM 3649 O O . ILE B 1 131 ? -20.484 25.125 4.609 1 97.5 131 ILE B O 1
ATOM 3653 N N . GLU B 1 132 ? -22.172 23.625 4.434 1 97.25 132 GLU B N 1
ATOM 3654 C CA . GLU B 1 132 ? -23.141 24.672 4.168 1 97.25 132 GLU B CA 1
ATOM 3655 C C . GLU B 1 132 ? -23.234 25.656 5.328 1 97.25 132 GLU B C 1
ATOM 3657 O O . GLU B 1 132 ? -23.25 26.875 5.121 1 97.25 132 GLU B O 1
ATOM 3662 N N . LYS B 1 133 ? -23.281 25.141 6.453 1 97.56 133 LYS B N 1
ATOM 3663 C CA . LYS B 1 133 ? -23.344 25.969 7.652 1 97.56 133 LYS B CA 1
ATOM 3664 C C . LYS B 1 133 ? -22.109 26.875 7.766 1 97.56 133 LYS B C 1
ATOM 3666 O O . LYS B 1 133 ? -22.234 28.078 7.988 1 97.56 133 LYS B O 1
ATOM 3671 N N . LEU B 1 134 ? -20.938 26.328 7.633 1 97.56 134 LEU B N 1
ATOM 3672 C CA . LEU B 1 134 ? -19.688 27.078 7.758 1 97.56 134 LEU B CA 1
ATOM 3673 C C . LEU B 1 134 ? -19.594 28.141 6.672 1 97.56 134 LEU B C 1
ATOM 3675 O O . LEU B 1 134 ? -19.25 29.297 6.949 1 97.56 134 LEU B O 1
ATOM 3679 N N . ASN B 1 135 ? -19.938 27.734 5.469 1 96.12 135 ASN B N 1
ATOM 3680 C CA . ASN B 1 135 ? -19.875 28.688 4.359 1 96.12 135 ASN B CA 1
ATOM 3681 C C . ASN B 1 135 ? -20.812 29.859 4.582 1 96.12 135 ASN B C 1
ATOM 3683 O O . ASN B 1 135 ? -20.469 31 4.246 1 96.12 135 ASN B O 1
ATOM 3687 N N . SER B 1 136 ? -21.953 29.609 5.113 1 96.56 136 SER B N 1
ATOM 3688 C CA . SER B 1 136 ? -22.938 30.656 5.352 1 96.56 136 SER B CA 1
ATOM 3689 C C . SER B 1 136 ? -22.406 31.688 6.359 1 96.56 136 SER B C 1
ATOM 3691 O O . SER B 1 136 ? -22.812 32.844 6.34 1 96.56 136 SER B O 1
ATOM 3693 N N . HIS B 1 137 ? -21.531 31.312 7.195 1 95.5 137 HIS B N 1
ATOM 3694 C CA . HIS B 1 137 ? -20.953 32.188 8.195 1 95.5 137 HIS B CA 1
ATOM 3695 C C . HIS B 1 137 ? -19.562 32.656 7.781 1 95.5 137 HIS B C 1
ATOM 3697 O O . HIS B 1 137 ? -18.781 33.125 8.609 1 95.5 137 HIS B O 1
ATOM 3703 N N . GLN B 1 138 ? -19.172 32.344 6.523 1 94.56 138 GLN B N 1
ATOM 3704 C CA . GLN B 1 138 ? -17.859 32.719 5.965 1 94.56 138 GLN B CA 1
ATOM 3705 C C . GLN B 1 138 ? -16.734 32.031 6.738 1 94.56 138 GLN B C 1
ATOM 3707 O O . GLN B 1 138 ? -15.695 32.656 6.992 1 94.56 138 GLN B O 1
ATOM 3712 N N . GLU B 1 139 ? -17.031 30.891 7.211 1 97.12 139 GLU B N 1
ATOM 3713 C CA . GLU B 1 139 ? -16.047 30.031 7.867 1 97.12 139 GLU B CA 1
ATOM 3714 C C . GLU B 1 139 ? -15.766 28.781 7.031 1 97.12 139 GLU B C 1
ATOM 3716 O O . GLU B 1 139 ? -16.438 28.547 6.02 1 97.12 139 GLU B O 1
ATOM 3721 N N . HIS B 1 140 ? -14.719 28.109 7.34 1 97.81 140 HIS B N 1
ATOM 3722 C CA . HIS B 1 140 ? -14.352 26.891 6.621 1 97.81 140 HIS B CA 1
ATOM 3723 C C . HIS B 1 140 ? -13.477 25.984 7.48 1 97.81 140 HIS B C 1
ATOM 3725 O O . HIS B 1 140 ? -12.875 26.438 8.453 1 97.81 140 HIS B O 1
ATOM 3731 N N . VAL B 1 141 ? -13.469 24.719 7.164 1 98.69 141 VAL B N 1
ATOM 3732 C CA . VAL B 1 141 ? -12.539 23.781 7.789 1 98.69 141 VAL B CA 1
ATOM 3733 C C . VAL B 1 141 ? -11.109 24.109 7.367 1 98.69 141 VAL B C 1
ATOM 3735 O O . VAL B 1 141 ? -10.797 24.141 6.176 1 98.69 141 VAL B O 1
ATOM 3738 N N . SER B 1 142 ? -10.258 24.375 8.344 1 98.75 142 SER B N 1
ATOM 3739 C CA . SER B 1 142 ? -8.867 24.688 8.039 1 98.75 142 SER B CA 1
ATOM 3740 C C . SER B 1 142 ? -7.941 23.547 8.469 1 98.75 142 SER B C 1
ATOM 3742 O O . SER B 1 142 ? -6.766 23.531 8.102 1 98.75 142 SER B O 1
ATOM 3744 N N . ILE B 1 143 ? -8.43 22.594 9.297 1 98.94 143 ILE B N 1
ATOM 3745 C CA . ILE B 1 143 ? -7.68 21.422 9.719 1 98.94 143 ILE B CA 1
ATOM 3746 C C . ILE B 1 143 ? -8.547 20.172 9.586 1 98.94 143 ILE B C 1
ATOM 3748 O O . ILE B 1 143 ? -9.633 20.094 10.164 1 98.94 143 ILE B O 1
ATOM 3752 N N . LEU B 1 144 ? -8.156 19.266 8.805 1 98.88 144 LEU B N 1
ATOM 3753 C CA . LEU B 1 144 ? -8.836 17.984 8.656 1 98.88 144 LEU B CA 1
ATOM 3754 C C . LEU B 1 144 ? -7.973 16.844 9.18 1 98.88 144 LEU B C 1
ATOM 3756 O O . LEU B 1 144 ? -6.824 16.688 8.758 1 98.88 144 LEU B O 1
ATOM 3760 N N . ILE B 1 145 ? -8.469 16.062 10.133 1 98.81 145 ILE B N 1
ATOM 3761 C CA . ILE B 1 145 ? -7.777 14.906 10.688 1 98.81 145 ILE B CA 1
ATOM 3762 C C . ILE B 1 145 ? -8.562 13.641 10.367 1 98.81 145 ILE B C 1
ATOM 3764 O O . ILE B 1 145 ? -9.531 13.312 11.055 1 98.81 145 ILE B O 1
ATOM 3768 N N . ASN B 1 146 ? -8.133 12.93 9.406 1 97.81 146 ASN B N 1
ATOM 3769 C CA . ASN B 1 146 ? -8.664 11.594 9.141 1 97.81 146 ASN B CA 1
ATOM 3770 C C . ASN B 1 146 ? -8.016 10.547 10.047 1 97.81 146 ASN B C 1
ATOM 3772 O O . ASN B 1 146 ? -6.91 10.086 9.773 1 97.81 146 ASN B O 1
ATOM 3776 N N . ASN B 1 147 ? -8.742 10.133 11.039 1 97.12 147 ASN B N 1
ATOM 3777 C CA . ASN B 1 147 ? -8.141 9.328 12.094 1 97.12 147 ASN B CA 1
ATOM 3778 C C . ASN B 1 147 ? -8.953 8.062 12.367 1 97.12 147 ASN B C 1
ATOM 3780 O O . ASN B 1 147 ? -8.414 7.066 12.844 1 97.12 147 ASN B O 1
ATOM 3784 N N . ALA B 1 148 ? -10.258 8.109 12.031 1 94.94 148 ALA B N 1
ATOM 3785 C CA . ALA B 1 148 ? -11.133 6.973 12.336 1 94.94 148 ALA B CA 1
ATOM 3786 C C . ALA B 1 148 ? -10.656 5.715 11.617 1 94.94 148 ALA B C 1
ATOM 3788 O O . ALA B 1 148 ? -10.188 5.785 10.477 1 94.94 148 ALA B O 1
ATOM 3789 N N . GLY B 1 149 ? -10.75 4.586 12.242 1 93.44 149 GLY B N 1
ATOM 3790 C CA . GLY B 1 149 ? -10.422 3.293 11.656 1 93.44 149 GLY B CA 1
ATOM 3791 C C . GLY B 1 149 ? -10.859 2.123 12.516 1 93.44 149 GLY B C 1
ATOM 3792 O O . GLY B 1 149 ? -11.016 2.262 13.734 1 93.44 149 GLY B O 1
ATOM 3793 N N . ILE B 1 150 ? -11.07 1.029 11.867 1 93.25 150 ILE B N 1
ATOM 3794 C CA . ILE B 1 150 ? -11.414 -0.199 12.578 1 93.25 150 ILE B CA 1
ATOM 3795 C C . ILE B 1 150 ? -10.5 -1.334 12.109 1 93.25 150 ILE B C 1
ATOM 3797 O O . ILE B 1 150 ? -9.875 -1.241 11.055 1 93.25 150 ILE B O 1
ATOM 3801 N N . ARG B 1 151 ? -10.453 -2.281 12.969 1 91.88 151 ARG B N 1
ATOM 3802 C CA . ARG B 1 151 ? -9.609 -3.447 12.727 1 91.88 151 ARG B CA 1
ATOM 3803 C C . ARG B 1 151 ? -10.367 -4.738 13.023 1 91.88 151 ARG B C 1
ATOM 3805 O O . ARG B 1 151 ? -11.336 -4.738 13.781 1 91.88 151 ARG B O 1
ATOM 3812 N N . ASP B 1 152 ? -10.062 -5.758 12.359 1 93.06 152 ASP B N 1
ATOM 3813 C CA . ASP B 1 152 ? -10.5 -7.125 12.617 1 93.06 152 ASP B CA 1
ATOM 3814 C C . ASP B 1 152 ? -9.32 -8.094 12.578 1 93.06 152 ASP B C 1
ATOM 3816 O O . ASP B 1 152 ? -8.438 -7.973 11.734 1 93.06 152 ASP B O 1
ATOM 3820 N N . ASN B 1 153 ? -9.273 -9.055 13.461 1 90.88 153 ASN B N 1
ATOM 3821 C CA . ASN B 1 153 ? -8.094 -9.891 13.656 1 90.88 153 ASN B CA 1
ATOM 3822 C C . ASN B 1 153 ? -8.25 -11.258 12.992 1 90.88 153 ASN B C 1
ATOM 3824 O O . ASN B 1 153 ? -7.418 -12.141 13.172 1 90.88 153 ASN B O 1
ATOM 3828 N N . LYS B 1 154 ? -9.266 -11.438 12.242 1 92.75 154 LYS B N 1
ATOM 3829 C CA . LYS B 1 154 ? -9.461 -12.727 11.586 1 92.75 154 LYS B CA 1
ATOM 3830 C C . LYS B 1 154 ? -8.633 -12.82 10.305 1 92.75 154 LYS B C 1
ATOM 3832 O O . LYS B 1 154 ? -8.391 -11.812 9.641 1 92.75 154 LYS B O 1
ATOM 3837 N N . GLY B 1 155 ? -8.219 -14.055 10.023 1 94.5 155 GLY B N 1
ATOM 3838 C CA . GLY B 1 155 ? -7.59 -14.305 8.734 1 94.5 155 GLY B CA 1
ATOM 3839 C C . GLY B 1 155 ? -8.5 -14 7.559 1 94.5 155 GLY B C 1
ATOM 3840 O O . GLY B 1 155 ? -9.727 -13.992 7.699 1 94.5 155 GLY B O 1
ATOM 3841 N N . LEU B 1 156 ? -7.898 -13.758 6.441 1 95 156 LEU B N 1
ATOM 3842 C CA . LEU B 1 156 ? -8.625 -13.336 5.25 1 95 156 LEU B CA 1
ATOM 3843 C C . LEU B 1 156 ? -9.734 -14.328 4.91 1 95 156 LEU B C 1
ATOM 3845 O O . LEU B 1 156 ? -10.867 -13.938 4.617 1 95 156 LEU B O 1
ATOM 3849 N N . ILE B 1 157 ? -9.43 -15.625 4.949 1 91.88 157 ILE B N 1
ATOM 3850 C CA . ILE B 1 157 ? -10.344 -16.656 4.473 1 91.88 157 ILE B CA 1
ATOM 3851 C C . ILE B 1 157 ? -11.508 -16.797 5.445 1 91.88 157 ILE B C 1
ATOM 3853 O O . ILE B 1 157 ? -12.57 -17.328 5.086 1 91.88 157 ILE B O 1
ATOM 3857 N N . ASP B 1 158 ? -11.328 -16.328 6.66 1 93.56 158 ASP B N 1
ATOM 3858 C CA . ASP B 1 158 ? -12.352 -16.484 7.691 1 93.56 158 ASP B CA 1
ATOM 3859 C C . ASP B 1 158 ? -13.164 -15.195 7.844 1 93.56 158 ASP B C 1
ATOM 3861 O O . ASP B 1 158 ? -14.141 -15.164 8.594 1 93.56 158 ASP B O 1
ATOM 3865 N N . LEU B 1 159 ? -12.82 -14.172 7.176 1 94.69 159 LEU B N 1
ATOM 3866 C CA . LEU B 1 159 ? -13.523 -12.898 7.289 1 94.69 159 LEU B CA 1
ATOM 3867 C C . LEU B 1 159 ? -14.805 -12.906 6.449 1 94.69 159 LEU B C 1
ATOM 3869 O O . LEU B 1 159 ? -14.789 -13.336 5.293 1 94.69 159 LEU B O 1
ATOM 3873 N N . GLU B 1 160 ? -15.852 -12.445 7.047 1 94.12 160 GLU B N 1
ATOM 3874 C CA . GLU B 1 160 ? -17.109 -12.312 6.309 1 94.12 160 GLU B CA 1
ATOM 3875 C C . GLU B 1 160 ? -17.016 -11.195 5.273 1 94.12 160 GLU B C 1
ATOM 3877 O O . GLU B 1 160 ? -16.453 -10.133 5.543 1 94.12 160 GLU B O 1
ATOM 3882 N N . PRO B 1 161 ? -17.609 -11.438 4.129 1 91.44 161 PRO B N 1
ATOM 3883 C CA . PRO B 1 161 ? -17.578 -10.406 3.086 1 91.44 161 PRO B CA 1
ATOM 3884 C C . PRO B 1 161 ? -18.141 -9.062 3.568 1 91.44 161 PRO B C 1
ATOM 3886 O O . PRO B 1 161 ? -17.609 -8.008 3.209 1 91.44 161 PRO B O 1
ATOM 3889 N N . ALA B 1 162 ? -19.141 -9.164 4.371 1 92.38 162 ALA B N 1
ATOM 3890 C CA . ALA B 1 162 ? -19.734 -7.938 4.891 1 92.38 162 ALA B CA 1
ATOM 3891 C C . ALA B 1 162 ? -18.734 -7.164 5.746 1 92.38 162 ALA B C 1
ATOM 3893 O O . ALA B 1 162 ? -18.703 -5.93 5.723 1 92.38 162 ALA B O 1
ATOM 3894 N N . ARG B 1 163 ? -17.938 -7.855 6.473 1 94.81 163 ARG B N 1
ATOM 3895 C CA . ARG B 1 163 ? -16.938 -7.219 7.324 1 94.81 163 ARG B CA 1
ATOM 3896 C C . ARG B 1 163 ? -15.82 -6.602 6.484 1 94.81 163 ARG B C 1
ATOM 3898 O O . ARG B 1 163 ? -15.336 -5.512 6.789 1 94.81 163 ARG B O 1
ATOM 3905 N N . VAL B 1 164 ? -15.43 -7.281 5.434 1 95.69 164 VAL B N 1
ATOM 3906 C CA . VAL B 1 164 ? -14.438 -6.746 4.504 1 95.69 164 VAL B CA 1
ATOM 3907 C C . VAL B 1 164 ? -14.93 -5.418 3.932 1 95.69 164 VAL B C 1
ATOM 3909 O O . VAL B 1 164 ? -14.211 -4.422 3.957 1 95.69 164 VAL B O 1
ATOM 3912 N N . LYS B 1 165 ? -16.156 -5.449 3.512 1 93.38 165 LYS B N 1
ATOM 3913 C CA . LYS B 1 165 ? -16.75 -4.254 2.922 1 93.38 165 LYS B CA 1
ATOM 3914 C C . LYS B 1 165 ? -16.812 -3.117 3.938 1 93.38 165 LYS B C 1
ATOM 3916 O O . LYS B 1 165 ? -16.516 -1.967 3.615 1 93.38 165 LYS B O 1
ATOM 3921 N N . SER B 1 166 ? -17.203 -3.447 5.133 1 94.06 166 SER B N 1
ATOM 3922 C CA . SER B 1 166 ? -17.328 -2.428 6.168 1 94.06 166 SER B CA 1
ATOM 3923 C C . SER B 1 166 ? -15.977 -1.808 6.5 1 94.06 166 SER B C 1
ATOM 3925 O O . SER B 1 166 ? -15.883 -0.599 6.719 1 94.06 166 SER B O 1
ATOM 3927 N N . MET B 1 167 ? -14.93 -2.562 6.535 1 95.81 167 MET B N 1
ATOM 3928 C CA . MET B 1 167 ? -13.594 -2.059 6.848 1 95.81 167 MET B CA 1
ATOM 3929 C C . MET B 1 167 ? -13.086 -1.137 5.742 1 95.81 167 MET B C 1
ATOM 3931 O O . MET B 1 167 ? -12.547 -0.067 6.023 1 95.81 167 MET B O 1
ATOM 3935 N N . PHE B 1 168 ? -13.328 -1.542 4.492 1 96 168 PHE B N 1
ATOM 3936 C CA . PHE B 1 168 ? -12.914 -0.669 3.398 1 96 168 PHE B CA 1
ATOM 3937 C C . PHE B 1 168 ? -13.75 0.606 3.381 1 96 168 PHE B C 1
ATOM 3939 O O . PHE B 1 168 ? -13.242 1.685 3.076 1 96 168 PHE B O 1
ATOM 3946 N N . SER B 1 169 ? -14.984 0.476 3.699 1 94.31 169 SER B N 1
ATOM 3947 C CA . SER B 1 169 ? -15.859 1.646 3.734 1 94.31 169 SER B CA 1
ATOM 3948 C C . SER B 1 169 ? -15.391 2.654 4.777 1 94.31 169 SER B C 1
ATOM 3950 O O . SER B 1 169 ? -15.18 3.828 4.465 1 94.31 169 SER B O 1
ATOM 3952 N N . ILE B 1 170 ? -15.117 2.182 5.934 1 94.81 170 ILE B N 1
ATOM 3953 C CA . ILE B 1 170 ? -14.82 3.041 7.074 1 94.81 170 ILE B CA 1
ATOM 3954 C C . ILE B 1 170 ? -13.383 3.559 6.973 1 94.81 170 ILE B C 1
ATOM 3956 O O . ILE B 1 170 ? -13.133 4.746 7.195 1 94.81 170 ILE B O 1
ATOM 3960 N N . ASN B 1 171 ? -12.469 2.688 6.598 1 96.94 171 ASN B N 1
ATOM 3961 C CA . ASN B 1 171 ? -11.055 3.031 6.656 1 96.94 171 ASN B CA 1
ATOM 3962 C C . ASN B 1 171 ? -10.594 3.732 5.383 1 96.94 171 ASN B C 1
ATOM 3964 O O . ASN B 1 171 ? -9.555 4.398 5.375 1 96.94 171 ASN B O 1
ATOM 3968 N N . THR B 1 172 ? -11.352 3.539 4.297 1 96.44 172 THR B N 1
ATOM 3969 C CA . THR B 1 172 ? -10.773 3.979 3.029 1 96.44 172 THR B CA 1
ATOM 3970 C C . THR B 1 172 ? -11.766 4.852 2.26 1 96.44 172 THR B C 1
ATOM 3972 O O . THR B 1 172 ? -11.5 6.027 2.006 1 96.44 172 THR B O 1
ATOM 3975 N N . LEU B 1 173 ? -12.93 4.387 1.988 1 95.31 173 LEU B N 1
ATOM 3976 C CA . LEU B 1 173 ? -13.852 5.062 1.078 1 95.31 173 LEU B CA 1
ATOM 3977 C C . LEU B 1 173 ? -14.398 6.34 1.705 1 95.31 173 LEU B C 1
ATOM 3979 O O . LEU B 1 173 ? -14.43 7.387 1.057 1 95.31 173 LEU B O 1
ATOM 3983 N N . LEU B 1 174 ? -14.805 6.273 2.887 1 94.12 174 LEU B N 1
ATOM 3984 C CA . LEU B 1 174 ? -15.398 7.441 3.529 1 94.12 174 LEU B CA 1
ATOM 3985 C C . LEU B 1 174 ? -14.352 8.523 3.762 1 94.12 174 LEU B C 1
ATOM 3987 O O . LEU B 1 174 ? -14.602 9.703 3.498 1 94.12 174 LEU B O 1
ATOM 3991 N N . PRO B 1 175 ? -13.148 8.117 4.238 1 95.44 175 PRO B N 1
ATOM 3992 C CA . PRO B 1 175 ? -12.094 9.133 4.305 1 95.44 175 PRO B CA 1
ATOM 3993 C C . PRO B 1 175 ? -11.844 9.812 2.959 1 95.44 175 PRO B C 1
ATOM 3995 O O . PRO B 1 175 ? -11.586 11.016 2.912 1 95.44 175 PRO B O 1
ATOM 3998 N N . ILE B 1 176 ? -11.891 9.078 1.861 1 96.06 176 ILE B N 1
ATOM 3999 C CA . ILE B 1 176 ? -11.727 9.641 0.527 1 96.06 176 ILE B CA 1
ATOM 4000 C C . ILE B 1 176 ? -12.836 10.664 0.262 1 96.06 176 ILE B C 1
ATOM 4002 O O . ILE B 1 176 ? -12.57 11.766 -0.226 1 96.06 176 ILE B O 1
ATOM 4006 N N . TRP B 1 177 ? -14.008 10.297 0.61 1 95.12 177 TRP B N 1
ATOM 4007 C CA . TRP B 1 177 ? -15.148 11.188 0.399 1 95.12 177 TRP B CA 1
ATOM 4008 C C . TRP B 1 177 ? -14.992 12.477 1.21 1 95.12 177 TRP B C 1
ATOM 4010 O O . TRP B 1 177 ? -15.242 13.57 0.705 1 95.12 177 TRP B O 1
ATOM 4020 N N . ILE B 1 178 ? -14.609 12.336 2.412 1 96.25 178 ILE B N 1
ATOM 4021 C CA . ILE B 1 178 ? -14.398 13.492 3.283 1 96.25 178 ILE B CA 1
ATOM 4022 C C . ILE B 1 178 ? -13.305 14.383 2.701 1 96.25 178 ILE B C 1
ATOM 4024 O O . ILE B 1 178 ? -13.477 15.602 2.607 1 96.25 178 ILE B O 1
ATOM 4028 N N . LEU B 1 179 ? -12.219 13.773 2.27 1 96.94 179 LEU B N 1
ATOM 4029 C CA . LEU B 1 179 ? -11.117 14.5 1.654 1 96.94 179 LEU B CA 1
ATOM 4030 C C . LEU B 1 179 ? -11.594 15.289 0.437 1 96.94 179 LEU B C 1
ATOM 4032 O O . LEU B 1 179 ? -11.328 16.484 0.321 1 96.94 179 LEU B O 1
ATOM 4036 N N . GLN B 1 180 ? -12.305 14.609 -0.433 1 96.44 180 GLN B N 1
ATOM 4037 C CA . GLN B 1 180 ? -12.797 15.242 -1.648 1 96.44 180 GLN B CA 1
ATOM 4038 C C . GLN B 1 180 ? -13.695 16.438 -1.318 1 96.44 180 GLN B C 1
ATOM 4040 O O . GLN B 1 180 ? -13.539 17.516 -1.894 1 96.44 180 GLN B O 1
ATOM 4045 N N . THR B 1 181 ? -14.57 16.219 -0.388 1 96.25 181 THR B N 1
ATOM 4046 C CA . THR B 1 181 ? -15.555 17.234 -0.043 1 96.25 181 THR B CA 1
ATOM 4047 C C . THR B 1 181 ? -14.883 18.469 0.562 1 96.25 181 THR B C 1
ATOM 4049 O O . THR B 1 181 ? -15.141 19.594 0.141 1 96.25 181 THR B O 1
ATOM 4052 N N . ILE B 1 182 ? -14 18.312 1.485 1 97.94 182 ILE B N 1
ATOM 4053 C CA . ILE B 1 182 ? -13.359 19.391 2.209 1 97.94 182 ILE B CA 1
ATOM 4054 C C . ILE B 1 182 ? -12.406 20.141 1.277 1 97.94 182 ILE B C 1
ATOM 4056 O O . ILE B 1 182 ? -12.414 21.375 1.23 1 97.94 182 ILE B O 1
ATOM 4060 N N . ILE B 1 183 ? -11.617 19.438 0.522 1 97.88 183 ILE B N 1
ATOM 4061 C CA . ILE B 1 183 ? -10.625 20.062 -0.344 1 97.88 183 ILE B CA 1
ATOM 4062 C C . ILE B 1 183 ? -11.32 20.797 -1.489 1 97.88 183 ILE B C 1
ATOM 4064 O O . ILE B 1 183 ? -10.922 21.906 -1.854 1 97.88 183 ILE B O 1
ATOM 4068 N N . ASN B 1 184 ? -12.359 20.156 -2.064 1 96.44 184 ASN B N 1
ATOM 4069 C CA . ASN B 1 184 ? -13.117 20.828 -3.125 1 96.44 184 ASN B CA 1
ATOM 4070 C C . ASN B 1 184 ? -13.734 22.125 -2.645 1 96.44 184 ASN B C 1
ATOM 4072 O O . ASN B 1 184 ? -13.664 23.141 -3.34 1 96.44 184 ASN B O 1
ATOM 4076 N N . ASN B 1 185 ? -14.328 22.094 -1.502 1 97.44 185 ASN B N 1
ATOM 4077 C CA . ASN B 1 185 ? -14.875 23.328 -0.937 1 97.44 185 ASN B CA 1
ATOM 4078 C C . ASN B 1 185 ? -13.789 24.375 -0.707 1 97.44 185 ASN B C 1
ATOM 4080 O O . ASN B 1 185 ? -13.992 25.547 -1.002 1 97.44 185 ASN B O 1
ATOM 4084 N N . HIS B 1 186 ? -12.641 23.938 -0.174 1 98.12 186 HIS B N 1
ATOM 4085 C CA . HIS B 1 186 ? -11.547 24.859 0.128 1 98.12 186 HIS B CA 1
ATOM 4086 C C . HIS B 1 186 ? -11.031 25.531 -1.138 1 98.12 186 HIS B C 1
ATOM 4088 O O . HIS B 1 186 ? -10.883 26.75 -1.18 1 98.12 186 HIS B O 1
ATOM 4094 N N . ILE B 1 187 ? -10.875 24.734 -2.168 1 97.25 187 ILE B N 1
ATOM 4095 C CA . ILE B 1 187 ? -10.258 25.219 -3.396 1 97.25 187 ILE B CA 1
ATOM 4096 C C . ILE B 1 187 ? -11.266 26.047 -4.191 1 97.25 187 ILE B C 1
ATOM 4098 O O . ILE B 1 187 ? -10.945 27.125 -4.684 1 97.25 187 ILE B O 1
ATOM 4102 N N . ASN B 1 188 ? -12.5 25.578 -4.262 1 96.25 188 ASN B N 1
ATOM 4103 C CA . ASN B 1 188 ? -13.453 26.141 -5.207 1 96.25 188 ASN B CA 1
ATOM 4104 C C . ASN B 1 188 ? -14.312 27.234 -4.555 1 96.25 188 ASN B C 1
ATOM 4106 O O . ASN B 1 188 ? -14.898 28.062 -5.246 1 96.25 188 ASN B O 1
ATOM 4110 N N . VAL B 1 189 ? -14.375 27.203 -3.287 1 97 189 VAL B N 1
ATOM 4111 C CA . VAL B 1 189 ? -15.273 28.141 -2.625 1 97 189 VAL B CA 1
ATOM 4112 C C . VAL B 1 189 ? -14.469 29.078 -1.722 1 97 189 VAL B C 1
ATOM 4114 O O . VAL B 1 189 ? -14.609 30.297 -1.802 1 97 189 VAL B O 1
ATOM 4117 N N . VAL B 1 190 ? -13.547 28.594 -0.959 1 97.5 190 VAL B N 1
ATOM 4118 C CA . VAL B 1 190 ? -12.867 29.375 0.08 1 97.5 190 VAL B CA 1
ATOM 4119 C C . VAL B 1 190 ? -11.758 30.219 -0.542 1 97.5 190 VAL B C 1
ATOM 4121 O O . VAL B 1 190 ? -11.719 31.438 -0.358 1 97.5 190 VAL B O 1
ATOM 4124 N N . LEU B 1 191 ? -10.938 29.625 -1.357 1 96.5 191 LEU B N 1
ATOM 4125 C CA . LEU B 1 191 ? -9.734 30.266 -1.875 1 96.5 191 LEU B CA 1
ATOM 4126 C C . LEU B 1 191 ? -10.109 31.438 -2.795 1 96.5 191 LEU B C 1
ATOM 4128 O O . LEU B 1 191 ? -9.453 32.469 -2.775 1 96.5 191 LEU B O 1
ATOM 4132 N N . PRO B 1 192 ? -11.141 31.281 -3.66 1 96.5 192 PRO B N 1
ATOM 4133 C CA . PRO B 1 192 ? -11.508 32.406 -4.516 1 96.5 192 PRO B CA 1
ATOM 4134 C C . PRO B 1 192 ? -11.883 33.656 -3.717 1 96.5 192 PRO B C 1
ATOM 4136 O O . PRO B 1 192 ? -11.648 34.781 -4.168 1 96.5 192 PRO B O 1
ATOM 4139 N N . LYS B 1 193 ? -12.344 33.5 -2.545 1 95.5 193 LYS B N 1
ATOM 4140 C CA . LYS B 1 193 ? -12.734 34.625 -1.686 1 95.5 193 LYS B CA 1
ATOM 4141 C C . LYS B 1 193 ? -11.594 35.031 -0.754 1 95.5 193 LYS B C 1
ATOM 4143 O O . LYS B 1 193 ? -11.422 36.219 -0.455 1 95.5 193 LYS B O 1
ATOM 4148 N N . HIS B 1 194 ? -10.828 34.062 -0.325 1 94.94 194 HIS B N 1
ATOM 4149 C CA . HIS B 1 194 ? -9.711 34.25 0.595 1 94.94 194 HIS B CA 1
ATOM 4150 C C . HIS B 1 194 ? -8.477 33.5 0.116 1 94.94 194 HIS B C 1
ATOM 4152 O O . HIS B 1 194 ? -8.18 32.406 0.618 1 94.94 194 HIS B O 1
ATOM 4158 N N . PRO B 1 195 ? -7.629 34.031 -0.701 1 93.19 195 PRO B N 1
ATOM 4159 C CA . PRO B 1 195 ? -6.559 33.312 -1.413 1 93.19 195 PRO B CA 1
ATOM 4160 C C . PRO B 1 195 ? -5.473 32.781 -0.477 1 93.19 195 PRO B C 1
ATOM 4162 O O . PRO B 1 195 ? -4.711 31.906 -0.854 1 93.19 195 PRO B O 1
ATOM 4165 N N . HIS B 1 196 ? -5.434 33.281 0.77 1 93.06 196 HIS B N 1
ATOM 4166 C CA . HIS B 1 196 ? -4.363 32.875 1.668 1 93.06 196 HIS B CA 1
ATOM 4167 C C . HIS B 1 196 ? -4.891 31.938 2.768 1 93.06 196 HIS B C 1
ATOM 4169 O O . HIS B 1 196 ? -4.188 31.672 3.742 1 93.06 196 HIS B O 1
ATOM 4175 N N . SER B 1 197 ? -6.145 31.453 2.518 1 97.06 197 SER B N 1
ATOM 4176 C CA . SER B 1 197 ? -6.727 30.562 3.51 1 97.06 197 SER B CA 1
ATOM 4177 C C . SER B 1 197 ? -5.969 29.234 3.568 1 97.06 197 SER B C 1
ATOM 4179 O O . SER B 1 197 ? -5.617 28.672 2.529 1 97.06 197 SER B O 1
ATOM 4181 N N . GLN B 1 198 ? -5.711 28.797 4.809 1 98.25 198 GLN B N 1
ATOM 4182 C CA . GLN B 1 198 ? -4.91 27.609 5.035 1 98.25 198 GLN B CA 1
ATOM 4183 C C . GLN B 1 198 ? -5.797 26.375 5.215 1 98.25 198 GLN B C 1
ATOM 4185 O O . GLN B 1 198 ? -6.91 26.484 5.734 1 98.25 198 GLN B O 1
ATOM 4190 N N . LEU B 1 199 ? -5.328 25.266 4.746 1 98.75 199 LEU B N 1
ATOM 4191 C CA . LEU B 1 199 ? -5.906 23.953 5.02 1 98.75 199 LEU B CA 1
ATOM 4192 C C . LEU B 1 199 ? -4.82 22.922 5.324 1 98.75 199 LEU B C 1
ATOM 4194 O O . LEU B 1 199 ? -3.877 22.766 4.547 1 98.75 199 LEU B O 1
ATOM 4198 N N . PHE B 1 200 ? -4.859 22.344 6.484 1 98.88 200 PHE B N 1
ATOM 4199 C CA . PHE B 1 200 ? -3.939 21.281 6.879 1 98.88 200 PHE B CA 1
ATOM 4200 C C . PHE B 1 200 ? -4.66 19.953 6.973 1 98.88 200 PHE B C 1
ATOM 4202 O O . PHE B 1 200 ? -5.676 19.828 7.664 1 98.88 200 PHE B O 1
ATOM 4209 N N . VAL B 1 201 ? -4.223 18.953 6.246 1 98.81 201 VAL B N 1
ATOM 4210 C CA . VAL B 1 201 ? -4.832 17.625 6.234 1 98.81 201 VAL B CA 1
ATOM 4211 C C . VAL B 1 201 ? -3.889 16.625 6.887 1 98.81 201 VAL B C 1
ATOM 4213 O O . VAL B 1 201 ? -2.729 16.5 6.484 1 98.81 201 VAL B O 1
ATOM 4216 N N . VAL B 1 202 ? -4.332 15.922 7.879 1 98.88 202 VAL B N 1
ATOM 4217 C CA . VAL B 1 202 ? -3.594 14.836 8.516 1 98.88 202 VAL B CA 1
ATOM 4218 C C . VAL B 1 202 ? -4.262 13.5 8.188 1 98.88 202 VAL B C 1
ATOM 4220 O O . VAL B 1 202 ? -5.473 13.344 8.359 1 98.88 202 VAL B O 1
ATOM 4223 N N . THR B 1 203 ? -3.564 12.602 7.66 1 98.5 203 THR B N 1
ATOM 4224 C CA . THR B 1 203 ? -4.016 11.234 7.445 1 98.5 203 THR B CA 1
ATOM 4225 C C . THR B 1 203 ? -3.316 10.273 8.406 1 98.5 203 THR B C 1
ATOM 4227 O O . THR B 1 203 ? -2.092 10.133 8.367 1 98.5 203 THR B O 1
ATOM 4230 N N . VAL B 1 204 ? -4.102 9.617 9.273 1 97.88 204 VAL B N 1
ATOM 4231 C CA . VAL B 1 204 ? -3.539 8.664 10.219 1 97.88 204 VAL B CA 1
ATOM 4232 C C . VAL B 1 204 ? -3.59 7.258 9.633 1 97.88 204 VAL B C 1
ATOM 4234 O O . VAL B 1 204 ? -4.672 6.703 9.43 1 97.88 204 VAL B O 1
ATOM 4237 N N . SER B 1 205 ? -2.48 6.754 9.328 1 97.44 205 SER B N 1
ATOM 4238 C CA . SER B 1 205 ? -2.352 5.387 8.828 1 97.44 205 SER B CA 1
ATOM 4239 C C . SER B 1 205 ? -1.569 4.516 9.805 1 97.44 205 SER B C 1
ATOM 4241 O O . SER B 1 205 ? -1.755 4.613 11.023 1 97.44 205 SER B O 1
ATOM 4243 N N . SER B 1 206 ? -0.85 3.557 9.328 1 94.88 206 SER B N 1
ATOM 4244 C CA . SER B 1 206 ? -0.106 2.586 10.125 1 94.88 206 SER B CA 1
ATOM 4245 C C . SER B 1 206 ? 1.124 2.084 9.375 1 94.88 206 SER B C 1
ATOM 4247 O O . SER B 1 206 ? 1.157 2.104 8.141 1 94.88 206 SER B O 1
ATOM 4249 N N . ILE B 1 207 ? 2.107 1.673 10.125 1 92.88 207 ILE B N 1
ATOM 4250 C CA . ILE B 1 207 ? 3.252 1.018 9.5 1 92.88 207 ILE B CA 1
ATOM 4251 C C . ILE B 1 207 ? 2.803 -0.287 8.852 1 92.88 207 ILE B C 1
ATOM 4253 O O . ILE B 1 207 ? 3.447 -0.773 7.914 1 92.88 207 ILE B O 1
ATOM 4257 N N . LEU B 1 208 ? 1.703 -0.783 9.273 1 93.94 208 LEU B N 1
ATOM 4258 C CA . LEU B 1 208 ? 1.159 -2.018 8.711 1 93.94 208 LEU B CA 1
ATOM 4259 C C . LEU B 1 208 ? 0.612 -1.783 7.309 1 93.94 208 LEU B C 1
ATOM 4261 O O . LEU B 1 208 ? 0.303 -2.738 6.594 1 93.94 208 LEU B O 1
ATOM 4265 N N . GLY B 1 209 ? 0.541 -0.574 6.891 1 96.31 209 GLY B N 1
ATOM 4266 C CA . GLY B 1 209 ? 0.241 -0.26 5.5 1 96.31 209 GLY B CA 1
ATOM 4267 C C . GLY B 1 209 ? 1.421 -0.475 4.574 1 96.31 209 GLY B C 1
ATOM 4268 O O . GLY B 1 209 ? 1.273 -0.42 3.35 1 96.31 209 GLY B O 1
ATOM 4269 N N . THR B 1 210 ? 2.58 -0.779 5.145 1 94.06 210 THR B N 1
ATOM 4270 C CA . THR B 1 210 ? 3.777 -0.999 4.34 1 94.06 210 THR B CA 1
ATOM 4271 C C . THR B 1 210 ? 4.242 -2.447 4.449 1 94.06 210 THR B C 1
ATOM 4273 O O . THR B 1 210 ? 5.012 -2.922 3.609 1 94.06 210 THR B O 1
ATOM 4276 N N . PHE B 1 211 ? 3.834 -3.125 5.461 1 93.38 211 PHE B N 1
ATOM 4277 C CA . PHE B 1 211 ? 4.227 -4.5 5.742 1 93.38 211 PHE B CA 1
ATOM 4278 C C . PHE B 1 211 ? 3.143 -5.223 6.527 1 93.38 211 PHE B C 1
ATOM 4280 O O . PHE B 1 211 ? 2.955 -4.965 7.719 1 93.38 211 PHE B O 1
ATOM 4287 N N . ALA B 1 212 ? 2.488 -6.164 5.957 1 95.5 212 ALA B N 1
ATOM 4288 C CA . ALA B 1 212 ? 1.266 -6.719 6.531 1 95.5 212 ALA B CA 1
ATOM 4289 C C . ALA B 1 212 ? 1.564 -7.969 7.355 1 95.5 212 ALA B C 1
ATOM 4291 O O . ALA B 1 212 ? 2.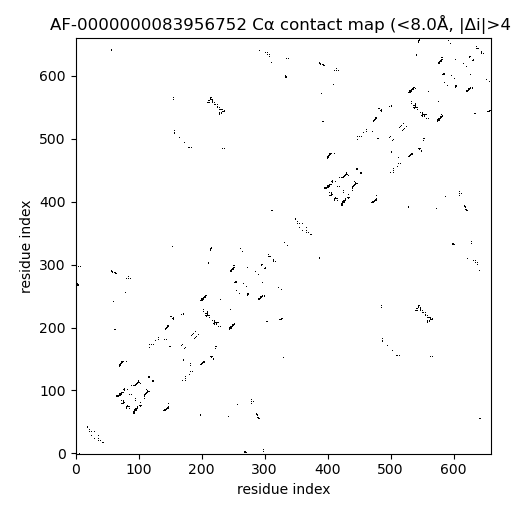213 -8.898 6.867 1 95.5 212 ALA B O 1
ATOM 4292 N N . PRO B 1 213 ? 1.07 -8.031 8.586 1 94 213 PRO B N 1
ATOM 4293 C CA . PRO B 1 213 ? 1.206 -9.242 9.391 1 94 213 PRO B CA 1
ATOM 4294 C C . PRO B 1 213 ? 0.116 -10.273 9.094 1 94 213 PRO B C 1
ATOM 4296 O O . PRO B 1 213 ? -0.899 -9.938 8.477 1 94 213 PRO B O 1
ATOM 4299 N N . LYS B 1 214 ? 0.377 -11.469 9.578 1 94.06 214 LYS B N 1
ATOM 4300 C CA . LYS B 1 214 ? -0.644 -12.516 9.609 1 94.06 214 LYS B CA 1
ATOM 4301 C C . LYS B 1 214 ? -1.887 -12.047 10.359 1 94.06 214 LYS B C 1
ATOM 4303 O O . LYS B 1 214 ? -1.781 -11.43 11.422 1 94.06 214 LYS B O 1
ATOM 4308 N N . ASN B 1 215 ? -3.098 -12.148 9.711 1 93.81 215 ASN B N 1
ATOM 4309 C CA . ASN B 1 215 ? -4.414 -11.961 10.32 1 93.81 215 ASN B CA 1
ATOM 4310 C C . ASN B 1 215 ? -4.816 -10.492 10.336 1 93.81 215 ASN B C 1
ATOM 4312 O O . ASN B 1 215 ? -5.766 -10.109 11.031 1 93.81 215 ASN B O 1
ATOM 4316 N N . LEU B 1 216 ? -4.102 -9.664 9.656 1 95.19 216 LEU B N 1
ATOM 4317 C CA . LEU B 1 216 ? -4.496 -8.266 9.5 1 95.19 216 LEU B CA 1
ATOM 4318 C C . LEU B 1 216 ? -4.465 -7.855 8.031 1 95.19 216 LEU B C 1
ATOM 4320 O O . LEU B 1 216 ? -4.051 -6.738 7.711 1 95.19 216 LEU B O 1
ATOM 4324 N N . SER B 1 217 ? -4.859 -8.766 7.211 1 96.69 217 SER B N 1
ATOM 4325 C CA . SER B 1 217 ? -4.797 -8.555 5.77 1 96.69 217 SER B CA 1
ATOM 4326 C C . SER B 1 217 ? -5.609 -7.336 5.352 1 96.69 217 SER B C 1
ATOM 4328 O O . SER B 1 217 ? -5.074 -6.406 4.738 1 96.69 217 SER B O 1
ATOM 4330 N N . ILE B 1 218 ? -6.863 -7.273 5.793 1 97.69 218 ILE B N 1
ATOM 4331 C CA . ILE B 1 218 ? -7.758 -6.215 5.336 1 97.69 218 ILE B CA 1
ATOM 4332 C C . ILE B 1 218 ? -7.371 -4.895 5.992 1 97.69 218 ILE B C 1
ATOM 4334 O O . ILE B 1 218 ? -7.328 -3.854 5.328 1 97.69 218 ILE B O 1
ATOM 4338 N N . TYR B 1 219 ? -7.062 -4.922 7.258 1 96.31 219 TYR B N 1
ATOM 4339 C CA . TYR B 1 219 ? -6.609 -3.709 7.93 1 96.31 219 TYR B CA 1
ATOM 4340 C C . TYR B 1 219 ? -5.387 -3.125 7.234 1 96.31 219 TYR B C 1
ATOM 4342 O O . TYR B 1 219 ? -5.367 -1.94 6.891 1 96.31 219 TYR B O 1
ATOM 4350 N N . SER B 1 220 ? -4.398 -3.969 7.02 1 97.81 220 SER B N 1
ATOM 4351 C CA . SER B 1 220 ? -3.174 -3.539 6.352 1 97.81 220 SER B CA 1
ATOM 4352 C C . SER B 1 220 ? -3.471 -2.992 4.961 1 97.81 220 SER B C 1
ATOM 4354 O O . SER B 1 220 ? -2.893 -1.982 4.547 1 97.81 220 SER B O 1
ATOM 4356 N N . ALA B 1 221 ? -4.359 -3.639 4.27 1 98.44 221 ALA B N 1
ATOM 4357 C CA . ALA B 1 221 ? -4.734 -3.205 2.926 1 98.44 221 ALA B CA 1
ATOM 4358 C C . ALA B 1 221 ? -5.344 -1.806 2.949 1 98.44 221 ALA B C 1
ATOM 4360 O O . ALA B 1 221 ? -4.988 -0.954 2.133 1 98.44 221 ALA B O 1
ATOM 4361 N N . THR B 1 222 ? -6.219 -1.569 3.857 1 98.25 222 THR B N 1
ATOM 4362 C CA . THR B 1 222 ? -6.875 -0.27 3.951 1 98.25 222 THR B CA 1
ATOM 4363 C C . THR B 1 222 ? -5.871 0.817 4.328 1 98.25 222 THR B C 1
ATOM 4365 O O . THR B 1 222 ? -5.949 1.94 3.826 1 98.25 222 THR B O 1
ATOM 4368 N N . LYS B 1 223 ? -4.957 0.481 5.234 1 98.19 223 LYS B N 1
ATOM 4369 C CA . LYS B 1 223 ? -3.941 1.447 5.641 1 98.19 223 LYS B CA 1
ATOM 4370 C C . LYS B 1 223 ? -2.959 1.724 4.508 1 98.19 223 LYS B C 1
ATOM 4372 O O . LYS B 1 223 ? -2.5 2.855 4.34 1 98.19 223 LYS B O 1
ATOM 4377 N N . ALA B 1 224 ? -2.668 0.729 3.729 1 98.38 224 ALA B N 1
ATOM 4378 C CA . ALA B 1 224 ? -1.845 0.939 2.541 1 98.38 224 ALA B CA 1
ATOM 4379 C C . ALA B 1 224 ? -2.539 1.872 1.552 1 98.38 224 ALA B C 1
ATOM 4381 O O . ALA B 1 224 ? -1.905 2.766 0.983 1 98.38 224 ALA B O 1
ATOM 4382 N N . ALA B 1 225 ? -3.771 1.614 1.36 1 98.5 225 ALA B N 1
ATOM 4383 C CA . ALA B 1 225 ? -4.551 2.469 0.469 1 98.5 225 ALA B CA 1
ATOM 4384 C C . ALA B 1 225 ? -4.484 3.928 0.911 1 98.5 225 ALA B C 1
ATOM 4386 O O . ALA B 1 225 ? -4.273 4.824 0.089 1 98.5 225 ALA B O 1
ATOM 4387 N N . SER B 1 226 ? -4.613 4.168 2.172 1 97.94 226 SER B N 1
ATOM 4388 C CA . SER B 1 226 ? -4.598 5.531 2.688 1 97.94 226 SER B CA 1
ATOM 4389 C C . SER B 1 226 ? -3.244 6.195 2.449 1 97.94 226 SER B C 1
ATOM 4391 O O . SER B 1 226 ? -3.176 7.391 2.16 1 97.94 226 SER B O 1
ATOM 4393 N N . ILE B 1 227 ? -2.188 5.445 2.59 1 98 227 ILE B N 1
ATOM 4394 C CA . ILE B 1 227 ? -0.847 5.969 2.355 1 98 227 ILE B CA 1
ATOM 4395 C C . ILE B 1 227 ? -0.718 6.426 0.905 1 98 227 ILE B C 1
ATOM 4397 O O . ILE B 1 227 ? -0.253 7.539 0.638 1 98 227 ILE B O 1
ATOM 4401 N N . LEU B 1 228 ? -1.156 5.586 -0.019 1 98.12 228 LEU B N 1
ATOM 4402 C CA . LEU B 1 228 ? -0.963 5.887 -1.434 1 98.12 228 LEU B CA 1
ATOM 4403 C C . LEU B 1 228 ? -1.876 7.027 -1.875 1 98.12 228 LEU B C 1
ATOM 4405 O O . LEU B 1 228 ? -1.499 7.836 -2.725 1 98.12 228 LEU B O 1
ATOM 4409 N N . ILE B 1 229 ? -3.045 7.082 -1.295 1 97.94 229 ILE B N 1
ATOM 4410 C CA . ILE B 1 229 ? -3.945 8.195 -1.576 1 97.94 229 ILE B CA 1
ATOM 4411 C C . ILE B 1 229 ? -3.307 9.5 -1.124 1 97.94 229 ILE B C 1
ATOM 4413 O O . ILE B 1 229 ? -3.303 10.484 -1.865 1 97.94 229 ILE B O 1
ATOM 4417 N N . HIS B 1 230 ? -2.797 9.492 0.056 1 97.56 230 HIS B N 1
ATOM 4418 C CA . HIS B 1 230 ? -2.125 10.664 0.602 1 97.56 230 HIS B CA 1
ATOM 4419 C C . HIS B 1 230 ? -0.978 11.109 -0.298 1 97.56 230 HIS B C 1
ATOM 4421 O O . HIS B 1 230 ? -0.85 12.297 -0.605 1 97.56 230 HIS B O 1
ATOM 4427 N N . GLU B 1 231 ? -0.218 10.164 -0.695 1 96.5 231 GLU B N 1
ATOM 4428 C CA . GLU B 1 231 ? 0.958 10.43 -1.517 1 96.5 231 GLU B CA 1
ATOM 4429 C C . GLU B 1 231 ? 0.565 11.055 -2.854 1 96.5 231 GLU B C 1
ATOM 4431 O O . GLU B 1 231 ? 1.153 12.055 -3.277 1 96.5 231 GLU B O 1
ATOM 4436 N N . ALA B 1 232 ? -0.36 10.461 -3.537 1 96.88 232 ALA B N 1
ATOM 4437 C CA . ALA B 1 232 ? -0.82 11 -4.816 1 96.88 232 ALA B CA 1
ATOM 4438 C C . ALA B 1 232 ? -1.438 12.383 -4.641 1 96.88 232 ALA B C 1
ATOM 4440 O O . ALA B 1 232 ? -1.203 13.281 -5.453 1 96.88 232 ALA B O 1
ATOM 4441 N N . LEU B 1 233 ? -2.158 12.516 -3.615 1 97.12 233 LEU B N 1
ATOM 4442 C CA . LEU B 1 233 ? -2.836 13.781 -3.34 1 97.12 233 LEU B CA 1
ATOM 4443 C C . LEU B 1 233 ? -1.826 14.898 -3.117 1 97.12 233 LEU B C 1
ATOM 4445 O O . LEU B 1 233 ? -2.035 16.031 -3.57 1 97.12 233 LEU B O 1
ATOM 4449 N N . MET B 1 234 ? -0.769 14.625 -2.391 1 96.56 234 MET B N 1
ATOM 4450 C CA . MET B 1 234 ? 0.29 15.602 -2.166 1 96.56 234 MET B CA 1
ATOM 4451 C C . MET B 1 234 ? 0.818 16.141 -3.488 1 96.56 234 MET B C 1
ATOM 4453 O O . MET B 1 234 ? 1.088 17.344 -3.609 1 96.56 234 MET B O 1
ATOM 4457 N N . GLN B 1 235 ? 0.903 15.25 -4.445 1 95.94 235 GLN B N 1
ATOM 4458 C CA . GLN B 1 235 ? 1.395 15.672 -5.75 1 95.94 235 GLN B CA 1
ATOM 4459 C C . GLN B 1 235 ? 0.316 16.422 -6.527 1 95.94 235 GLN B C 1
ATOM 4461 O O . GLN B 1 235 ? 0.614 17.375 -7.254 1 95.94 235 GLN B O 1
ATOM 4466 N N . GLU B 1 236 ? -0.878 16.016 -6.379 1 96.12 236 GLU B N 1
ATOM 4467 C CA . GLU B 1 236 ? -1.994 16.672 -7.062 1 96.12 236 GLU B CA 1
ATOM 4468 C C . GLU B 1 236 ? -2.197 18.094 -6.562 1 96.12 236 GLU B C 1
ATOM 4470 O O . GLU B 1 236 ? -2.648 18.969 -7.312 1 96.12 236 GLU B O 1
ATOM 4475 N N . LEU B 1 237 ? -1.801 18.344 -5.336 1 96.75 237 LEU B N 1
ATOM 4476 C CA . LEU B 1 237 ? -2.033 19.641 -4.719 1 96.75 237 LEU B CA 1
ATOM 4477 C C . LEU B 1 237 ? -0.745 20.453 -4.664 1 96.75 237 LEU B C 1
ATOM 4479 O O . LEU B 1 237 ? -0.642 21.406 -3.893 1 96.75 237 LEU B O 1
ATOM 4483 N N . ARG B 1 238 ? 0.215 20.078 -5.449 1 94.75 238 ARG B N 1
ATOM 4484 C CA . ARG B 1 238 ? 1.532 20.703 -5.398 1 94.75 238 ARG B CA 1
ATOM 4485 C C . ARG B 1 238 ? 1.438 22.203 -5.676 1 94.75 238 ARG B C 1
ATOM 4487 O O . ARG B 1 238 ? 2.195 22.984 -5.113 1 94.75 238 ARG B O 1
ATOM 4494 N N . ASP B 1 239 ? 0.495 22.609 -6.473 1 93.94 239 ASP B N 1
ATOM 4495 C CA . ASP B 1 239 ? 0.336 24.016 -6.82 1 93.94 239 ASP B CA 1
ATOM 4496 C C . ASP B 1 239 ? -0.2 24.812 -5.641 1 93.94 239 ASP B C 1
ATOM 4498 O O . ASP B 1 239 ? -0.104 26.047 -5.621 1 93.94 239 ASP B O 1
ATOM 4502 N N . TYR B 1 240 ? -0.775 24.156 -4.691 1 95.5 240 TYR B N 1
ATOM 4503 C CA . TYR B 1 240 ? -1.343 24.797 -3.516 1 95.5 240 TYR B CA 1
ATOM 4504 C C . TYR B 1 240 ? -0.479 24.547 -2.283 1 95.5 240 TYR B C 1
ATOM 4506 O O . TYR B 1 240 ? -0.934 24.734 -1.151 1 95.5 240 TYR B O 1
ATOM 4514 N N . GLN B 1 241 ? 0.74 24.156 -2.404 1 93.06 241 GLN B N 1
ATOM 4515 C CA . GLN B 1 241 ? 1.541 23.609 -1.313 1 93.06 241 GLN B CA 1
ATOM 4516 C C . GLN B 1 241 ? 1.852 24.688 -0.272 1 93.06 241 GLN B C 1
ATOM 4518 O O . GLN B 1 241 ? 2.223 24.359 0.86 1 93.06 241 GLN B O 1
ATOM 4523 N N . GLU B 1 242 ? 1.672 25.938 -0.625 1 92.62 242 GLU B N 1
ATOM 4524 C CA . GLU B 1 242 ? 1.941 26.984 0.348 1 92.62 242 GLU B CA 1
ATOM 4525 C C . GLU B 1 242 ? 0.75 27.203 1.278 1 92.62 242 GLU B C 1
ATOM 4527 O O . GLU B 1 242 ? 0.902 27.719 2.383 1 92.62 242 GLU B O 1
ATOM 4532 N N . THR B 1 243 ? -0.436 26.766 0.83 1 95.62 243 THR B N 1
ATOM 4533 C CA . THR B 1 243 ? -1.616 27.016 1.647 1 95.62 243 THR B CA 1
ATOM 4534 C C . THR B 1 243 ? -2.293 25.719 2.045 1 95.62 243 THR B C 1
ATOM 4536 O O . THR B 1 243 ? -3.096 25.688 2.98 1 95.62 243 THR B O 1
ATOM 4539 N N . ILE B 1 244 ? -2.066 24.703 1.35 1 98.19 244 ILE B N 1
ATOM 4540 C CA . ILE B 1 244 ? -2.6 23.375 1.682 1 98.19 244 ILE B CA 1
ATOM 4541 C C . ILE B 1 244 ? -1.454 22.422 2.01 1 98.19 244 ILE B C 1
ATOM 4543 O O . ILE B 1 244 ? -0.597 22.156 1.164 1 98.19 244 ILE B O 1
ATOM 4547 N N . ARG B 1 245 ? -1.427 21.984 3.217 1 98.38 245 ARG B N 1
ATOM 4548 C CA . ARG B 1 245 ? -0.358 21.109 3.695 1 98.38 245 ARG B CA 1
ATOM 4549 C C . ARG B 1 245 ? -0.906 19.75 4.105 1 98.38 245 ARG B C 1
ATOM 4551 O O . ARG B 1 245 ? -1.997 19.656 4.672 1 98.38 245 ARG B O 1
ATOM 4558 N N . LEU B 1 246 ? -0.151 18.719 3.848 1 98.44 246 LEU B N 1
ATOM 4559 C CA . LEU B 1 246 ? -0.545 17.344 4.152 1 98.44 246 LEU B CA 1
ATOM 4560 C C . LEU B 1 246 ? 0.493 16.672 5.039 1 98.44 246 LEU B C 1
ATOM 4562 O O . LEU B 1 246 ? 1.697 16.828 4.824 1 98.44 246 LEU B O 1
ATOM 4566 N N . LEU B 1 247 ? 0.028 15.922 6.031 1 98.56 247 LEU B N 1
ATOM 4567 C CA . LEU B 1 247 ? 0.881 15.164 6.938 1 98.56 247 LEU B CA 1
ATOM 4568 C C . LEU B 1 247 ? 0.383 13.727 7.078 1 98.56 247 LEU B C 1
ATOM 4570 O O . LEU B 1 247 ? -0.789 13.5 7.387 1 98.56 247 LEU B O 1
ATOM 4574 N N . LEU B 1 248 ? 1.228 12.797 6.77 1 98.25 248 LEU B N 1
ATOM 4575 C CA . LEU B 1 248 ? 0.935 11.375 6.91 1 98.25 248 LEU B CA 1
ATOM 4576 C C . LEU B 1 248 ? 1.507 10.828 8.211 1 98.25 248 LEU B C 1
ATOM 4578 O O . LEU B 1 248 ? 2.664 11.094 8.547 1 98.25 248 LEU B O 1
ATOM 4582 N N . ILE B 1 249 ? 0.672 10.117 8.961 1 98.19 249 ILE B N 1
ATOM 4583 C CA . ILE B 1 249 ? 1.109 9.477 10.195 1 98.19 249 ILE B CA 1
ATOM 4584 C C . ILE B 1 249 ? 1.165 7.961 10 1 98.19 249 ILE B C 1
ATOM 4586 O O . ILE B 1 249 ? 0.146 7.328 9.719 1 98.19 249 ILE B O 1
ATOM 4590 N N . THR B 1 250 ? 2.312 7.367 10.102 1 96.06 250 THR B N 1
ATOM 4591 C CA . THR B 1 250 ? 2.479 5.918 10.062 1 96.06 250 THR B CA 1
ATOM 4592 C C . THR B 1 250 ? 3.084 5.41 11.367 1 96.06 250 THR B C 1
ATOM 4594 O O . THR B 1 250 ? 4.301 5.477 11.562 1 96.06 250 THR B O 1
ATOM 4597 N N . THR B 1 251 ? 2.279 4.828 12.188 1 92.56 251 THR B N 1
ATOM 4598 C CA . THR B 1 251 ? 2.725 4.461 13.531 1 92.56 251 THR B CA 1
ATOM 4599 C C . THR B 1 251 ? 2.67 2.947 13.719 1 92.56 251 THR B C 1
ATOM 4601 O O . THR B 1 251 ? 1.88 2.262 13.07 1 92.56 251 THR B O 1
ATOM 4604 N N . GLY B 1 252 ? 3.588 2.521 14.57 1 89.19 252 GLY B N 1
ATOM 4605 C CA . GLY B 1 252 ? 3.477 1.167 15.086 1 89.19 252 GLY B CA 1
ATOM 4606 C C . GLY B 1 252 ? 2.404 1.02 16.156 1 89.19 252 GLY B C 1
ATOM 4607 O O . GLY B 1 252 ? 1.403 1.74 16.125 1 89.19 252 GLY B O 1
ATOM 4608 N N . GLN B 1 253 ? 2.596 0.104 17.031 1 83.19 253 GLN B N 1
ATOM 4609 C CA . GLN B 1 253 ? 1.614 -0.165 18.078 1 83.19 253 GLN B CA 1
ATOM 4610 C C . GLN B 1 253 ? 1.456 1.037 19 1 83.19 253 GLN B C 1
ATOM 4612 O O . GLN B 1 253 ? 2.436 1.516 19.578 1 83.19 253 GLN B O 1
ATOM 4617 N N . LEU B 1 254 ? 0.29 1.442 19.062 1 82.38 254 LEU B N 1
ATOM 4618 C CA . LEU B 1 254 ? -0.03 2.559 19.938 1 82.38 254 LEU B CA 1
ATOM 4619 C C . LEU B 1 254 ? -0.449 2.059 21.312 1 82.38 254 LEU B C 1
ATOM 4621 O O . LEU B 1 254 ? -0.937 0.935 21.453 1 82.38 254 LEU B O 1
ATOM 4625 N N . SER B 1 255 ? -0.263 2.902 22.297 1 80.5 255 SER B N 1
ATOM 4626 C CA . SER B 1 255 ? -0.784 2.65 23.641 1 80.5 255 SER B CA 1
ATOM 4627 C C . SER B 1 255 ? -2.27 2.986 23.734 1 80.5 255 SER B C 1
ATOM 4629 O O . SER B 1 255 ? -2.66 3.912 24.438 1 80.5 255 SER B O 1
ATOM 4631 N N . THR B 1 256 ? -3.137 2.363 22.922 1 81.38 256 THR B N 1
ATOM 4632 C CA . THR B 1 256 ? -4.578 2.592 22.875 1 81.38 256 THR B CA 1
ATOM 4633 C C . THR B 1 256 ? -5.34 1.275 23.016 1 81.38 256 THR B C 1
ATOM 4635 O O . THR B 1 256 ? -4.754 0.198 22.891 1 81.38 256 THR B O 1
ATOM 4638 N N . ALA B 1 257 ? -6.602 1.456 23.234 1 71.31 257 ALA B N 1
ATOM 4639 C CA . ALA B 1 257 ? -7.473 0.297 23.406 1 71.31 257 ALA B CA 1
ATOM 4640 C C . ALA B 1 257 ? -7.488 -0.579 22.156 1 71.31 257 ALA B C 1
ATOM 4642 O O . ALA B 1 257 ? -7.598 -1.804 22.25 1 71.31 257 ALA B O 1
ATOM 4643 N N . MET B 1 258 ? -7.316 -0.065 21.062 1 76.62 258 MET B N 1
ATOM 4644 C CA . MET B 1 258 ? -7.363 -0.787 19.797 1 76.62 258 MET B CA 1
ATOM 4645 C C . MET B 1 258 ? -6.285 -1.862 19.734 1 76.62 258 MET B C 1
ATOM 4647 O O . MET B 1 258 ? -6.461 -2.891 19.078 1 76.62 258 MET B O 1
ATOM 4651 N N . PHE B 1 259 ? -5.223 -1.665 20.516 1 79.38 259 PHE B N 1
ATOM 4652 C CA . PHE B 1 259 ? -4.074 -2.557 20.375 1 79.38 259 PHE B CA 1
ATOM 4653 C C . PHE B 1 259 ? -3.773 -3.244 21.703 1 79.38 259 PHE B C 1
ATOM 4655 O O . PHE B 1 259 ? -2.664 -3.736 21.922 1 79.38 259 PHE B O 1
ATOM 4662 N N . GLU B 1 260 ? -4.707 -3.238 22.562 1 75.31 260 GLU B N 1
ATOM 4663 C CA . GLU B 1 260 ? -4.535 -3.818 23.891 1 75.31 260 GLU B CA 1
ATOM 4664 C C . GLU B 1 260 ? -4.348 -5.332 23.812 1 75.31 260 GLU B C 1
ATOM 4666 O O . GLU B 1 260 ? -3.748 -5.934 24.703 1 75.31 260 GLU B O 1
ATOM 4671 N N . ASP B 1 261 ? -4.773 -5.918 22.703 1 75.31 261 ASP B N 1
ATOM 4672 C CA . ASP B 1 261 ? -4.723 -7.371 22.562 1 75.31 261 ASP B CA 1
ATOM 4673 C C . ASP B 1 261 ? -3.357 -7.824 22.047 1 75.31 261 ASP B C 1
ATOM 4675 O O . ASP B 1 261 ? -3.084 -9.023 21.969 1 75.31 261 ASP B O 1
ATOM 4679 N N . VAL B 1 262 ? -2.51 -6.84 21.719 1 77.56 262 VAL B N 1
ATOM 4680 C CA . VAL B 1 262 ? -1.217 -7.18 21.125 1 77.56 262 VAL B CA 1
ATOM 4681 C C . VAL B 1 262 ? -0.135 -7.137 22.203 1 77.56 262 VAL B C 1
ATOM 4683 O O . VAL B 1 262 ? 0.033 -6.117 22.891 1 77.56 262 VAL B O 1
ATOM 4686 N N . GLU B 1 263 ? 0.607 -8.219 22.375 1 76.38 263 GLU B N 1
ATOM 4687 C CA . GLU B 1 263 ? 1.72 -8.258 23.328 1 76.38 263 GLU B CA 1
ATOM 4688 C C . GLU B 1 263 ? 2.99 -7.688 22.703 1 76.38 263 GLU B C 1
ATOM 4690 O O . GLU B 1 263 ? 3.48 -8.203 21.688 1 76.38 263 GLU B O 1
ATOM 4695 N N . PRO B 1 264 ? 3.4 -6.727 23.297 1 72.31 264 PRO B N 1
ATOM 4696 C CA . PRO B 1 264 ? 4.617 -6.133 22.734 1 72.31 264 PRO B CA 1
ATOM 4697 C C . PRO B 1 264 ? 5.832 -7.047 22.875 1 72.31 264 PRO B C 1
ATOM 4699 O O . PRO B 1 264 ? 5.93 -7.816 23.828 1 72.31 264 PRO B O 1
ATOM 4702 N N . SER B 1 265 ? 6.59 -7.141 21.891 1 71.31 265 SER B N 1
ATOM 4703 C CA . SER B 1 265 ? 7.875 -7.832 21.922 1 71.31 265 SER B CA 1
ATOM 4704 C C . SER B 1 265 ? 8.977 -6.977 21.312 1 71.31 265 SER B C 1
ATOM 4706 O O . SER B 1 265 ? 8.695 -5.984 20.625 1 71.31 265 SER B O 1
ATOM 4708 N N . ARG B 1 266 ? 10.203 -7.16 21.688 1 74.62 266 ARG B N 1
ATOM 4709 C CA . ARG B 1 266 ? 11.375 -6.477 21.156 1 74.62 266 ARG B CA 1
ATOM 4710 C C . ARG B 1 266 ? 11.297 -4.977 21.406 1 74.62 266 ARG B C 1
ATOM 4712 O O . ARG B 1 266 ? 11.477 -4.172 20.5 1 74.62 266 ARG B O 1
ATOM 4719 N N . LEU B 1 267 ? 10.922 -4.695 22.562 1 76.12 267 LEU B N 1
ATOM 4720 C CA . LEU B 1 267 ? 10.625 -3.322 22.953 1 76.12 267 LEU B CA 1
ATOM 4721 C C . LEU B 1 267 ? 11.828 -2.416 22.703 1 76.12 267 LEU B C 1
ATOM 4723 O O . LEU B 1 267 ? 11.672 -1.207 22.516 1 76.12 267 LEU B O 1
ATOM 4727 N N . PHE B 1 268 ? 12.938 -3.016 22.641 1 68.62 268 PHE B N 1
ATOM 4728 C CA . PHE B 1 268 ? 14.125 -2.211 22.375 1 68.62 268 PHE B CA 1
ATOM 4729 C C . PHE B 1 268 ? 14.086 -1.651 20.953 1 68.62 268 PHE B C 1
ATOM 4731 O O . PHE B 1 268 ? 14.414 -0.486 20.734 1 68.62 268 PHE B O 1
ATOM 4738 N N . LEU B 1 269 ? 13.578 -2.422 20.016 1 71.75 269 LEU B N 1
ATOM 4739 C CA . LEU B 1 269 ? 13.539 -2.033 18.609 1 71.75 269 LEU B CA 1
ATOM 4740 C C . LEU B 1 269 ? 12.18 -1.448 18.25 1 71.75 269 LEU B C 1
ATOM 4742 O O . LEU B 1 269 ? 12.094 -0.534 17.422 1 71.75 269 LEU B O 1
ATOM 4746 N N . ALA B 1 270 ? 11.219 -2.004 18.938 1 80.75 270 ALA B N 1
ATOM 4747 C CA . ALA B 1 270 ? 9.844 -1.641 18.594 1 80.75 270 ALA B CA 1
ATOM 4748 C C . ALA B 1 270 ? 9.047 -1.259 19.828 1 80.75 270 ALA B C 1
ATOM 4750 O O . ALA B 1 270 ? 8.07 -1.934 20.188 1 80.75 270 ALA B O 1
ATOM 4751 N N . PRO B 1 271 ? 9.422 -0.122 20.391 1 80.44 271 PRO B N 1
ATOM 4752 C CA . PRO B 1 271 ? 8.672 0.291 21.578 1 80.44 271 PRO B CA 1
ATOM 4753 C C . PRO B 1 271 ? 7.242 0.71 21.266 1 80.44 271 PRO B C 1
ATOM 4755 O O . PRO B 1 271 ? 6.941 1.103 20.141 1 80.44 271 PRO B O 1
ATOM 4758 N N . ILE B 1 272 ? 6.422 0.611 22.234 1 86.38 272 ILE B N 1
ATOM 4759 C CA . ILE B 1 272 ? 5.051 1.095 22.109 1 86.38 272 ILE B CA 1
ATOM 4760 C C . ILE B 1 272 ? 5.051 2.615 21.969 1 86.38 272 ILE B C 1
ATOM 4762 O O . ILE B 1 272 ? 5.773 3.312 22.688 1 86.38 272 ILE B O 1
ATOM 4766 N N . VAL B 1 273 ? 4.32 3.088 21.078 1 88.81 273 VAL B N 1
ATOM 4767 C CA . VAL B 1 273 ? 4.246 4.523 20.828 1 88.81 273 VAL B CA 1
ATOM 4768 C C . VAL B 1 273 ? 3.232 5.16 21.781 1 88.81 273 VAL B C 1
ATOM 4770 O O . VAL B 1 273 ? 2.072 4.746 21.828 1 88.81 273 VAL B O 1
ATOM 4773 N N . ASP B 1 274 ? 3.686 6.137 22.5 1 92.25 274 ASP B N 1
ATOM 4774 C CA . ASP B 1 274 ? 2.803 6.902 23.375 1 92.25 274 ASP B CA 1
ATOM 4775 C C . ASP B 1 274 ? 1.872 7.801 22.562 1 92.25 274 ASP B C 1
ATOM 4777 O O . ASP B 1 274 ? 2.314 8.789 21.969 1 92.25 274 ASP B O 1
ATOM 4781 N N . HIS B 1 275 ? 0.526 7.496 22.609 1 94.94 275 HIS B N 1
ATOM 4782 C CA . HIS B 1 275 ? -0.419 8.211 21.766 1 94.94 275 HIS B CA 1
ATOM 4783 C C . HIS B 1 275 ? -0.589 9.656 22.219 1 94.94 275 HIS B C 1
ATOM 4785 O O . HIS B 1 275 ? -0.932 10.531 21.422 1 94.94 275 HIS B O 1
ATOM 4791 N N . VAL B 1 276 ? -0.302 9.953 23.484 1 96.19 276 VAL B N 1
ATOM 4792 C CA . VAL B 1 276 ? -0.399 11.312 24 1 96.19 276 VAL B CA 1
ATOM 4793 C C . VAL B 1 276 ? 0.729 12.164 23.438 1 96.19 276 VAL B C 1
ATOM 4795 O O . VAL B 1 276 ? 0.49 13.258 22.922 1 96.19 276 VAL B O 1
ATOM 4798 N N . LYS B 1 277 ? 1.943 11.609 23.469 1 94.44 277 LYS B N 1
ATOM 4799 C CA . LYS B 1 277 ? 3.1 12.305 22.922 1 94.44 277 LYS B CA 1
ATOM 4800 C C . LYS B 1 277 ? 2.967 12.484 21.406 1 94.44 277 LYS B C 1
ATOM 4802 O O . LYS B 1 277 ? 3.33 13.523 20.859 1 94.44 277 LYS B O 1
ATOM 4807 N N . LEU B 1 278 ? 2.459 11.477 20.781 1 95.69 278 LEU B N 1
ATOM 4808 C CA . LEU B 1 278 ? 2.277 11.539 19.328 1 95.69 278 LEU B CA 1
ATOM 4809 C C . LEU B 1 278 ? 1.271 12.617 18.953 1 95.69 278 LEU B C 1
ATOM 4811 O O . LEU B 1 278 ? 1.495 13.383 18.016 1 95.69 278 LEU B O 1
ATOM 4815 N N . ALA B 1 279 ? 0.185 12.695 19.672 1 98.25 279 ALA B N 1
ATOM 4816 C CA . ALA B 1 279 ? -0.84 13.703 19.406 1 98.25 279 ALA B CA 1
ATOM 4817 C C . ALA B 1 279 ? -0.259 15.109 19.484 1 98.25 279 ALA B C 1
ATOM 4819 O O . ALA B 1 279 ? -0.539 15.953 18.625 1 98.25 279 ALA B O 1
ATOM 4820 N N . LYS B 1 280 ? 0.531 15.32 20.531 1 97.38 280 LYS B N 1
ATOM 4821 C CA . LYS B 1 280 ? 1.186 16.625 20.688 1 97.38 280 LYS B CA 1
ATOM 4822 C C . LYS B 1 280 ? 2.082 16.938 19.5 1 97.38 280 LYS B C 1
ATOM 4824 O O . LYS B 1 280 ? 2.066 18.047 18.984 1 97.38 280 LYS B O 1
ATOM 4829 N N . SER B 1 281 ? 2.852 15.945 19.094 1 96.62 281 SER B N 1
ATOM 4830 C CA . SER B 1 281 ? 3.746 16.109 17.953 1 96.62 281 SER B CA 1
ATOM 4831 C C . SER B 1 281 ? 2.969 16.453 16.688 1 96.62 281 SER B C 1
ATOM 4833 O O . SER B 1 281 ? 3.385 17.312 15.898 1 96.62 281 SER B O 1
ATOM 4835 N N . ILE B 1 282 ? 1.854 15.789 16.469 1 98.44 282 ILE B N 1
ATOM 4836 C CA . ILE B 1 282 ? 1.024 16.016 15.281 1 98.44 282 ILE B CA 1
ATOM 4837 C C . ILE B 1 282 ? 0.51 17.453 15.273 1 98.44 282 ILE B C 1
ATOM 4839 O O . ILE B 1 282 ? 0.646 18.156 14.273 1 98.44 282 ILE B O 1
ATOM 4843 N N . VAL B 1 283 ? -0.032 17.891 16.375 1 98.81 283 VAL B N 1
ATOM 4844 C CA . VAL B 1 283 ? -0.621 19.234 16.453 1 98.81 283 VAL B CA 1
ATOM 4845 C C . VAL B 1 283 ? 0.471 20.281 16.297 1 98.81 283 VAL B C 1
ATOM 4847 O O . VAL B 1 283 ? 0.249 21.328 15.68 1 98.81 283 VAL B O 1
ATOM 4850 N N . GLU B 1 284 ? 1.681 20.031 16.828 1 98.12 284 GLU B N 1
ATOM 4851 C CA . GLU B 1 284 ? 2.803 20.953 16.641 1 98.12 284 GLU B CA 1
ATOM 4852 C C . GLU B 1 284 ? 3.168 21.094 15.164 1 98.12 284 GLU B C 1
ATOM 4854 O O . GLU B 1 284 ? 3.506 22.172 14.695 1 98.12 284 GLU B O 1
ATOM 4859 N N . LYS B 1 285 ? 3.158 19.969 14.477 1 98.25 285 LYS B N 1
ATOM 4860 C CA . LYS B 1 285 ? 3.453 20 13.047 1 98.25 285 LYS B CA 1
ATOM 4861 C C . LYS B 1 285 ? 2.373 20.766 12.281 1 98.25 285 LYS B C 1
ATOM 4863 O O . LYS B 1 285 ? 2.676 21.516 11.344 1 98.25 285 LYS B O 1
ATOM 4868 N N . VAL B 1 286 ? 1.104 20.531 12.648 1 98.75 286 VAL B N 1
ATOM 4869 C CA . VAL B 1 286 ? 0.011 21.281 12.047 1 98.75 286 VAL B CA 1
ATOM 4870 C C . VAL B 1 286 ? 0.21 22.781 12.305 1 98.75 286 VAL B C 1
ATOM 4872 O O . VAL B 1 286 ? 0.018 23.594 11.398 1 98.75 286 VAL B O 1
ATOM 4875 N N . ASP B 1 287 ? 0.639 23.125 13.5 1 98.69 287 ASP B N 1
ATOM 4876 C CA . ASP B 1 287 ? 0.785 24.5 13.953 1 98.69 287 ASP B CA 1
ATOM 4877 C C . ASP B 1 287 ? 1.801 25.266 13.102 1 98.69 287 ASP B C 1
ATOM 4879 O O . ASP B 1 287 ? 1.685 26.469 12.914 1 98.69 287 ASP B O 1
ATOM 4883 N N . VAL B 1 288 ? 2.805 24.547 12.57 1 97.44 288 VAL B N 1
ATOM 4884 C CA . VAL B 1 288 ? 3.865 25.234 11.844 1 97.44 288 VAL B CA 1
ATOM 4885 C C . VAL B 1 288 ? 3.768 24.922 10.359 1 97.44 288 VAL B C 1
ATOM 4887 O O . VAL B 1 288 ? 4.629 25.312 9.57 1 97.44 288 VAL B O 1
ATOM 4890 N N . GLY B 1 289 ? 2.787 24.156 9.961 1 98.06 289 GLY B N 1
ATOM 4891 C CA . GLY B 1 289 ? 2.572 23.844 8.555 1 98.06 289 GLY B CA 1
ATOM 4892 C C . GLY B 1 289 ? 3.564 22.844 8 1 98.06 289 GLY B C 1
ATOM 4893 O O . GLY B 1 289 ? 3.977 22.938 6.844 1 98.06 289 GLY B O 1
ATOM 4894 N N . TYR B 1 290 ? 4.004 21.891 8.852 1 97.19 290 TYR B N 1
ATOM 4895 C CA . TYR B 1 290 ? 5 20.906 8.469 1 97.19 290 TYR B CA 1
ATOM 4896 C C . TYR B 1 290 ? 4.395 19.859 7.535 1 97.19 290 TYR B C 1
ATOM 4898 O O . TYR B 1 290 ? 3.422 19.188 7.891 1 97.19 290 TYR B O 1
ATOM 4906 N N . LEU B 1 291 ? 4.973 19.734 6.301 1 96.44 291 LEU B N 1
ATOM 4907 C CA . LEU B 1 291 ? 4.539 18.766 5.301 1 96.44 291 LEU B CA 1
ATOM 4908 C C . LEU B 1 291 ? 5.418 17.516 5.332 1 96.44 291 LEU B C 1
ATOM 4910 O O . LEU B 1 291 ? 6.641 17.625 5.484 1 96.44 291 LEU B O 1
ATOM 4914 N N . GLY B 1 292 ? 4.797 16.328 5.199 1 93.69 292 GLY B N 1
ATOM 4915 C CA . GLY B 1 292 ? 5.594 15.109 5.121 1 93.69 292 GLY B CA 1
ATOM 4916 C C . GLY B 1 292 ? 4.996 13.953 5.906 1 93.69 292 GLY B C 1
ATOM 4917 O O . GLY B 1 292 ? 3.807 13.656 5.777 1 93.69 292 GLY B O 1
ATOM 4918 N N . CYS B 1 293 ? 5.902 13.242 6.605 1 94.38 293 CYS B N 1
ATOM 4919 C CA . CYS B 1 293 ? 5.469 12.023 7.277 1 94.38 293 CYS B CA 1
ATOM 4920 C C . CYS B 1 293 ? 6.074 11.93 8.672 1 94.38 293 CYS B C 1
ATOM 4922 O O . CYS B 1 293 ? 7.234 12.281 8.875 1 94.38 293 CYS B O 1
ATOM 4924 N N . ILE B 1 294 ? 5.25 11.578 9.641 1 93.75 294 ILE B N 1
ATOM 4925 C CA . ILE B 1 294 ? 5.715 11.148 10.953 1 93.75 294 ILE B CA 1
ATOM 4926 C C . ILE B 1 294 ? 5.594 9.633 11.078 1 93.75 294 ILE B C 1
ATOM 4928 O O . ILE B 1 294 ? 4.488 9.086 11.016 1 93.75 294 ILE B O 1
ATOM 4932 N N . SER B 1 295 ? 6.68 9.016 11.148 1 92.62 295 SER B N 1
ATOM 4933 C CA . SER B 1 295 ? 6.711 7.57 11.367 1 92.62 295 SER B CA 1
ATOM 4934 C C . SER B 1 295 ? 7.293 7.23 12.734 1 92.62 295 SER B C 1
ATOM 4936 O O . SER B 1 295 ? 8.438 7.582 13.031 1 92.62 295 SER B O 1
ATOM 4938 N N . GLU B 1 296 ? 6.512 6.609 13.5 1 91 296 GLU B N 1
ATOM 4939 C CA . GLU B 1 296 ? 6.953 6.203 14.836 1 91 296 GLU B CA 1
ATOM 4940 C C . GLU B 1 296 ? 6.605 4.742 15.109 1 91 296 GLU B C 1
ATOM 4942 O O . GLU B 1 296 ? 5.547 4.262 14.703 1 91 296 GLU B O 1
ATOM 4947 N N . PRO B 1 297 ? 7.543 3.961 15.875 1 89.88 297 PRO B N 1
ATOM 4948 C CA . PRO B 1 297 ? 8.844 4.375 16.391 1 89.88 297 PRO B CA 1
ATOM 4949 C C . PRO B 1 297 ? 9.914 4.484 15.305 1 89.88 297 PRO B C 1
ATOM 4951 O O . PRO B 1 297 ? 9.586 4.477 14.117 1 89.88 297 PRO B O 1
ATOM 4954 N N . PHE B 1 298 ? 11.156 4.633 15.602 1 86.06 298 PHE B N 1
ATOM 4955 C CA . PHE B 1 298 ? 12.234 4.984 14.688 1 86.06 298 PHE B CA 1
ATOM 4956 C C . PHE B 1 298 ? 12.344 3.967 13.562 1 86.06 298 PHE B C 1
ATOM 4958 O O . PHE B 1 298 ? 12.531 4.336 12.398 1 86.06 298 PHE B O 1
ATOM 4965 N N . TYR B 1 299 ? 12.188 2.674 13.859 1 85.06 299 TYR B N 1
ATOM 4966 C CA . TYR B 1 299 ? 12.359 1.63 12.859 1 85.06 299 TYR B CA 1
ATOM 4967 C C . TYR B 1 299 ? 11.312 1.743 11.758 1 85.06 299 TYR B C 1
ATOM 4969 O O . TYR B 1 299 ? 11.523 1.276 10.633 1 85.06 299 TYR B O 1
ATOM 4977 N N . ALA B 1 300 ? 10.188 2.363 12.07 1 89.31 300 ALA B N 1
ATOM 4978 C CA . ALA B 1 300 ? 9.078 2.494 11.133 1 89.31 300 ALA B CA 1
ATOM 4979 C C . ALA B 1 300 ? 9.508 3.25 9.875 1 89.31 300 ALA B C 1
ATOM 4981 O O . ALA B 1 300 ? 8.977 3.01 8.789 1 89.31 300 ALA B O 1
ATOM 4982 N N . ASN B 1 301 ? 10.484 4.066 10.039 1 89.06 301 ASN B N 1
ATOM 4983 C CA . ASN B 1 301 ? 10.984 4.855 8.914 1 89.06 301 ASN B CA 1
ATOM 4984 C C . ASN B 1 301 ? 11.672 3.979 7.871 1 89.06 301 ASN B C 1
ATOM 4986 O O . ASN B 1 301 ? 11.797 4.371 6.711 1 89.06 301 ASN B O 1
ATOM 4990 N N . PHE B 1 302 ? 12.055 2.762 8.258 1 89.56 302 PHE B N 1
ATOM 4991 C CA . PHE B 1 302 ? 12.883 1.944 7.375 1 89.56 302 PHE B CA 1
ATOM 4992 C C . PHE B 1 302 ? 12.148 0.667 6.98 1 89.56 302 PHE B C 1
ATOM 4994 O O . PHE B 1 302 ? 12.633 -0.095 6.137 1 89.56 302 PHE B O 1
ATOM 5001 N N . LEU B 1 303 ? 11.031 0.486 7.492 1 90.31 303 LEU B N 1
ATOM 5002 C CA . LEU B 1 303 ? 10.289 -0.754 7.293 1 90.31 303 LEU B CA 1
ATOM 5003 C C . LEU B 1 303 ? 9.961 -0.96 5.816 1 90.31 303 LEU B C 1
ATOM 5005 O O . LEU B 1 303 ? 10.07 -2.076 5.305 1 90.31 303 LEU B O 1
ATOM 5009 N N . PRO B 1 304 ? 9.609 0.099 5.066 1 90.31 304 PRO B N 1
ATOM 5010 C CA . PRO B 1 304 ? 9.344 -0.106 3.643 1 90.31 304 PRO B CA 1
ATOM 5011 C C . PRO B 1 304 ? 10.531 -0.699 2.895 1 90.31 304 PRO B C 1
ATOM 5013 O O . PRO B 1 304 ? 10.352 -1.383 1.883 1 90.31 304 PRO B O 1
ATOM 5016 N N . GLY B 1 305 ? 11.688 -0.551 3.41 1 91.31 305 GLY B N 1
ATOM 5017 C CA . GLY B 1 305 ? 12.898 -1.054 2.783 1 91.31 305 GLY B CA 1
ATOM 5018 C C . GLY B 1 305 ? 12.992 -2.568 2.795 1 91.31 305 GLY B C 1
ATOM 5019 O O . GLY B 1 305 ? 13.727 -3.156 1.995 1 91.31 305 GLY B O 1
ATOM 5020 N N . VAL B 1 306 ? 12.289 -3.182 3.635 1 90.31 306 VAL B N 1
ATOM 5021 C CA . VAL B 1 306 ? 12.328 -4.633 3.764 1 90.31 306 VAL B CA 1
ATOM 5022 C C . VAL B 1 306 ? 11.828 -5.281 2.471 1 90.31 306 VAL B C 1
ATOM 5024 O O . VAL B 1 306 ? 12.281 -6.367 2.104 1 90.31 306 VAL B O 1
ATOM 5027 N N . ARG B 1 307 ? 11.055 -4.555 1.712 1 91.31 307 ARG B N 1
ATOM 5028 C CA . ARG B 1 307 ? 10.477 -5.102 0.489 1 91.31 307 ARG B CA 1
ATOM 5029 C C . ARG B 1 307 ? 11.508 -5.133 -0.636 1 91.31 307 ARG B C 1
ATOM 5031 O O . ARG B 1 307 ? 11.266 -5.734 -1.688 1 91.31 307 ARG B O 1
ATOM 5038 N N . THR B 1 308 ? 12.664 -4.578 -0.384 1 90.69 308 THR B N 1
ATOM 5039 C CA . THR B 1 308 ? 13.656 -4.465 -1.452 1 90.69 308 THR B CA 1
ATOM 5040 C C . THR B 1 308 ? 14.633 -5.633 -1.412 1 90.69 308 THR B C 1
ATOM 5042 O O . THR B 1 308 ? 15.523 -5.738 -2.262 1 90.69 308 THR B O 1
ATOM 5045 N N . VAL B 1 309 ? 14.461 -6.52 -0.428 1 88.31 309 VAL B N 1
ATOM 5046 C CA . VAL B 1 309 ? 15.422 -7.609 -0.279 1 88.31 309 VAL B CA 1
ATOM 5047 C C . VAL B 1 309 ? 14.75 -8.938 -0.635 1 88.31 309 VAL B C 1
ATOM 5049 O O . VAL B 1 309 ? 13.523 -9.023 -0.712 1 88.31 309 VAL B O 1
ATOM 5052 N N . PRO B 1 310 ? 15.531 -9.969 -0.916 1 88.56 310 PRO B N 1
ATOM 5053 C CA . PRO B 1 310 ? 14.977 -11.273 -1.298 1 88.56 310 PRO B CA 1
ATOM 5054 C C . PRO B 1 310 ? 14.047 -11.852 -0.233 1 88.56 310 PRO B C 1
ATOM 5056 O O . PRO B 1 310 ? 14.141 -11.484 0.94 1 88.56 310 PRO B O 1
ATOM 5059 N N . GLN B 1 311 ? 13.242 -12.719 -0.639 1 92.06 311 GLN B N 1
ATOM 5060 C CA . GLN B 1 311 ? 12.188 -13.305 0.184 1 92.06 311 GLN B CA 1
ATOM 5061 C C . GLN B 1 311 ? 12.766 -13.93 1.453 1 92.06 311 GLN B C 1
ATOM 5063 O O . GLN B 1 311 ? 12.18 -13.812 2.529 1 92.06 311 GLN B O 1
ATOM 5068 N N . CYS B 1 312 ? 13.906 -14.586 1.384 1 91.56 312 CYS B N 1
ATOM 5069 C CA . CYS B 1 312 ? 14.5 -15.242 2.541 1 91.56 312 CYS B CA 1
ATOM 5070 C C . CYS B 1 312 ? 14.844 -14.227 3.629 1 91.56 312 CYS B C 1
ATOM 5072 O O . CYS B 1 312 ? 14.688 -14.516 4.816 1 91.56 312 CYS B O 1
ATOM 5074 N N . ILE B 1 313 ? 15.328 -13.086 3.211 1 90.62 313 ILE B N 1
ATOM 5075 C CA . ILE B 1 313 ? 15.68 -12.039 4.168 1 90.62 313 ILE B CA 1
ATOM 5076 C C . ILE B 1 313 ? 14.406 -11.406 4.73 1 90.62 313 ILE B C 1
ATOM 5078 O O . ILE B 1 313 ? 14.344 -11.078 5.914 1 90.62 313 ILE B O 1
ATOM 5082 N N . GLN B 1 314 ? 13.414 -11.219 3.902 1 92.94 314 GLN B N 1
ATOM 5083 C CA . GLN B 1 314 ? 12.133 -10.727 4.391 1 92.94 314 GLN B CA 1
ATOM 5084 C C . GLN B 1 314 ? 11.547 -11.664 5.453 1 92.94 314 GLN B C 1
ATOM 5086 O O . GLN B 1 314 ? 11.086 -11.203 6.5 1 92.94 314 GLN B O 1
ATOM 5091 N N . ASP B 1 315 ? 11.586 -12.969 5.156 1 93.25 315 ASP B N 1
ATOM 5092 C CA . ASP B 1 315 ? 11.078 -13.961 6.105 1 93.25 315 ASP B CA 1
ATOM 5093 C C . ASP B 1 315 ? 11.867 -13.922 7.41 1 93.25 315 ASP B C 1
ATOM 5095 O O . ASP B 1 315 ? 11.297 -14.094 8.492 1 93.25 315 ASP B O 1
ATOM 5099 N N . PHE B 1 316 ? 13.164 -13.703 7.27 1 92.06 316 PHE B N 1
ATOM 5100 C CA . PHE B 1 316 ? 14.008 -13.594 8.453 1 92.06 316 PHE B CA 1
ATOM 5101 C C . PHE B 1 316 ? 13.609 -12.383 9.297 1 92.06 316 PHE B C 1
ATOM 5103 O O . PHE B 1 316 ? 13.516 -12.477 10.523 1 92.06 316 PHE B O 1
ATOM 5110 N N . CYS B 1 317 ? 13.375 -11.266 8.664 1 90.12 317 CYS B N 1
ATOM 5111 C CA . CYS B 1 317 ? 12.93 -10.062 9.359 1 90.12 317 CYS B CA 1
ATOM 5112 C C . CYS B 1 317 ? 11.609 -10.305 10.086 1 90.12 317 CYS B C 1
ATOM 5114 O O . CYS B 1 317 ? 11.438 -9.891 11.227 1 90.12 317 CYS B O 1
ATOM 5116 N N . ARG B 1 318 ? 10.727 -11.016 9.453 1 92.19 318 ARG B N 1
ATOM 5117 C CA . ARG B 1 318 ? 9.438 -11.344 10.055 1 92.19 318 ARG B CA 1
ATOM 5118 C C . ARG B 1 318 ? 9.617 -12.242 11.281 1 92.19 318 ARG B C 1
ATOM 5120 O O . ARG B 1 318 ? 8.969 -12.039 12.305 1 92.19 318 ARG B O 1
ATOM 5127 N N . TYR B 1 319 ? 10.469 -13.172 11.109 1 91.31 319 TYR B N 1
ATOM 5128 C CA . TYR B 1 319 ? 10.727 -14.109 12.188 1 91.31 319 TYR B CA 1
ATOM 5129 C C . TYR B 1 319 ? 11.289 -13.391 13.414 1 91.31 319 TYR B C 1
ATOM 5131 O O . TYR B 1 319 ? 10.789 -13.562 14.523 1 91.31 319 TYR B O 1
ATOM 5139 N N . VAL B 1 320 ? 12.258 -12.492 13.172 1 88.19 320 VAL B N 1
ATOM 5140 C CA . VAL B 1 320 ? 12.953 -11.812 14.266 1 88.19 320 VAL B CA 1
ATOM 5141 C C . VAL B 1 320 ? 12.008 -10.812 14.938 1 88.19 320 VAL B C 1
ATOM 5143 O O . VAL B 1 320 ? 12.031 -10.648 16.156 1 88.19 320 VAL B O 1
ATOM 5146 N N . SER B 1 321 ? 11.156 -10.188 14.188 1 87.62 321 SER B N 1
ATOM 5147 C CA . SER B 1 321 ? 10.242 -9.188 14.727 1 87.62 321 SER B CA 1
ATOM 5148 C C . SER B 1 321 ? 9.031 -9.844 15.391 1 87.62 321 SER B C 1
ATOM 5150 O O . SER B 1 321 ? 8.312 -9.203 16.156 1 87.62 321 SER B O 1
ATOM 5152 N N . GLU B 1 322 ? 8.688 -11.094 15.023 1 89.62 322 GLU B N 1
ATOM 5153 C CA . GLU B 1 322 ? 7.531 -11.844 15.508 1 89.62 322 GLU B CA 1
ATOM 5154 C C . GLU B 1 322 ? 6.223 -11.172 15.102 1 89.62 322 GLU B C 1
ATOM 5156 O O . GLU B 1 322 ? 5.234 -11.227 15.828 1 89.62 322 GLU B O 1
ATOM 5161 N N . ILE B 1 323 ? 6.312 -10.523 14 1 88.88 323 ILE B N 1
ATOM 5162 C CA . ILE B 1 323 ? 5.172 -9.75 13.539 1 88.88 323 ILE B CA 1
ATOM 5163 C C . ILE B 1 323 ? 3.986 -10.672 13.273 1 88.88 323 ILE B C 1
ATOM 5165 O O . ILE B 1 323 ? 2.832 -10.289 13.469 1 88.88 323 ILE B O 1
ATOM 5169 N N . ASP B 1 324 ? 4.215 -11.883 12.938 1 92.12 324 ASP B N 1
ATOM 5170 C CA . ASP B 1 324 ? 3.152 -12.789 12.516 1 92.12 324 ASP B CA 1
ATOM 5171 C C . ASP B 1 324 ? 2.629 -13.609 13.695 1 92.12 324 ASP B C 1
ATOM 5173 O O . ASP B 1 324 ? 1.715 -14.422 13.547 1 92.12 324 ASP B O 1
ATOM 5177 N N . LYS B 1 325 ? 3.133 -13.375 14.867 1 87.56 325 LYS B N 1
ATOM 5178 C CA . LYS B 1 325 ? 2.709 -14.109 16.062 1 87.56 325 LYS B CA 1
ATOM 5179 C C . LYS B 1 325 ? 1.922 -13.203 17 1 87.56 325 LYS B C 1
ATOM 5181 O O . LYS B 1 325 ? 1.427 -13.664 18.031 1 87.56 325 LYS B O 1
ATOM 5186 N N . LYS B 1 326 ? 1.724 -12.031 16.594 1 82 326 LYS B N 1
ATOM 5187 C CA . LYS B 1 326 ? 1.215 -11.055 17.547 1 82 326 LYS B CA 1
ATOM 5188 C C . LYS B 1 326 ? -0.311 -11.039 17.562 1 82 326 LYS B C 1
ATOM 5190 O O . LYS B 1 326 ? -0.922 -10.727 18.594 1 82 326 LYS B O 1
ATOM 5195 N N . ILE B 1 327 ? -0.869 -11.344 16.422 1 82 327 ILE B N 1
ATOM 5196 C CA . ILE B 1 327 ? -2.322 -11.281 16.328 1 82 327 ILE B CA 1
ATOM 5197 C C . ILE B 1 327 ? -2.906 -12.688 16.359 1 82 327 ILE B C 1
ATOM 5199 O O . ILE B 1 327 ? -2.674 -13.477 15.438 1 82 327 ILE B O 1
ATOM 5203 N N . LYS B 1 328 ? -3.639 -13.07 17.516 1 76.81 328 LYS B N 1
ATOM 5204 C CA . LYS B 1 328 ? -4.266 -14.383 17.641 1 76.81 328 LYS B CA 1
ATOM 5205 C C . LYS B 1 328 ? -5.562 -14.445 16.828 1 76.81 328 LYS B C 1
ATOM 5207 O O . LYS B 1 328 ? -6.328 -13.484 16.797 1 76.81 328 LYS B O 1
ATOM 5212 N N . ASP B 1 329 ? -5.648 -15.453 15.977 1 69 329 ASP B N 1
ATOM 5213 C CA . ASP B 1 329 ? -6.852 -15.648 15.18 1 69 329 ASP B CA 1
ATOM 5214 C C . ASP B 1 329 ? -8.07 -15.867 16.062 1 69 329 ASP B C 1
ATOM 5216 O O . ASP B 1 329 ? -8.125 -16.828 16.844 1 69 329 ASP B O 1
ATOM 5220 N N . GLN B 1 330 ? -8.891 -14.773 16.391 1 61.12 330 GLN B N 1
ATOM 5221 C CA . GLN B 1 330 ? -10.055 -14.961 17.25 1 61.12 330 GLN B CA 1
ATOM 5222 C C . GLN B 1 330 ? -11.312 -15.211 16.422 1 61.12 330 GLN B C 1
ATOM 5224 O O . GLN B 1 330 ? -11.43 -14.703 15.297 1 61.12 330 GLN B O 1
#

Secondary structure (DSSP, 8-state):
--SHHHHHHHHHHTHHHHHHHHHHHHHHHTTT-SHHHHHHHHHHHHHHHHHHHHHHTS-SS-PPP-TT-EEEEES-SSHHHHHHHHHHHHTT-EEEEEESS--S---TTEEEEE--TT-HHHHHHHHHHHHHHHHHTT----EEEE-------S-GGGS-HHHHHHHHIIIIIHHHHHHHHHHHHIIIIIHHH-TT--EEEEEEEEGGGTSPPTT-HHHHHHHHHHHHHHHHHHHHTGGGTTTEEEEEEEESSBSSGGGTTPPP--TTTSPPB-HHHHHHHHHHHHHHT--EEEEESGGGGTGGGGGGS-HHHHHHHHHHHTGGGSS---/--SHHHHHHHHHHTHHHHHHHHHHHHHHHTTT-SHHHHHHHHHHHHHHHHHHHHHHTS-SS-PPP-TT-EEEEES-SSHHHHHHHHHHHHTT-EEEEEESS--S---TTEEEEE--TT-HHHHHHHHHHHHHHHHHTT----EEEE-------S-GGGS-HHHHHHHHIIIIIHHHHHHHHHHHHIIIIIHHH-TT--EEEEEEEEGGGTSPPTT-HHHHHHHHHHHHHHHHHHHHTGGGTTTEEEEEEEESSBSSGGGTTSPP--TTTSPPB-HHHHHHHHHHHHHHT--EEEEESGGGGTGGGGGGS-HHHHHHHHHHHTGGGSS---

Solvent-accessible surface area (backbone atoms only — not comparable to full-atom values): 33333 Å² total; per-residue (Å²): 122,78,27,57,51,50,49,50,52,49,45,67,76,37,42,68,61,50,51,50,50,32,49,48,46,22,69,75,33,57,92,78,45,63,60,43,47,53,50,35,50,50,51,50,51,50,51,49,50,50,52,50,44,55,55,67,27,40,48,96,60,63,77,60,66,30,69,84,35,27,32,40,26,32,33,28,41,47,59,47,30,27,41,33,47,55,52,42,45,73,48,39,21,32,37,37,30,37,20,79,56,76,46,93,69,86,52,95,46,54,43,80,41,82,40,51,59,75,37,61,69,57,46,50,49,54,50,51,51,50,51,52,54,30,50,74,69,76,43,62,75,27,31,38,34,48,48,44,69,69,78,60,46,38,37,69,72,73,48,50,68,68,56,55,51,46,43,39,34,37,40,33,51,44,52,48,50,51,49,32,53,54,50,49,45,42,60,72,55,43,29,79,76,36,80,78,59,53,32,37,39,34,42,56,47,31,43,39,30,64,55,34,32,27,22,27,17,65,44,15,12,28,24,15,20,47,51,24,33,50,49,4,44,55,54,65,39,50,92,40,48,67,35,42,32,46,29,39,33,26,34,54,56,47,74,33,78,91,42,65,80,47,69,85,58,62,44,45,68,50,41,74,35,56,33,62,62,49,20,51,52,50,53,53,32,59,33,53,38,43,38,50,75,50,46,34,40,65,55,47,41,46,51,36,36,50,68,47,49,59,66,65,57,39,53,47,52,40,60,76,63,40,51,57,71,38,51,66,77,108,122,78,27,58,51,49,48,51,50,48,45,66,76,35,41,67,59,50,50,50,51,32,48,49,46,22,70,74,32,59,92,78,46,64,61,44,47,53,50,35,50,52,51,50,50,49,50,50,51,49,51,50,47,55,55,68,27,40,49,96,60,62,75,58,66,31,69,85,36,27,31,40,28,32,34,28,42,46,61,48,31,27,39,33,48,53,52,42,44,74,47,40,21,32,36,37,30,36,20,76,57,73,46,92,67,87,53,96,46,53,44,78,42,80,40,52,61,74,38,61,69,57,46,51,50,52,50,51,52,49,50,53,54,30,50,74,70,77,43,60,76,28,31,40,35,47,48,44,69,70,80,62,46,38,36,70,73,73,50,51,68,68,55,54,51,46,42,41,34,36,40,34,51,43,51,50,52,51,50,32,54,54,50,47,44,41,59,72,54,43,29,79,77,36,78,80,59,54,34,38,39,36,42,57,48,31,42,39,30,66,54,36,32,27,24,26,17,66,42,14,12,27,25,16,20,46,51,24,32,50,48,4,45,54,54,65,39,51,90,40,48,66,37,42,33,48,31,39,34,26,34,56,56,45,72,32,78,92,43,67,81,47,69,85,57,59,45,43,69,49,41,73,36,54,34,61,60,48,20,50,52,50,52,53,32,59,33,53,38,45,38,48,72,52,47,34,40,65,56,48,41,47,50,37,36,50,69,46,50,58,66,64,56,39,52,48,52,41,61,76,64,40,51,56,71,38,52,66,76,106

Nearest PDB structures (foldseek):
  6ujk-assembly1_B  TM=8.074E-01  e=1.285E-15  Mycobacterium tuberculosis H37Rv
  3n74-assembly1_A  TM=8.009E-01  e=1.912E-14  Brucella abortus 2308
  4cr8-assembly1_A  TM=7.490E-01  e=4.799E-14  Flavobacterium sp. 141-8
  3gmd-assembly4_H  TM=7.512E-01  e=9.122E-13  Mus musculus
  6rx5-assembly1_A  TM=7.070E-01  e=2.216E-11  Trypanosoma brucei brucei

Foldseek 3Di:
DLAPLVVVVVCVVCVVVVLVVLVVVCVVCVVPDCVSVVVSVVSVVVVVVVVVVQVVQFFPDDAFQALQAEEEAEPLQFFLNVLLVVLSVVRNYQYEYEYCDHHPDDDPSYHYDHDDLLDPVRLVVSLVVVQVVQVVVLGAHQEYEYDDAAFFQAAPVPDDPVRLVSRLSGLAVSVVVSVCSRVCCCVPPNCVVPVQAAHEYEYEAALLLQPPAGRGVSNNVSSVNSVVVQVVVCVVCVVVLNRYAYEYEYEYAEPTPNQPQFDDDPCRHANHDYSNVVSNVVSVCVRRRGHDYDYPDPCSVCSNVLVVDDPVSNVVVCVVRVRHVGRDND/DLAVLVVVVVCVVCVVVVLVVLVVVCVVCVVPDCVSVVVSVVSVVVVVVVVVVQVVQFFPDDAFQALQAEEEAEPLQFFLNVLLVVLSVVRNYQYEYEYCDHHPDDDPSYHYDHDDLLDPVRLVVSLVVVQVVQVVVLGAHQEYEYDDAAFFQAAPVPDDPVVLVSRLSGLAVSVVVSVCSRVCCCVVPNCVVPVQAAHEYEYEAALLLQPPAGRGVSNNVSSVNSVVVQVVVCVVCVVVLNRYAYEYEYEYAEPTPNCPQFDDDPCRHANHDYSNVVSNVVSVCVRRRGHDYD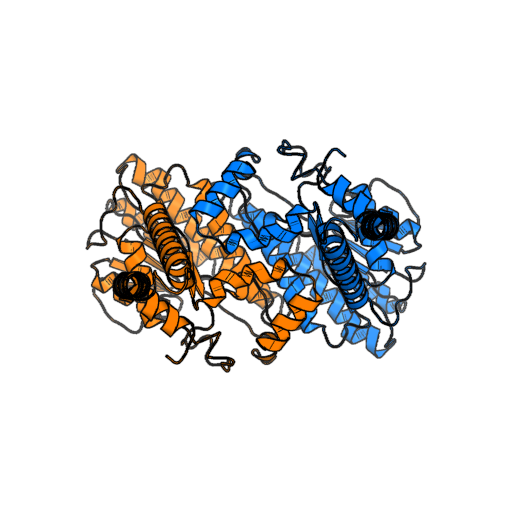YPDPCSVCSNVLVVDDPVSNVVVCVVRVRHVGRDND

Organism: NCBI:txid5486